Protein AF-A0A162J8Y3-F1 (afdb_monomer_lite)

Radius of gyration: 35.65 Å; chains: 1; bounding box: 101×106×60 Å

pLDDT: mean 80.81, std 12.72, range [36.19, 96.38]

Sequence (449 aa):
MNLLEIQSYTNDFNKLQQDIENLNFEIKELLLQKADKEERNRNQFQKRLLEIKKIEENIKSKMDNKYFKFIKHYDFLDAKEKNITLYNMEINEELGCLTRRVNTEQEISPNEIQFSNDKKTLHYFFKNSDISNAIYYSFYRVAGNGLPIVPKHIYIRYKEHMDNLYEPYFRYYNRNNKKSFVTTVLFEPKKINEVIFEFEHPINTENASCKLLSRSYSDNNKVDILIENPYKIKTFNITKKSSEVIPLIFQYTEDGFTFKDITFSKELEGIIPLEKNRAFTLRILSDNDKLIAKKEKTIEFEEKFSKEIHTGFGIYQLPLGEKISFETIEIIFPTSSVEKIKNDLGENHKIVEKFLNEKEQIYFLLKNFLKTNSENKRNEKLKYVDNINILQSDNDLANFFFDKNTNTLCTSSFFDKYPFFIKYQHQKENEDFSQNYFTNILFEFSLKG

Organism: NCBI:txid143387

Foldseek 3Di:
DDPVVVVVVVVVVVVVVVVVVVVVVVVVVVVVVVVVVVVVVVVVVVVVVVVVVVVVVVVVVVVDDDPFPDKDKDFLLDPPQPQKDWDQWDRDNQQRWIWGNFPDKDKFFFPDWDADPQQQKIKGFGDFFDWFFKKKWWWAAPDDDRDTDDFPWKWFDAQLDIDICPDPQKGWGWDDDVPGTMIMIGHFITRTGMMMGGHPHHIDPVPTDMITMQTFGDPPTKMKGKAFQPVLDFKKKKAAPDPDPFPKWKWKDPPVPDTDTWDADPRRMTMDGDPRSGIMIIMITRPLVVVQPDFPFDKDKDKDKQVVQDDAQQKGADRPPWQWDLVFKKKKFQLVLLVVLLVLQDPNSCLLVVQWDDDPNIIIGDCVLEEEPPDDPCQVVLSVQQRSNCCVVPVNQSHWYAYSNRRMIGGRRVCVVGMIMIMTMITDGDDGDRSRRGMDIGGIMMMTD

Structure (mmCIF, N/CA/C/O backbone):
data_AF-A0A162J8Y3-F1
#
_entry.id   AF-A0A162J8Y3-F1
#
loop_
_atom_site.group_PDB
_atom_site.id
_atom_site.type_symbol
_atom_site.label_atom_id
_atom_site.label_alt_id
_atom_site.label_comp_id
_atom_site.label_asym_id
_atom_site.label_entity_id
_atom_site.label_seq_id
_atom_site.pdbx_PDB_ins_code
_atom_site.Cartn_x
_atom_site.Cartn_y
_atom_site.Cartn_z
_atom_site.occupancy
_atom_site.B_iso_or_equiv
_atom_site.auth_seq_id
_atom_site.auth_comp_id
_atom_site.auth_asym_id
_atom_site.auth_atom_id
_atom_site.pdbx_PDB_model_num
ATOM 1 N N . MET A 1 1 ? 67.318 -57.305 -24.797 1.00 55.28 1 MET A N 1
ATOM 2 C CA . MET A 1 1 ? 66.985 -56.267 -23.801 1.00 55.28 1 MET A CA 1
ATOM 3 C C . MET A 1 1 ? 68.258 -55.973 -23.029 1.00 55.28 1 MET A C 1
ATOM 5 O O . MET A 1 1 ? 68.870 -56.924 -22.550 1.00 55.28 1 MET A O 1
ATOM 9 N N . ASN A 1 2 ? 68.733 -54.727 -23.037 1.00 74.81 2 ASN A N 1
ATOM 10 C CA . ASN A 1 2 ? 70.019 -54.367 -22.433 1.00 74.81 2 ASN A CA 1
ATOM 11 C C . ASN A 1 2 ? 69.866 -54.269 -20.902 1.00 74.81 2 ASN A C 1
ATOM 13 O O . ASN A 1 2 ? 68.831 -53.822 -20.413 1.00 74.81 2 ASN A O 1
ATOM 17 N N . LEU A 1 3 ? 70.878 -54.681 -20.133 1.00 67.69 3 LEU A N 1
ATOM 18 C CA . LEU A 1 3 ? 70.828 -54.725 -18.662 1.00 67.69 3 LEU A CA 1
ATOM 19 C C . LEU A 1 3 ? 70.500 -53.347 -18.048 1.00 67.69 3 LEU A C 1
ATOM 21 O O . LEU A 1 3 ? 69.809 -53.254 -17.037 1.00 67.69 3 LEU A O 1
ATOM 25 N N . LEU A 1 4 ? 70.953 -52.282 -18.717 1.00 73.50 4 LEU A N 1
ATOM 26 C CA . LEU A 1 4 ? 70.702 -50.883 -18.360 1.00 73.50 4 LEU A CA 1
ATOM 27 C C . LEU A 1 4 ? 69.226 -50.475 -18.519 1.00 73.50 4 LEU A C 1
ATOM 29 O O . LEU A 1 4 ? 68.709 -49.725 -17.696 1.00 73.50 4 LEU A O 1
ATOM 33 N N . GLU A 1 5 ? 68.527 -50.994 -19.532 1.00 70.44 5 GLU A N 1
ATOM 34 C CA . GLU A 1 5 ? 67.095 -50.718 -19.740 1.00 70.44 5 GLU A CA 1
ATOM 35 C C . GLU A 1 5 ? 66.254 -51.402 -18.660 1.00 70.44 5 GLU A C 1
ATOM 37 O O . GLU A 1 5 ? 65.339 -50.797 -18.109 1.00 70.44 5 GLU A O 1
ATOM 42 N N . ILE A 1 6 ? 66.608 -52.639 -18.293 1.00 75.94 6 ILE A N 1
ATOM 43 C CA . ILE A 1 6 ? 65.938 -53.381 -17.215 1.00 75.94 6 ILE A CA 1
ATOM 44 C C . ILE A 1 6 ? 66.106 -52.655 -15.872 1.00 75.94 6 ILE A C 1
ATOM 46 O O . ILE A 1 6 ? 65.143 -52.532 -15.116 1.00 75.94 6 ILE A O 1
ATOM 50 N N . GLN A 1 7 ? 67.301 -52.130 -15.581 1.00 78.62 7 GLN A N 1
ATOM 51 C CA . GLN A 1 7 ? 67.548 -51.339 -14.370 1.00 78.62 7 GLN A CA 1
ATOM 52 C C . GLN A 1 7 ? 66.758 -50.025 -14.355 1.00 78.62 7 GLN A C 1
ATOM 54 O O . GLN A 1 7 ? 66.192 -49.679 -13.320 1.00 78.62 7 GLN A O 1
ATOM 59 N N . SER A 1 8 ? 66.664 -49.327 -15.492 1.00 82.19 8 SER A N 1
ATOM 60 C CA . SER A 1 8 ? 65.839 -48.118 -15.614 1.00 82.19 8 SER A CA 1
ATOM 61 C C . SER A 1 8 ? 64.368 -48.418 -15.331 1.00 82.19 8 SER A C 1
ATOM 63 O O . SER A 1 8 ? 63.777 -47.784 -14.463 1.00 82.19 8 SER A O 1
ATOM 65 N N . TYR A 1 9 ? 63.801 -49.442 -15.977 1.00 81.88 9 TYR A N 1
ATOM 66 C CA . TYR A 1 9 ? 62.406 -49.828 -15.755 1.00 81.88 9 TYR A CA 1
ATOM 67 C C . TYR A 1 9 ? 62.139 -50.294 -14.323 1.00 81.88 9 TYR A C 1
ATOM 69 O O . TYR A 1 9 ? 61.073 -50.019 -13.782 1.00 81.88 9 TYR A O 1
ATOM 77 N N . THR A 1 10 ? 63.105 -50.959 -13.687 1.00 80.94 10 THR A N 1
ATOM 78 C CA . THR A 1 10 ? 62.988 -51.377 -12.282 1.00 80.94 10 THR A CA 1
ATOM 79 C C . THR A 1 10 ? 62.970 -50.167 -11.346 1.00 80.94 10 THR A C 1
ATOM 81 O O . THR A 1 10 ? 62.178 -50.126 -10.409 1.00 80.94 10 THR A O 1
ATOM 84 N N . ASN A 1 11 ? 63.796 -49.151 -11.610 1.00 83.06 11 ASN A N 1
ATOM 85 C CA . ASN A 1 11 ? 63.803 -47.915 -10.827 1.00 83.06 11 ASN A CA 1
ATOM 86 C C . ASN A 1 11 ? 62.511 -47.112 -11.011 1.00 83.06 11 ASN A C 1
ATOM 88 O O . ASN A 1 11 ? 61.944 -46.649 -10.022 1.00 83.06 11 ASN A O 1
ATOM 92 N N . ASP A 1 12 ? 62.021 -46.993 -12.246 1.00 87.19 12 ASP A N 1
ATOM 93 C CA . ASP A 1 12 ? 60.752 -46.320 -12.536 1.00 87.19 12 ASP A CA 1
ATOM 94 C C . ASP A 1 12 ? 59.574 -47.054 -11.883 1.00 87.19 12 ASP A C 1
ATOM 96 O O . ASP A 1 12 ? 58.699 -46.421 -11.295 1.00 87.19 12 ASP A O 1
ATOM 100 N N . PHE A 1 13 ? 59.584 -48.390 -11.912 1.00 87.06 13 PHE A N 1
ATOM 101 C CA . PHE A 1 13 ? 58.588 -49.218 -11.236 1.00 87.06 13 PHE A CA 1
ATOM 102 C C . PHE A 1 13 ? 58.616 -49.022 -9.716 1.00 87.06 13 PHE A C 1
ATOM 104 O O . PHE A 1 13 ? 57.572 -48.787 -9.115 1.00 87.06 13 PHE A O 1
ATOM 111 N N . ASN A 1 14 ? 59.798 -49.055 -9.094 1.00 86.56 14 ASN A N 1
ATOM 112 C CA . ASN A 1 14 ? 59.940 -48.845 -7.651 1.00 86.56 14 ASN A CA 1
ATOM 113 C C . ASN A 1 14 ? 59.497 -47.438 -7.234 1.00 86.56 14 ASN A C 1
ATOM 115 O O . ASN A 1 14 ? 58.852 -47.272 -6.201 1.00 86.56 14 ASN A O 1
ATOM 119 N N . LYS A 1 15 ? 59.801 -46.427 -8.054 1.00 90.00 15 LYS A N 1
ATOM 120 C CA . LYS A 1 15 ? 59.356 -45.053 -7.819 1.00 90.00 15 LYS A CA 1
ATOM 121 C C . LYS A 1 15 ? 57.836 -44.934 -7.924 1.00 90.00 15 LYS A C 1
ATOM 123 O O . LYS A 1 15 ? 57.214 -44.385 -7.023 1.00 90.00 15 LYS A O 1
ATOM 128 N N . LEU A 1 16 ? 57.235 -45.517 -8.963 1.00 89.19 16 LEU A N 1
ATOM 129 C CA . LEU A 1 16 ? 55.778 -45.580 -9.111 1.00 89.19 16 LEU A CA 1
ATOM 130 C C . LEU A 1 16 ? 55.117 -46.316 -7.943 1.00 89.19 16 LEU A C 1
ATOM 132 O O . LEU A 1 16 ? 54.077 -45.882 -7.458 1.00 89.19 16 LEU A O 1
ATOM 136 N N . GLN A 1 17 ? 55.719 -47.405 -7.464 1.00 87.25 17 GLN A N 1
ATOM 137 C CA . GLN A 1 17 ? 55.223 -48.132 -6.301 1.00 87.25 17 GLN A CA 1
ATOM 138 C C . GLN A 1 17 ? 55.247 -47.251 -5.044 1.00 87.25 17 GLN A C 1
ATOM 140 O O . GLN A 1 17 ? 54.254 -47.193 -4.321 1.00 87.25 17 GLN A O 1
ATOM 145 N N . GLN A 1 18 ? 56.337 -46.518 -4.818 1.00 89.06 18 GLN A N 1
ATOM 146 C CA . GLN A 1 18 ? 56.459 -45.599 -3.690 1.00 89.06 18 GLN A CA 1
ATOM 147 C C . GLN A 1 18 ? 55.462 -44.430 -3.784 1.00 89.06 18 GLN A C 1
ATOM 149 O O . GLN A 1 18 ? 54.846 -44.060 -2.785 1.00 89.06 18 GLN A O 1
ATOM 154 N N . ASP A 1 19 ? 55.241 -43.888 -4.983 1.00 89.38 19 ASP A N 1
ATOM 155 C CA . ASP A 1 19 ? 54.240 -42.844 -5.225 1.00 89.38 19 ASP A CA 1
ATOM 156 C C . ASP A 1 19 ? 52.814 -43.360 -4.948 1.00 89.38 19 ASP A C 1
ATOM 158 O O . ASP A 1 19 ? 52.014 -42.669 -4.314 1.00 89.38 19 ASP A O 1
ATOM 162 N N . ILE A 1 20 ? 52.502 -44.601 -5.344 1.00 88.25 20 ILE A N 1
ATOM 163 C CA . ILE A 1 20 ? 51.223 -45.263 -5.036 1.00 88.25 20 ILE A CA 1
ATOM 164 C C . ILE A 1 20 ? 51.057 -45.469 -3.524 1.00 88.25 20 ILE A C 1
ATOM 166 O O . ILE A 1 20 ? 49.969 -45.252 -2.987 1.00 88.25 20 ILE A O 1
ATOM 170 N N . GLU A 1 21 ? 52.105 -45.891 -2.817 1.00 89.06 21 GLU A N 1
ATOM 171 C CA . GLU A 1 21 ? 52.074 -46.071 -1.361 1.00 89.06 21 GLU A CA 1
ATOM 172 C C . GLU A 1 21 ? 51.827 -44.741 -0.631 1.00 89.06 21 GLU A C 1
ATOM 174 O O . GLU A 1 21 ? 50.968 -44.682 0.254 1.00 89.06 21 GLU A O 1
ATOM 179 N N . ASN A 1 22 ? 52.490 -43.663 -1.061 1.00 90.75 22 ASN A N 1
ATOM 180 C CA . ASN A 1 22 ? 52.292 -42.316 -0.522 1.00 90.75 22 ASN A CA 1
ATOM 181 C C . ASN A 1 22 ? 50.867 -41.796 -0.774 1.00 90.75 22 ASN A C 1
ATOM 183 O O . ASN A 1 22 ? 50.213 -41.319 0.154 1.00 90.75 22 ASN A O 1
ATOM 187 N N . LEU A 1 23 ? 50.345 -41.951 -1.996 1.00 90.44 23 LEU A N 1
ATOM 188 C CA . LEU A 1 23 ? 48.968 -41.567 -2.329 1.00 90.44 23 LEU A CA 1
ATOM 189 C C . LEU A 1 23 ? 47.942 -42.360 -1.510 1.00 90.44 23 LEU A C 1
ATOM 191 O O . LEU A 1 23 ? 46.957 -41.802 -1.031 1.00 90.44 23 LEU A O 1
ATOM 195 N N . ASN A 1 24 ? 48.171 -43.657 -1.298 1.00 89.50 24 ASN A N 1
ATOM 196 C CA . ASN A 1 24 ? 47.298 -44.477 -0.459 1.00 89.50 24 ASN A CA 1
ATOM 197 C C . ASN A 1 24 ? 47.317 -44.037 1.011 1.00 89.50 24 ASN A C 1
ATOM 199 O O . ASN A 1 24 ? 46.291 -44.136 1.690 1.00 89.50 24 ASN A O 1
ATOM 203 N N . PHE A 1 25 ? 48.461 -43.568 1.514 1.00 89.56 25 PHE A N 1
ATOM 204 C CA . PHE A 1 25 ? 48.556 -42.984 2.849 1.00 89.56 25 PHE A CA 1
ATOM 205 C C . PHE A 1 25 ? 47.750 -41.681 2.941 1.00 89.56 25 PHE A C 1
ATOM 207 O O . PHE A 1 25 ? 46.911 -41.547 3.832 1.00 89.56 25 PHE A O 1
ATOM 214 N N . GLU A 1 26 ? 47.909 -40.778 1.971 1.00 90.44 26 GLU A N 1
ATOM 215 C CA . GLU A 1 26 ? 47.164 -39.514 1.907 1.00 90.44 26 GLU A CA 1
ATOM 216 C C . GLU A 1 26 ? 45.646 -39.744 1.805 1.00 90.44 26 GLU A C 1
ATOM 218 O O . GLU A 1 26 ? 44.862 -39.123 2.524 1.00 90.44 26 GLU A O 1
ATOM 223 N N . ILE A 1 27 ? 45.210 -40.713 0.990 1.00 89.19 27 ILE A N 1
ATOM 224 C CA . ILE A 1 27 ? 43.796 -41.106 0.892 1.00 89.19 27 ILE A CA 1
ATOM 225 C C . ILE A 1 27 ? 43.260 -41.576 2.252 1.00 89.19 27 ILE A C 1
ATOM 227 O O . ILE A 1 27 ? 42.147 -41.205 2.630 1.00 89.19 27 ILE A O 1
ATOM 231 N N . LYS A 1 28 ? 44.027 -42.372 3.009 1.00 88.62 28 LYS A N 1
ATOM 232 C CA . LYS A 1 28 ? 43.613 -42.830 4.347 1.00 88.62 28 LYS A CA 1
ATOM 233 C C . LYS A 1 28 ? 43.470 -41.665 5.326 1.00 88.62 28 LYS A C 1
ATOM 235 O O . LYS A 1 28 ? 42.480 -41.628 6.057 1.00 88.62 28 LYS A O 1
ATOM 240 N N . GLU A 1 29 ? 44.397 -40.708 5.319 1.00 90.50 29 GLU A N 1
ATOM 241 C CA . GLU A 1 29 ? 44.280 -39.503 6.150 1.00 90.50 29 GLU A CA 1
ATOM 242 C C . GLU A 1 29 ? 43.060 -38.657 5.766 1.00 90.50 29 GLU A C 1
ATOM 244 O O . GLU A 1 29 ? 42.305 -38.226 6.639 1.00 90.50 29 GLU A O 1
ATOM 249 N N . LEU A 1 30 ? 42.805 -38.469 4.469 1.00 87.06 30 LEU A N 1
ATOM 250 C CA . LEU A 1 30 ? 41.636 -37.730 3.986 1.00 87.06 30 LEU A CA 1
ATOM 251 C C . LEU A 1 30 ? 40.316 -38.411 4.375 1.00 87.06 30 LEU A C 1
ATOM 253 O O . LEU A 1 30 ? 39.353 -37.726 4.733 1.00 87.06 30 LEU A O 1
ATOM 257 N N . LEU A 1 31 ? 40.260 -39.747 4.350 1.00 87.88 31 LEU A N 1
ATOM 258 C CA . LEU A 1 31 ? 39.093 -40.512 4.800 1.00 87.88 31 LEU A CA 1
ATOM 259 C C . LEU A 1 31 ? 38.851 -40.360 6.308 1.00 87.88 31 LEU A C 1
ATOM 261 O O . LEU A 1 31 ? 37.703 -40.170 6.712 1.00 87.88 31 LEU A O 1
ATOM 265 N N . LEU A 1 32 ? 39.911 -40.372 7.123 1.00 89.25 32 LEU A N 1
ATOM 266 C CA . LEU A 1 32 ? 39.823 -40.103 8.564 1.00 89.25 32 LEU A CA 1
ATOM 267 C C . LEU A 1 32 ? 39.322 -38.678 8.833 1.00 89.25 32 LEU A C 1
ATOM 269 O O . LEU A 1 32 ? 38.344 -38.490 9.552 1.00 89.25 32 LEU A O 1
ATOM 273 N N . GLN A 1 33 ? 39.902 -37.673 8.171 1.00 85.81 33 GLN A N 1
ATOM 274 C CA . GLN A 1 33 ? 39.459 -36.282 8.307 1.00 85.81 33 GLN A CA 1
ATOM 275 C C . GLN A 1 33 ? 38.003 -36.079 7.869 1.00 85.81 33 GLN A C 1
ATOM 277 O O . GLN A 1 33 ? 37.297 -35.235 8.432 1.00 85.81 33 GLN A O 1
ATOM 282 N N . LYS A 1 34 ? 37.546 -36.812 6.845 1.00 87.69 34 LYS A N 1
ATOM 283 C CA . LYS A 1 34 ? 36.147 -36.797 6.407 1.00 87.69 34 LYS A CA 1
ATOM 284 C C . LYS A 1 34 ? 35.234 -37.374 7.488 1.00 87.69 34 LYS A C 1
ATOM 286 O O . LYS A 1 34 ? 34.255 -36.712 7.827 1.00 87.69 34 LYS A O 1
ATOM 291 N N . ALA A 1 35 ? 35.570 -38.535 8.050 1.00 85.94 35 ALA A N 1
ATOM 292 C CA . ALA A 1 35 ? 34.804 -39.153 9.131 1.00 85.94 35 ALA A CA 1
ATOM 293 C C . ALA A 1 35 ? 34.707 -38.224 10.357 1.00 85.94 35 ALA A C 1
ATOM 295 O O . ALA A 1 35 ? 33.607 -37.955 10.839 1.00 85.94 35 ALA A O 1
ATOM 296 N N . ASP A 1 36 ? 35.821 -37.609 10.766 1.00 87.88 36 ASP A N 1
ATOM 297 C CA . ASP A 1 36 ? 35.855 -36.640 11.870 1.00 87.88 36 ASP A CA 1
ATOM 298 C C . ASP A 1 36 ? 35.004 -35.390 11.590 1.00 87.88 36 ASP A C 1
ATOM 300 O O . ASP A 1 36 ? 34.392 -34.805 12.488 1.00 87.88 36 ASP A O 1
ATOM 304 N N . LYS A 1 37 ? 34.978 -34.908 10.340 1.00 86.88 37 LYS A N 1
ATOM 305 C CA . LYS A 1 37 ? 34.116 -33.782 9.935 1.00 86.88 37 LYS A CA 1
ATOM 306 C C . LYS A 1 37 ? 32.641 -34.175 9.965 1.00 86.88 37 LYS A C 1
ATOM 308 O O . LYS A 1 37 ? 31.824 -33.389 10.445 1.00 86.88 37 LYS A O 1
ATOM 313 N N . GLU A 1 38 ? 32.297 -35.364 9.479 1.00 84.62 38 GLU A N 1
ATOM 314 C CA . GLU A 1 38 ? 30.928 -35.884 9.503 1.00 84.62 38 GLU A CA 1
ATOM 315 C C . GLU A 1 38 ? 30.421 -36.056 10.939 1.00 84.62 38 GLU A C 1
ATOM 317 O O . GLU A 1 38 ? 29.318 -35.605 11.255 1.00 84.62 38 GLU A O 1
ATOM 322 N N . GLU A 1 39 ? 31.243 -36.608 11.833 1.00 87.50 39 GLU A N 1
ATOM 323 C CA . GLU A 1 39 ? 30.897 -36.776 13.244 1.00 87.50 39 GLU A CA 1
ATOM 324 C C . GLU A 1 39 ? 30.729 -35.427 13.959 1.00 87.50 39 GLU A C 1
ATOM 326 O O . GLU A 1 39 ? 29.713 -35.197 14.625 1.00 87.50 39 GLU A O 1
ATOM 331 N N . ARG A 1 40 ? 31.658 -34.480 13.759 1.00 84.44 40 ARG A N 1
ATOM 332 C CA . ARG A 1 40 ? 31.532 -33.116 14.304 1.00 84.44 40 ARG A CA 1
ATOM 333 C C . ARG A 1 40 ? 30.255 -32.424 13.835 1.00 84.44 40 ARG A C 1
ATOM 335 O O . ARG A 1 40 ? 29.536 -31.854 14.658 1.00 84.44 40 ARG A O 1
ATOM 342 N N . ASN A 1 41 ? 29.945 -32.504 12.542 1.00 82.38 41 ASN A N 1
ATOM 343 C CA . ASN A 1 41 ? 28.732 -31.912 11.979 1.00 82.38 41 ASN A CA 1
ATOM 344 C C . ASN A 1 41 ? 27.469 -32.575 12.540 1.00 82.38 41 ASN A C 1
ATOM 346 O O . ASN A 1 41 ? 26.515 -31.876 12.885 1.00 82.38 41 ASN A O 1
ATOM 350 N N . ARG A 1 42 ? 27.467 -33.906 12.693 1.00 85.62 42 ARG A N 1
ATOM 351 C CA . ARG A 1 42 ? 26.354 -34.654 13.292 1.00 85.62 42 ARG A CA 1
ATOM 352 C C . ARG A 1 42 ? 26.106 -34.230 14.738 1.00 85.62 42 ARG A C 1
ATOM 354 O O . ARG A 1 42 ? 24.963 -33.948 15.096 1.00 85.62 42 ARG A O 1
ATOM 361 N N . ASN A 1 43 ? 27.162 -34.117 15.542 1.00 87.94 43 ASN A N 1
ATOM 362 C CA . ASN A 1 43 ? 27.074 -33.690 16.939 1.00 87.94 43 ASN A CA 1
ATOM 363 C C . ASN A 1 43 ? 26.588 -32.237 17.057 1.00 87.94 43 ASN A C 1
ATOM 365 O O . ASN A 1 43 ? 25.715 -31.928 17.871 1.00 87.94 43 ASN A O 1
ATOM 369 N N . GLN A 1 44 ? 27.089 -31.338 16.203 1.00 84.75 44 GLN A N 1
ATOM 370 C CA . GLN A 1 44 ? 26.643 -29.945 16.178 1.00 84.75 44 GLN A CA 1
ATOM 371 C C . GLN A 1 44 ? 25.180 -29.816 15.729 1.00 84.75 44 GLN A C 1
ATOM 373 O O . GLN A 1 44 ? 24.430 -29.024 16.304 1.00 84.75 44 GLN A O 1
ATOM 378 N N . PHE A 1 45 ? 24.751 -30.617 14.750 1.00 82.69 45 PHE A N 1
ATOM 379 C CA . PHE A 1 45 ? 23.357 -30.690 14.320 1.00 82.69 45 PHE A CA 1
ATOM 380 C C . PHE A 1 45 ? 22.446 -31.187 15.446 1.00 82.69 45 PHE A C 1
ATOM 382 O O . PHE A 1 45 ? 21.430 -30.555 15.723 1.00 82.69 45 PHE A O 1
ATOM 389 N N . GLN A 1 46 ? 22.823 -32.262 16.145 1.00 87.19 46 GLN A N 1
ATOM 390 C CA . GLN A 1 46 ? 22.057 -32.775 17.286 1.00 87.19 46 GLN A CA 1
ATOM 391 C C . GLN A 1 46 ? 21.936 -31.740 18.409 1.00 87.19 46 GLN A C 1
ATOM 393 O O . GLN A 1 46 ? 20.844 -31.554 18.944 1.00 87.19 46 GLN A O 1
ATOM 398 N N . LYS A 1 47 ? 23.019 -31.017 18.724 1.00 89.00 47 LYS A N 1
ATOM 399 C CA . LYS A 1 47 ? 22.994 -29.935 19.716 1.00 89.00 47 LYS A CA 1
ATOM 400 C C . LYS A 1 47 ? 22.020 -28.822 19.318 1.00 89.00 47 LYS A C 1
ATOM 402 O O . LYS A 1 47 ? 21.175 -28.442 20.124 1.00 89.00 47 LYS A O 1
ATOM 407 N N . ARG A 1 48 ? 22.084 -28.353 18.065 1.00 80.50 48 ARG A N 1
ATOM 408 C CA . ARG A 1 48 ? 21.153 -27.340 17.537 1.00 80.50 48 ARG A CA 1
ATOM 409 C C . ARG A 1 48 ? 19.709 -27.835 17.526 1.00 80.50 48 ARG A C 1
ATOM 411 O O . ARG A 1 48 ? 18.812 -27.085 17.887 1.00 80.50 48 ARG A O 1
ATOM 418 N N . LEU A 1 49 ? 19.473 -29.094 17.160 1.00 86.56 49 LEU A N 1
ATOM 419 C CA . LEU A 1 49 ? 18.140 -29.698 17.189 1.00 86.56 49 LEU A CA 1
ATOM 420 C C . LEU A 1 49 ? 17.574 -29.733 18.615 1.00 86.56 49 LEU A C 1
ATOM 422 O O . LEU A 1 49 ? 16.394 -29.456 18.812 1.00 86.56 49 LEU A O 1
ATOM 426 N N . LEU A 1 50 ? 18.409 -30.046 19.610 1.00 89.25 50 LEU A N 1
ATOM 427 C CA . LEU A 1 50 ? 18.017 -30.040 21.018 1.00 89.25 50 LEU A CA 1
ATOM 428 C C . LEU A 1 50 ? 17.696 -28.620 21.513 1.00 89.25 50 LEU A C 1
ATOM 430 O O . LEU A 1 50 ? 16.710 -28.423 22.218 1.00 89.25 50 LEU A O 1
ATOM 434 N N . GLU A 1 51 ? 18.498 -27.626 21.119 1.00 87.06 51 GLU A N 1
ATOM 435 C CA . GLU A 1 51 ? 18.240 -26.209 21.406 1.00 87.06 51 GLU A CA 1
ATOM 436 C C . GLU A 1 51 ? 16.922 -25.739 20.775 1.00 87.06 51 GLU A C 1
ATOM 438 O O . GLU A 1 51 ? 16.113 -25.117 21.462 1.00 87.06 51 GLU A O 1
ATOM 443 N N . ILE A 1 52 ? 16.661 -26.100 19.514 1.00 78.25 52 ILE A N 1
ATOM 444 C CA . ILE A 1 52 ? 15.395 -25.810 18.826 1.00 78.25 52 ILE A CA 1
ATOM 445 C C . ILE A 1 52 ? 14.222 -26.451 19.569 1.00 78.25 52 ILE A C 1
ATOM 447 O O . ILE A 1 52 ? 13.261 -25.752 19.871 1.00 78.25 52 ILE A O 1
ATOM 451 N N . LYS A 1 53 ? 14.314 -27.737 19.939 1.00 80.31 53 LYS A N 1
ATOM 452 C CA . LYS A 1 53 ? 13.267 -28.418 20.721 1.00 80.31 53 LYS A CA 1
ATOM 453 C C . LYS A 1 53 ? 13.013 -27.732 22.060 1.00 80.31 53 LYS A C 1
ATOM 455 O O . LYS A 1 53 ? 11.864 -27.521 22.425 1.00 80.31 53 LYS A O 1
ATOM 460 N N . LYS A 1 54 ? 14.067 -27.317 22.768 1.00 83.69 54 LYS A N 1
ATOM 461 C CA . LYS A 1 54 ? 13.943 -26.596 24.042 1.00 83.69 54 LYS A CA 1
ATOM 462 C C . LYS A 1 54 ? 13.283 -25.225 23.867 1.00 83.69 54 LYS A C 1
ATOM 464 O O . LYS A 1 54 ? 12.498 -24.809 24.715 1.00 83.69 54 LYS A O 1
ATOM 469 N N . ILE A 1 55 ? 13.596 -24.509 22.785 1.00 74.88 55 ILE A N 1
ATOM 470 C CA . ILE A 1 55 ? 12.937 -23.242 22.438 1.00 74.88 55 ILE A CA 1
ATOM 471 C C . ILE A 1 55 ? 11.468 -23.492 22.089 1.00 74.88 55 ILE A C 1
ATOM 473 O O . ILE A 1 55 ? 10.607 -22.771 22.580 1.00 74.88 55 ILE A O 1
ATOM 477 N N . GLU A 1 56 ? 11.172 -24.528 21.308 1.00 64.06 56 GLU A N 1
ATOM 478 C CA . GLU A 1 56 ? 9.813 -24.926 20.941 1.00 64.06 56 GLU A CA 1
ATOM 479 C C . GLU A 1 56 ? 8.977 -25.293 22.177 1.00 64.06 56 GLU A C 1
ATOM 481 O O . GLU A 1 56 ? 7.863 -24.801 22.328 1.00 64.06 56 GLU A O 1
ATOM 486 N N . GLU A 1 57 ? 9.524 -26.077 23.108 1.00 71.25 57 GLU A N 1
ATOM 487 C CA . GLU A 1 57 ? 8.897 -26.406 24.396 1.00 71.25 57 GLU A CA 1
ATOM 488 C C . GLU A 1 57 ? 8.697 -25.164 25.281 1.00 71.25 57 GLU A C 1
ATOM 490 O O . GLU A 1 57 ? 7.674 -25.030 25.951 1.00 71.25 57 GLU A O 1
ATOM 495 N N . ASN A 1 58 ? 9.637 -24.216 25.272 1.00 68.00 58 ASN A N 1
ATOM 496 C CA . ASN A 1 58 ? 9.510 -22.947 25.994 1.00 68.00 58 ASN A CA 1
ATOM 497 C C . ASN A 1 58 ? 8.421 -22.048 25.380 1.00 68.00 58 ASN A C 1
ATOM 499 O O . ASN A 1 58 ? 7.628 -21.448 26.098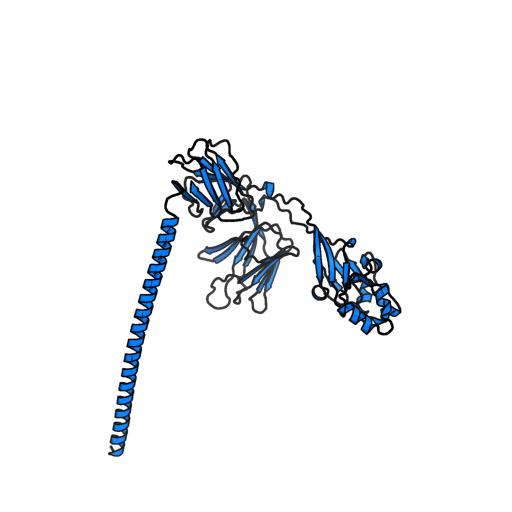 1.00 68.00 58 ASN A O 1
ATOM 503 N N . ILE A 1 59 ? 8.330 -21.986 24.050 1.00 62.06 59 ILE A N 1
ATOM 504 C CA . ILE A 1 59 ? 7.249 -21.280 23.350 1.00 62.06 59 ILE A CA 1
ATOM 505 C C . ILE A 1 59 ? 5.908 -21.955 23.654 1.00 62.06 59 ILE A C 1
ATOM 507 O O . ILE A 1 59 ? 4.980 -21.272 24.076 1.00 62.06 59 ILE A O 1
ATOM 511 N N . LYS A 1 60 ? 5.822 -23.286 23.532 1.00 58.25 60 LYS A N 1
ATOM 512 C CA . LYS A 1 60 ? 4.617 -24.067 23.848 1.00 58.25 60 LYS A CA 1
ATOM 513 C C . LYS A 1 60 ? 4.175 -23.876 25.295 1.00 58.25 60 LYS A C 1
ATOM 515 O O . LYS A 1 60 ? 3.026 -23.541 25.519 1.00 58.25 60 LYS A O 1
ATOM 520 N N . SER A 1 61 ? 5.080 -23.967 26.269 1.00 55.88 61 SER A N 1
ATOM 521 C CA . SER A 1 61 ? 4.754 -23.743 27.690 1.00 55.88 61 SER A CA 1
ATOM 522 C C . SER A 1 61 ? 4.387 -22.294 28.031 1.00 55.88 61 SER A C 1
ATOM 524 O O . SER A 1 61 ? 3.698 -22.061 29.020 1.00 55.88 61 SER A O 1
ATOM 526 N N . LYS A 1 62 ? 4.810 -21.313 27.225 1.00 54.56 62 LYS A N 1
ATOM 527 C CA . LYS A 1 62 ? 4.347 -19.919 27.327 1.00 54.56 62 LYS A CA 1
ATOM 528 C C . LYS A 1 62 ? 3.008 -19.681 26.626 1.00 54.56 62 LYS A C 1
ATOM 530 O O . LYS A 1 62 ? 2.282 -18.775 27.025 1.00 54.56 62 LYS A O 1
ATOM 535 N N . MET A 1 63 ? 2.692 -20.460 25.593 1.00 53.94 63 MET A N 1
ATOM 536 C CA . MET A 1 63 ? 1.396 -20.439 24.909 1.00 53.94 63 MET A CA 1
ATOM 537 C C . MET A 1 63 ? 0.321 -21.201 25.693 1.00 53.94 63 MET A C 1
ATOM 539 O O . MET A 1 63 ? -0.827 -20.764 25.745 1.00 53.94 63 MET A O 1
ATOM 543 N N . ASP A 1 64 ? 0.699 -22.290 26.355 1.00 46.94 64 ASP A N 1
ATOM 544 C CA . ASP A 1 64 ? -0.185 -23.097 27.179 1.00 46.94 64 ASP A CA 1
ATOM 545 C C . ASP A 1 64 ? -0.393 -22.460 28.574 1.00 46.94 64 ASP A C 1
ATOM 547 O O . ASP A 1 64 ? 0.414 -22.573 29.494 1.00 46.94 64 ASP A O 1
ATOM 551 N N . ASN A 1 65 ? -1.605 -21.927 28.767 1.00 52.69 65 ASN A N 1
ATOM 552 C CA . ASN A 1 65 ? -2.517 -22.403 29.824 1.00 52.69 65 ASN A CA 1
ATOM 553 C C . ASN A 1 65 ? -2.644 -21.751 31.219 1.00 52.69 65 ASN A C 1
ATOM 555 O O . ASN A 1 65 ? -3.306 -22.353 32.063 1.00 52.69 65 ASN A O 1
ATOM 559 N N . LYS A 1 66 ? -2.162 -20.537 31.529 1.00 52.59 66 LYS A N 1
ATOM 560 C CA . LYS A 1 66 ? -2.550 -19.906 32.830 1.00 52.59 66 LYS A CA 1
ATOM 561 C C . LYS A 1 66 ? -3.507 -18.721 32.787 1.00 52.59 66 LYS A C 1
ATOM 563 O O . LYS A 1 66 ? -4.172 -18.488 33.793 1.00 52.59 66 LYS A O 1
ATOM 568 N N . TYR A 1 67 ? -3.622 -18.009 31.670 1.00 59.91 67 TYR A N 1
ATOM 569 C CA . TYR A 1 67 ? -4.342 -16.727 31.654 1.00 59.91 67 TYR A CA 1
ATOM 570 C C . TYR A 1 67 ? -5.575 -16.681 30.751 1.00 59.91 67 TYR A C 1
ATOM 572 O O . TYR A 1 67 ? -6.425 -15.826 30.969 1.00 59.91 67 TYR A O 1
ATOM 580 N N . PHE A 1 68 ? -5.716 -17.609 29.801 1.00 64.06 68 PHE A N 1
ATOM 581 C CA . PHE A 1 68 ? -6.843 -17.638 28.868 1.00 64.06 68 PHE A CA 1
ATOM 582 C C . PHE A 1 68 ? -7.513 -19.008 28.893 1.00 64.06 68 PHE A C 1
ATOM 584 O O . PHE A 1 68 ? -6.844 -20.036 28.797 1.00 64.06 68 PHE A O 1
ATOM 591 N N . LYS A 1 69 ? -8.836 -19.010 29.049 1.00 75.94 69 LYS A N 1
ATOM 592 C CA . LYS A 1 69 ? -9.694 -20.200 28.975 1.00 75.94 69 LYS A CA 1
ATOM 593 C C . LYS A 1 69 ? -10.117 -20.504 27.541 1.00 75.94 69 LYS A C 1
ATOM 595 O O . LYS A 1 69 ? -10.539 -21.622 27.260 1.00 75.94 69 LYS A O 1
ATOM 600 N N . PHE A 1 70 ? -10.021 -19.520 26.651 1.00 79.62 70 PHE A N 1
ATOM 601 C CA . PHE A 1 70 ? -10.321 -19.653 25.236 1.00 79.62 70 PHE A CA 1
ATOM 602 C C . PHE A 1 70 ? -9.270 -18.925 24.406 1.00 79.62 70 PHE A C 1
ATOM 604 O O . PHE A 1 70 ? -8.938 -17.773 24.678 1.00 79.62 70 PHE A O 1
ATOM 611 N N . ILE A 1 71 ? -8.778 -19.579 23.357 1.00 80.88 71 ILE A N 1
ATOM 612 C CA . ILE A 1 71 ? -7.953 -18.954 22.324 1.00 80.88 71 ILE A CA 1
ATOM 613 C C . ILE A 1 71 ? -8.431 -19.494 20.980 1.00 80.88 71 ILE A C 1
ATOM 615 O O . ILE A 1 71 ? -8.464 -20.707 20.779 1.00 80.88 71 ILE A O 1
ATOM 619 N N . LYS A 1 72 ? -8.786 -18.598 20.058 1.00 84.12 72 LYS A N 1
ATOM 620 C CA . LYS A 1 72 ? -9.072 -18.943 18.667 1.00 84.12 72 LYS A CA 1
ATOM 621 C C . LYS A 1 72 ? -8.361 -17.977 17.732 1.00 84.12 72 LYS A C 1
ATOM 623 O O . LYS A 1 72 ? -8.450 -16.758 17.877 1.00 84.12 72 LYS A O 1
ATOM 628 N N . HIS A 1 73 ? -7.646 -18.549 16.776 1.00 81.06 73 HIS A N 1
ATOM 629 C CA . HIS A 1 73 ? -7.019 -17.818 15.687 1.00 81.06 73 HIS A CA 1
ATOM 630 C C . HIS A 1 73 ? -7.944 -17.874 14.476 1.00 81.06 73 HIS A C 1
ATOM 632 O O . HIS A 1 73 ? -8.445 -18.948 14.147 1.00 81.06 73 HIS A O 1
ATOM 638 N N . TYR A 1 74 ? -8.186 -16.720 13.864 1.00 78.25 74 TYR A N 1
ATOM 639 C CA . TYR A 1 74 ? -8.949 -16.605 12.632 1.00 78.25 74 TYR A CA 1
ATOM 640 C C . TYR A 1 74 ? -7.974 -16.373 11.484 1.00 78.25 74 TYR A C 1
ATOM 642 O O . TYR A 1 74 ? -7.363 -15.305 11.388 1.00 78.25 74 TYR A O 1
ATOM 650 N N . ASP A 1 75 ? -7.830 -17.414 10.668 1.00 72.12 75 ASP A N 1
ATOM 651 C CA . ASP A 1 75 ? -7.069 -17.440 9.424 1.00 72.12 75 ASP A CA 1
ATOM 652 C C . ASP A 1 75 ? -8.070 -17.646 8.283 1.00 72.12 75 ASP A C 1
ATOM 654 O O . ASP A 1 75 ? -8.770 -18.658 8.224 1.00 72.12 75 ASP A O 1
ATOM 658 N N . PHE A 1 76 ? -8.189 -16.655 7.404 1.00 72.38 76 PHE A N 1
ATOM 659 C CA . PHE A 1 76 ? -9.206 -16.652 6.357 1.00 72.38 76 PHE A CA 1
ATOM 660 C C . PHE A 1 76 ? -8.850 -17.533 5.157 1.00 72.38 76 PHE A C 1
ATOM 662 O O . PHE A 1 76 ? -9.565 -17.499 4.167 1.00 72.38 76 PHE A O 1
ATOM 669 N N . LEU A 1 77 ? -7.796 -18.350 5.223 1.00 64.69 77 LEU A N 1
ATOM 670 C CA . LEU A 1 77 ? -7.519 -19.379 4.216 1.00 64.69 77 LEU A CA 1
ATOM 671 C C . LEU A 1 77 ? -8.573 -20.506 4.176 1.00 64.69 77 LEU A C 1
ATOM 673 O O . LEU A 1 77 ? -8.677 -21.193 3.159 1.00 64.69 77 LEU A O 1
ATOM 677 N N . ASP A 1 78 ? -9.352 -20.724 5.246 1.00 66.81 78 ASP A N 1
ATOM 678 C CA . ASP A 1 78 ? -10.311 -21.837 5.324 1.00 66.81 78 ASP A CA 1
ATOM 679 C C . ASP A 1 78 ? -11.756 -21.423 4.984 1.00 66.81 78 ASP A C 1
ATOM 681 O O . ASP A 1 78 ? -12.568 -21.083 5.849 1.00 66.81 78 ASP A O 1
ATOM 685 N N . ALA A 1 79 ? -12.123 -21.532 3.704 1.00 61.38 79 ALA A N 1
ATOM 686 C CA . ALA A 1 79 ? -13.481 -21.264 3.219 1.00 61.38 79 ALA A CA 1
ATOM 687 C C . ALA A 1 79 ? -14.567 -22.209 3.785 1.00 61.38 79 ALA A C 1
ATOM 689 O O . ALA A 1 79 ? -15.756 -22.009 3.526 1.00 61.38 79 ALA A O 1
ATOM 690 N N . LYS A 1 80 ? -14.201 -23.255 4.545 1.00 66.19 80 LYS A N 1
ATOM 691 C CA . LYS A 1 80 ? -15.156 -24.216 5.129 1.00 66.19 80 LYS A CA 1
ATOM 692 C C . LYS A 1 80 ? -15.646 -23.821 6.519 1.00 66.19 80 LYS A C 1
ATOM 694 O O . LYS A 1 80 ? -16.471 -24.546 7.088 1.00 66.19 80 LYS A O 1
ATOM 699 N N . GLU A 1 81 ? -15.171 -22.710 7.077 1.00 70.31 81 GLU A N 1
ATOM 700 C CA . GLU A 1 81 ? -15.550 -22.280 8.417 1.00 70.31 81 GLU A CA 1
ATOM 701 C C . GLU A 1 81 ? -17.036 -21.847 8.479 1.00 70.31 81 GLU A C 1
ATOM 703 O O . GLU A 1 81 ? -17.424 -20.739 8.113 1.00 70.31 81 GLU A O 1
ATOM 708 N N . LYS A 1 82 ? -17.905 -22.757 8.950 1.00 68.81 82 LYS A N 1
ATOM 709 C CA . LYS A 1 82 ? -19.379 -22.614 8.917 1.00 68.81 82 LYS A CA 1
ATOM 710 C C . LYS A 1 82 ? -19.945 -21.507 9.814 1.00 68.81 82 LYS A C 1
ATOM 712 O O . LYS A 1 82 ? -21.121 -21.177 9.699 1.00 68.81 82 LYS A O 1
ATOM 717 N N . ASN A 1 83 ? -19.147 -20.968 10.729 1.00 84.69 83 ASN A N 1
ATOM 718 C CA . ASN A 1 83 ? -19.528 -19.885 11.639 1.00 84.69 83 ASN A CA 1
ATOM 719 C C . ASN A 1 83 ? -19.269 -18.487 11.054 1.00 84.69 83 ASN A C 1
ATOM 721 O O . ASN A 1 83 ? -19.461 -17.507 11.771 1.00 84.69 83 ASN A O 1
ATOM 725 N N . ILE A 1 84 ? -18.853 -18.383 9.787 1.00 86.88 84 ILE A N 1
ATOM 726 C CA . ILE A 1 84 ? -18.620 -17.115 9.091 1.00 86.88 84 ILE A CA 1
ATOM 727 C C . ILE A 1 84 ? -19.744 -16.865 8.080 1.00 86.88 84 ILE A C 1
ATOM 729 O O . ILE A 1 84 ? -20.063 -17.714 7.253 1.00 86.88 84 ILE A O 1
ATOM 733 N N . THR A 1 85 ? -20.338 -15.674 8.129 1.00 89.50 85 THR A N 1
ATOM 734 C CA . THR A 1 85 ? -21.303 -15.182 7.140 1.00 89.50 85 THR A CA 1
ATOM 735 C C . THR A 1 85 ? -20.735 -13.953 6.440 1.00 89.50 85 THR A C 1
ATOM 737 O O . THR A 1 85 ? -20.403 -12.957 7.086 1.00 89.50 85 THR A O 1
ATOM 740 N N . LEU A 1 86 ? -20.635 -14.021 5.113 1.00 87.94 86 LEU A N 1
ATOM 741 C CA . LEU A 1 86 ? -20.044 -12.982 4.272 1.00 87.94 86 LEU A CA 1
ATOM 742 C C . LEU A 1 86 ? -21.133 -12.157 3.577 1.00 87.94 86 LEU A C 1
ATOM 744 O O . LEU A 1 86 ? -22.040 -12.714 2.963 1.00 87.94 86 LEU A O 1
ATOM 748 N N . TYR A 1 87 ? -21.016 -10.831 3.622 1.00 88.69 87 TYR A N 1
ATOM 749 C CA . TYR A 1 87 ? -21.903 -9.904 2.918 1.00 88.69 87 TYR A CA 1
ATOM 750 C C . TYR A 1 87 ? -21.060 -8.956 2.070 1.00 88.69 87 TYR A C 1
ATOM 752 O O . TYR A 1 87 ? -20.343 -8.117 2.613 1.00 88.69 87 TYR A O 1
ATOM 760 N N . ASN A 1 88 ? -21.120 -9.105 0.744 1.00 86.19 88 ASN A N 1
ATOM 761 C CA . ASN A 1 88 ? -20.306 -8.345 -0.222 1.00 86.19 88 ASN A CA 1
ATOM 762 C C . ASN A 1 88 ? -18.783 -8.400 0.030 1.00 86.19 88 ASN A C 1
ATOM 764 O O . ASN A 1 88 ? -18.018 -7.668 -0.589 1.00 86.19 88 ASN A O 1
ATOM 768 N N . MET A 1 89 ? -18.344 -9.318 0.889 1.00 85.44 89 MET A N 1
ATOM 769 C CA . MET A 1 89 ? -16.959 -9.723 1.087 1.00 85.44 89 MET A CA 1
ATOM 770 C C . MET A 1 89 ? -16.793 -11.146 0.551 1.00 85.44 89 MET A C 1
ATOM 772 O O . MET A 1 89 ? -17.764 -11.902 0.466 1.00 85.44 89 MET A O 1
ATOM 776 N N . GLU A 1 90 ? -15.570 -11.519 0.219 1.00 82.38 90 GLU A N 1
ATOM 777 C CA . GLU A 1 90 ? -15.202 -12.860 -0.212 1.00 82.38 90 GLU A CA 1
ATOM 778 C C . GLU A 1 90 ? -13.909 -13.298 0.472 1.00 82.38 90 GLU A C 1
ATOM 780 O O . GLU A 1 90 ? -13.036 -12.482 0.768 1.00 82.38 90 GLU A O 1
ATOM 785 N N . ILE A 1 91 ? -13.807 -14.597 0.744 1.00 80.62 91 ILE A N 1
ATOM 786 C CA . ILE A 1 91 ? -12.545 -15.218 1.131 1.00 80.62 91 ILE A CA 1
ATOM 787 C C . ILE A 1 91 ? -11.741 -15.418 -0.153 1.00 80.62 91 ILE A C 1
ATOM 789 O O . ILE A 1 91 ? -12.145 -16.172 -1.038 1.00 80.62 91 ILE A O 1
ATOM 793 N N . ASN A 1 92 ? -10.617 -14.723 -0.263 1.00 75.00 92 ASN A N 1
ATOM 794 C CA . ASN A 1 92 ? -9.673 -14.897 -1.348 1.00 75.00 92 ASN A CA 1
ATOM 795 C C . ASN A 1 92 ? -8.641 -15.951 -0.934 1.00 75.00 92 ASN A C 1
ATOM 797 O O . ASN A 1 92 ? -7.654 -15.643 -0.269 1.00 75.00 92 ASN A O 1
ATOM 801 N N . GLU A 1 93 ? -8.884 -17.201 -1.329 1.00 72.00 93 GLU A N 1
ATOM 802 C CA . GLU A 1 93 ? -8.031 -18.350 -0.986 1.00 72.00 93 GLU A CA 1
ATOM 803 C C . GLU A 1 93 ? -6.598 -18.221 -1.528 1.00 72.00 93 GLU A C 1
ATOM 805 O O . GLU A 1 93 ? -5.663 -18.758 -0.941 1.00 72.00 93 GLU A O 1
ATOM 810 N N . GLU A 1 94 ? -6.396 -17.492 -2.630 1.00 65.56 94 GLU A N 1
ATOM 811 C CA . GLU A 1 94 ? -5.059 -17.269 -3.197 1.00 65.56 94 GLU A CA 1
ATOM 812 C C . GLU A 1 94 ? -4.248 -16.260 -2.380 1.00 65.56 94 GLU A C 1
ATOM 814 O O . GLU A 1 94 ? -3.026 -16.373 -2.285 1.00 65.56 94 GLU A O 1
ATOM 819 N N . LEU A 1 95 ? -4.929 -15.264 -1.813 1.00 64.00 95 LEU A N 1
ATOM 820 C CA . LEU A 1 95 ? -4.339 -14.270 -0.928 1.00 64.00 95 LEU A CA 1
ATOM 821 C C . LEU A 1 95 ? -4.291 -14.730 0.528 1.00 64.00 95 LEU A C 1
ATOM 823 O O . LEU A 1 95 ? -3.509 -14.178 1.291 1.00 64.00 95 LEU A O 1
ATOM 827 N N . GLY A 1 96 ? -5.133 -15.682 0.926 1.00 70.19 96 GLY A N 1
ATOM 828 C CA . GLY A 1 96 ? -5.330 -16.038 2.328 1.00 70.19 96 GLY A CA 1
ATOM 829 C C . GLY A 1 96 ? -5.936 -14.923 3.159 1.00 70.19 96 GLY A C 1
ATOM 830 O O . GLY A 1 96 ? -5.528 -14.690 4.291 1.00 70.19 96 GLY A O 1
ATOM 831 N N . CYS A 1 97 ? -6.881 -14.186 2.586 1.00 74.50 97 CYS A N 1
ATOM 832 C CA . CYS A 1 97 ? -7.480 -13.048 3.261 1.00 74.50 97 CYS A CA 1
ATOM 833 C C . CYS A 1 97 ? -8.937 -12.854 2.865 1.00 74.50 97 CYS A C 1
ATOM 835 O O . CYS A 1 97 ? -9.451 -13.453 1.923 1.00 74.50 97 CYS A O 1
ATOM 837 N N . LEU A 1 98 ? -9.598 -11.966 3.588 1.00 79.19 98 LEU A N 1
ATOM 838 C CA . LEU A 1 98 ? -10.927 -11.498 3.273 1.00 79.19 98 LEU A CA 1
ATOM 839 C C . LEU A 1 98 ? -10.836 -10.189 2.473 1.00 79.19 98 LEU A C 1
ATOM 841 O O . LEU A 1 98 ? -10.246 -9.218 2.949 1.00 79.19 98 LEU A O 1
ATOM 845 N N . THR A 1 99 ? -11.449 -10.144 1.291 1.00 79.38 99 THR A N 1
ATOM 846 C CA . THR A 1 99 ? -11.485 -8.966 0.407 1.00 79.38 99 THR A CA 1
ATOM 847 C C . THR A 1 99 ? -12.915 -8.528 0.116 1.00 79.38 99 THR A C 1
ATOM 849 O O . THR A 1 99 ? -13.853 -9.315 0.226 1.00 79.38 99 THR A O 1
ATOM 852 N N . ARG A 1 100 ? -13.116 -7.269 -0.290 1.00 82.31 100 ARG A N 1
ATOM 853 C CA . ARG A 1 100 ? -14.401 -6.841 -0.870 1.00 82.31 100 ARG A CA 1
ATOM 854 C C . ARG A 1 100 ? -14.639 -7.555 -2.197 1.00 82.31 100 ARG A C 1
ATOM 856 O O . ARG A 1 100 ? -13.721 -7.697 -3.003 1.00 82.31 100 ARG A O 1
ATOM 863 N N . ARG A 1 101 ? -15.888 -7.936 -2.449 1.00 83.38 101 ARG A N 1
ATOM 864 C CA . ARG A 1 101 ? -16.304 -8.497 -3.732 1.00 83.38 101 ARG A CA 1
ATOM 865 C C . ARG A 1 101 ? -16.335 -7.391 -4.785 1.00 83.38 101 ARG A C 1
ATOM 867 O O . ARG A 1 101 ? -17.056 -6.398 -4.635 1.00 83.38 101 ARG A O 1
ATOM 874 N N . VAL A 1 102 ? -15.564 -7.575 -5.853 1.00 85.69 102 VAL A N 1
ATOM 875 C CA . VAL A 1 102 ? -15.540 -6.659 -7.002 1.00 85.69 102 VAL A CA 1
ATOM 876 C C . VAL A 1 102 ? -16.919 -6.652 -7.670 1.00 85.69 102 VAL A C 1
ATOM 878 O O . VAL A 1 102 ? -17.467 -7.707 -7.985 1.00 85.69 102 VAL A O 1
ATOM 881 N N . ASN A 1 103 ? -17.489 -5.461 -7.859 1.00 86.19 103 ASN A N 1
ATOM 882 C CA . ASN A 1 103 ? -18.752 -5.251 -8.567 1.00 86.19 103 ASN A CA 1
ATOM 883 C C . ASN A 1 103 ? -18.507 -5.004 -10.059 1.00 86.19 103 ASN A C 1
ATOM 885 O O . ASN A 1 103 ? -19.081 -5.676 -10.911 1.00 86.19 103 ASN A O 1
ATOM 889 N N . THR A 1 104 ? -17.613 -4.064 -10.375 1.00 87.75 104 THR A N 1
ATOM 890 C CA . THR A 1 104 ? -17.176 -3.799 -11.750 1.00 87.75 104 THR A CA 1
ATOM 891 C C . THR A 1 104 ? -15.660 -3.747 -11.812 1.00 87.75 104 THR A C 1
ATOM 893 O O . THR A 1 104 ? -15.011 -3.234 -10.903 1.00 87.75 104 THR A O 1
ATOM 896 N N . GLU A 1 105 ? -15.098 -4.249 -12.904 1.00 89.94 105 GLU A N 1
ATOM 897 C CA . GLU A 1 105 ? -13.670 -4.178 -13.194 1.00 89.94 105 GLU A CA 1
ATOM 898 C C . GLU A 1 105 ? -13.486 -3.625 -14.606 1.00 89.94 105 GLU A C 1
ATOM 900 O O . GLU A 1 105 ? -14.126 -4.091 -15.548 1.00 89.94 105 GLU A O 1
ATOM 905 N N . GLN A 1 106 ? -12.621 -2.624 -14.741 1.00 90.88 106 GLN A N 1
ATOM 906 C CA . GLN A 1 106 ? -12.190 -2.088 -16.026 1.00 90.88 106 GLN A CA 1
ATOM 907 C C . GLN A 1 106 ? -10.677 -2.259 -16.151 1.00 90.88 106 GLN A C 1
ATOM 909 O O . GLN A 1 106 ? -9.921 -1.826 -15.280 1.00 90.88 106 GLN A O 1
ATOM 914 N N . GLU A 1 107 ? -10.238 -2.873 -17.249 1.00 91.81 107 GLU A N 1
ATOM 915 C CA . GLU A 1 107 ? -8.822 -2.954 -17.595 1.00 91.81 107 GLU A CA 1
ATOM 916 C C . GLU A 1 107 ? -8.374 -1.686 -18.325 1.00 91.81 107 GLU A C 1
ATOM 918 O O . GLU A 1 107 ? -9.010 -1.240 -19.282 1.00 91.81 107 GLU A O 1
ATOM 923 N N . ILE A 1 108 ? -7.235 -1.139 -17.914 1.00 91.38 108 ILE A N 1
ATOM 924 C CA . ILE A 1 108 ? -6.608 0.029 -18.525 1.00 91.38 108 ILE A CA 1
ATOM 925 C C . ILE A 1 108 ? -5.270 -0.430 -19.100 1.00 91.38 108 ILE A C 1
ATOM 927 O O . ILE A 1 108 ? -4.360 -0.855 -18.380 1.00 91.38 108 ILE A O 1
ATOM 931 N N . SER A 1 109 ? -5.172 -0.378 -20.426 1.00 90.62 109 SER A N 1
ATOM 932 C CA . SER A 1 109 ? -3.954 -0.749 -21.147 1.00 90.62 109 SER A CA 1
ATOM 933 C C . SER A 1 109 ? -2.985 0.433 -21.230 1.00 90.62 109 SER A C 1
ATOM 935 O O . SER A 1 109 ? -3.434 1.577 -21.320 1.00 90.62 109 SER A O 1
ATOM 937 N N . PRO A 1 110 ? -1.667 0.177 -21.224 1.00 92.06 110 PRO A N 1
ATOM 938 C CA . PRO A 1 110 ? -0.663 1.218 -21.394 1.00 92.06 110 PRO A CA 1
ATOM 939 C C . PRO A 1 110 ? -0.773 1.843 -22.786 1.00 92.06 110 PRO A C 1
ATOM 941 O O . PRO A 1 110 ? -1.006 1.155 -23.781 1.00 92.06 110 PRO A O 1
ATOM 944 N N . ASN A 1 111 ? -0.577 3.155 -22.863 1.00 92.19 111 ASN A N 1
ATOM 945 C CA . ASN A 1 111 ? -0.534 3.895 -24.121 1.00 92.19 111 ASN A CA 1
ATOM 946 C C . ASN A 1 111 ? 0.827 3.776 -24.803 1.00 92.19 111 ASN A C 1
ATOM 948 O O . ASN A 1 111 ? 0.910 3.817 -26.027 1.00 92.19 111 ASN A O 1
ATOM 952 N N . GLU A 1 112 ? 1.886 3.676 -24.007 1.00 92.56 112 GLU A N 1
ATOM 953 C CA . GLU A 1 112 ? 3.258 3.603 -24.482 1.00 92.56 112 GLU A CA 1
ATOM 954 C C . GLU A 1 112 ? 4.069 2.706 -23.549 1.00 92.56 112 GLU A C 1
ATOM 956 O O . GLU A 1 112 ? 3.863 2.702 -22.333 1.00 92.56 112 GLU A O 1
ATOM 961 N N . ILE A 1 113 ? 4.976 1.928 -24.137 1.00 93.31 113 ILE A N 1
ATOM 962 C CA . ILE A 1 113 ? 5.896 1.056 -23.415 1.00 93.31 113 ILE A CA 1
ATOM 963 C C . ILE A 1 113 ? 7.305 1.415 -23.873 1.00 93.31 113 ILE A C 1
ATOM 965 O O . ILE A 1 113 ? 7.602 1.343 -25.065 1.00 93.31 113 ILE A O 1
ATOM 969 N N . GLN A 1 114 ? 8.170 1.777 -22.932 1.00 93.50 114 GLN A N 1
ATOM 970 C CA . GLN A 1 114 ? 9.591 1.998 -23.183 1.00 93.50 114 GLN A CA 1
ATOM 971 C C . GLN A 1 114 ? 10.411 0.993 -22.382 1.00 93.50 114 GLN A C 1
ATOM 973 O O . GLN A 1 114 ? 10.012 0.552 -21.306 1.00 93.50 114 GLN A O 1
ATOM 978 N N . PHE A 1 115 ? 11.572 0.617 -22.901 1.00 91.81 115 PHE A N 1
ATOM 979 C CA . PHE A 1 115 ? 12.498 -0.266 -22.207 1.00 91.81 115 PHE A CA 1
ATOM 980 C C . PHE A 1 115 ? 13.927 0.225 -22.382 1.00 91.81 115 PHE A C 1
ATOM 982 O O . PHE A 1 115 ? 14.286 0.795 -23.413 1.00 91.81 115 PHE A O 1
ATOM 989 N N . SER A 1 116 ? 14.745 -0.002 -21.361 1.00 90.31 116 SER A N 1
ATOM 990 C CA . SER A 1 116 ? 16.168 0.308 -21.396 1.00 90.31 116 SER A CA 1
ATOM 991 C C . SER A 1 116 ? 16.906 -0.561 -22.422 1.00 90.31 116 SER A C 1
ATOM 993 O O . SER A 1 116 ? 16.487 -1.675 -22.748 1.00 90.31 116 SER A O 1
ATOM 995 N N . ASN A 1 117 ? 18.059 -0.084 -22.901 1.00 88.25 117 ASN A N 1
ATOM 996 C CA . ASN A 1 117 ? 18.883 -0.817 -23.872 1.00 88.25 117 ASN A CA 1
ATOM 997 C C . ASN A 1 117 ? 19.325 -2.203 -23.364 1.00 88.25 117 ASN A C 1
ATOM 999 O O . ASN A 1 117 ? 19.483 -3.130 -24.155 1.00 88.25 117 ASN A O 1
ATOM 1003 N N . ASP A 1 118 ? 19.504 -2.361 -22.051 1.00 86.94 118 ASP A N 1
ATOM 1004 C CA . ASP A 1 118 ? 19.856 -3.633 -21.410 1.00 86.94 118 ASP A CA 1
ATOM 1005 C C . ASP A 1 118 ? 18.638 -4.525 -21.089 1.00 86.94 118 ASP A C 1
ATOM 1007 O O . ASP A 1 118 ? 18.805 -5.633 -20.573 1.00 86.94 118 ASP A O 1
ATOM 1011 N N . LYS A 1 119 ? 17.419 -4.062 -21.412 1.00 88.44 119 LYS A N 1
ATOM 1012 C CA . LYS A 1 119 ? 16.125 -4.714 -21.147 1.00 88.44 119 LYS A CA 1
ATOM 1013 C C . LYS A 1 119 ? 15.897 -5.071 -19.676 1.00 88.44 119 LYS A C 1
ATOM 1015 O O . LYS A 1 119 ? 15.171 -6.022 -19.380 1.00 88.44 119 LYS A O 1
ATOM 1020 N N . LYS A 1 120 ? 16.535 -4.353 -18.752 1.00 91.25 120 LYS A N 1
ATOM 1021 C CA . LYS A 1 120 ? 16.354 -4.538 -17.306 1.00 91.25 120 LYS A CA 1
ATOM 1022 C C . LYS A 1 120 ? 15.353 -3.572 -16.690 1.00 91.25 120 LYS A C 1
ATOM 1024 O O . LYS A 1 120 ? 14.921 -3.822 -15.571 1.00 91.25 120 LYS A O 1
ATOM 1029 N N . THR A 1 121 ? 14.954 -2.533 -17.415 1.00 92.69 121 THR A N 1
ATOM 1030 C CA . THR A 1 121 ? 13.967 -1.562 -16.948 1.00 92.69 121 THR A CA 1
ATOM 1031 C C . THR A 1 121 ? 12.876 -1.383 -17.989 1.00 92.69 121 THR A C 1
ATOM 1033 O O . THR A 1 121 ? 13.180 -1.161 -19.163 1.00 92.69 121 THR A O 1
ATOM 1036 N N . LEU A 1 122 ? 11.615 -1.480 -17.566 1.00 93.94 122 LEU A N 1
ATOM 1037 C CA . LEU A 1 122 ? 10.437 -1.231 -18.398 1.00 93.94 122 LEU A CA 1
ATOM 1038 C C . LEU A 1 122 ? 9.587 -0.116 -17.813 1.00 93.94 122 LEU A C 1
ATOM 1040 O O . LEU A 1 122 ? 9.260 -0.145 -16.633 1.00 93.94 122 LEU A O 1
ATOM 1044 N N . HIS A 1 123 ? 9.165 0.799 -18.671 1.00 95.12 123 HIS A N 1
ATOM 1045 C CA . HIS A 1 123 ? 8.280 1.907 -18.359 1.00 95.12 123 HIS A CA 1
ATOM 1046 C C . HIS A 1 123 ? 6.966 1.714 -19.109 1.00 95.12 123 HIS A C 1
ATOM 1048 O O . HIS A 1 123 ? 6.957 1.573 -20.332 1.00 95.12 123 HIS A O 1
ATOM 1054 N N . TYR A 1 124 ? 5.860 1.712 -18.377 1.00 94.56 124 TYR A N 1
ATOM 1055 C CA . TYR A 1 124 ? 4.506 1.645 -18.910 1.00 94.56 124 TYR A CA 1
ATOM 1056 C C . TYR A 1 124 ? 3.806 2.970 -18.638 1.00 94.56 124 TYR A C 1
ATOM 1058 O O . TYR A 1 124 ? 3.564 3.298 -17.479 1.00 94.56 124 TYR A O 1
ATOM 1066 N N . PHE A 1 125 ? 3.473 3.719 -19.687 1.00 93.06 125 PHE A N 1
ATOM 1067 C CA . PHE A 1 125 ? 2.830 5.028 -19.582 1.00 93.06 125 PHE A CA 1
ATOM 1068 C C . PHE A 1 125 ? 1.326 4.932 -19.825 1.00 93.06 125 PHE A C 1
ATOM 1070 O O . PHE A 1 125 ? 0.881 4.289 -20.779 1.00 93.06 125 PHE A O 1
ATOM 1077 N N . PHE A 1 126 ? 0.549 5.642 -19.012 1.00 90.62 126 PHE A N 1
ATOM 1078 C CA . PHE A 1 126 ? -0.910 5.683 -19.067 1.00 90.62 126 PHE A CA 1
ATOM 1079 C C . PHE A 1 126 ? -1.365 7.145 -19.214 1.00 90.62 126 PHE A C 1
ATOM 1081 O O . PHE A 1 126 ? -1.141 7.979 -18.339 1.00 90.62 126 PHE A O 1
ATOM 1088 N N . LYS A 1 127 ? -1.980 7.489 -20.351 1.00 76.69 127 LYS A N 1
ATOM 1089 C CA . LYS A 1 127 ? -2.546 8.820 -20.626 1.00 76.69 127 LYS A CA 1
ATOM 1090 C C . LYS A 1 127 ? -3.991 8.848 -20.136 1.00 76.69 127 LYS A C 1
ATOM 1092 O O . LYS A 1 127 ? -4.779 8.004 -20.546 1.00 76.69 127 LYS A O 1
ATOM 1097 N N . ASN A 1 128 ? -4.337 9.847 -19.318 1.00 63.84 128 ASN A N 1
ATOM 1098 C CA . ASN A 1 128 ? -5.643 9.983 -18.655 1.00 63.84 128 ASN A CA 1
ATOM 1099 C C . ASN A 1 128 ? -5.990 8.770 -17.785 1.00 63.84 128 ASN A C 1
ATOM 1101 O O . ASN A 1 128 ? -6.967 8.075 -18.041 1.00 63.84 128 ASN A O 1
ATOM 1105 N N . SER A 1 129 ? -5.179 8.500 -16.766 1.00 62.78 129 SER A N 1
ATOM 1106 C CA . SER A 1 129 ? -5.424 7.370 -15.880 1.00 62.78 129 SER A CA 1
ATOM 1107 C C . SER A 1 129 ? -6.746 7.534 -15.131 1.00 62.78 129 SER A C 1
ATOM 1109 O O . SER A 1 129 ? -6.868 8.363 -14.219 1.00 62.78 129 SER A O 1
ATOM 1111 N N . ASP A 1 130 ? -7.727 6.721 -15.512 1.00 72.62 130 ASP A N 1
ATOM 1112 C CA . ASP A 1 130 ? -8.850 6.391 -14.649 1.00 72.62 130 ASP A CA 1
ATOM 1113 C C . ASP A 1 130 ? -8.319 5.888 -13.296 1.00 72.62 130 ASP A C 1
ATOM 1115 O O . ASP A 1 130 ? -7.182 5.413 -13.167 1.00 72.62 130 ASP A O 1
ATOM 1119 N N . ILE A 1 131 ? -9.145 6.023 -12.259 1.00 83.44 131 ILE A N 1
ATOM 1120 C CA . ILE A 1 131 ? -8.795 5.601 -10.902 1.00 83.44 131 ILE A CA 1
ATOM 1121 C C . ILE A 1 131 ? -8.411 4.124 -10.939 1.00 83.44 131 ILE A C 1
ATOM 1123 O O . ILE A 1 131 ? -9.230 3.285 -11.298 1.00 83.44 131 ILE A O 1
ATOM 1127 N N . SER A 1 132 ? -7.185 3.803 -10.553 1.00 88.12 132 SER A N 1
ATOM 1128 C CA . SER A 1 132 ? -6.664 2.441 -10.522 1.00 88.12 132 SER A CA 1
ATOM 1129 C C . SER A 1 132 ? -6.385 2.041 -9.084 1.00 88.12 132 SER A C 1
ATOM 1131 O O . SER A 1 132 ? -5.875 2.838 -8.308 1.00 88.12 132 SER A O 1
ATOM 1133 N N . ASN A 1 133 ? -6.723 0.816 -8.718 1.00 84.50 133 ASN A N 1
ATOM 1134 C CA . ASN A 1 133 ? -6.508 0.270 -7.372 1.00 84.50 133 ASN A CA 1
ATOM 1135 C C . ASN A 1 133 ? -5.933 -1.152 -7.411 1.00 84.50 133 ASN A C 1
ATOM 1137 O O . ASN A 1 133 ? -5.801 -1.819 -6.381 1.00 84.50 133 ASN A O 1
ATOM 1141 N N . ALA A 1 134 ? -5.603 -1.630 -8.609 1.00 87.25 134 ALA A N 1
ATOM 1142 C CA . ALA A 1 134 ? -4.827 -2.833 -8.798 1.00 87.25 134 ALA A CA 1
ATOM 1143 C C . ALA A 1 134 ? -3.959 -2.746 -10.062 1.00 87.25 134 ALA A C 1
ATOM 1145 O O . ALA A 1 134 ? -4.282 -2.049 -11.022 1.00 87.25 134 ALA A O 1
ATOM 1146 N N . ILE A 1 135 ? -2.824 -3.443 -10.041 1.00 89.00 135 ILE A N 1
ATOM 1147 C CA . ILE A 1 135 ? -1.907 -3.604 -11.170 1.00 89.00 135 ILE A CA 1
ATOM 1148 C C . ILE A 1 135 ? -1.820 -5.092 -11.447 1.00 89.00 135 ILE A C 1
ATOM 1150 O O . ILE A 1 135 ? -1.593 -5.893 -10.543 1.00 89.00 135 ILE A O 1
ATOM 1154 N N . TYR A 1 136 ? -1.946 -5.442 -12.713 1.00 89.06 136 TYR A N 1
ATOM 1155 C CA . TYR A 1 136 ? -1.673 -6.761 -13.243 1.00 89.06 136 TYR A CA 1
ATOM 1156 C C . TYR A 1 136 ? -0.367 -6.699 -14.029 1.00 89.06 136 TYR A C 1
ATOM 1158 O O . TYR A 1 136 ? -0.219 -5.837 -14.896 1.00 89.06 136 TYR A O 1
ATOM 1166 N N . TYR A 1 137 ? 0.562 -7.625 -13.791 1.00 90.06 137 TYR A N 1
ATOM 1167 C CA . TYR A 1 137 ? 1.743 -7.753 -14.639 1.00 90.06 137 TYR A CA 1
ATOM 1168 C C . TYR A 1 137 ? 2.229 -9.193 -14.814 1.00 90.06 137 TYR A C 1
ATOM 1170 O O . TYR A 1 137 ? 1.934 -10.083 -14.019 1.00 90.06 137 TYR A O 1
ATOM 1178 N N . SER A 1 138 ? 2.978 -9.427 -15.890 1.00 89.12 138 SER A N 1
ATOM 1179 C CA . SER A 1 138 ? 3.535 -10.728 -16.257 1.00 89.12 138 SER A CA 1
ATOM 1180 C C . SER A 1 138 ? 4.825 -10.536 -17.053 1.00 89.12 138 SER A C 1
ATOM 1182 O O . SER A 1 138 ? 4.824 -9.836 -18.068 1.00 89.12 138 SER A O 1
ATOM 1184 N N . PHE A 1 139 ? 5.918 -11.150 -16.589 1.00 87.56 139 PHE A N 1
ATOM 1185 C CA . PHE A 1 139 ? 7.248 -11.010 -17.185 1.00 87.56 139 PHE A CA 1
ATOM 1186 C C . PHE A 1 139 ? 8.003 -12.338 -17.221 1.00 87.56 139 PHE A C 1
ATOM 1188 O O . PHE A 1 139 ? 7.865 -13.186 -16.336 1.00 87.56 139 PHE A O 1
ATOM 1195 N N . TYR A 1 140 ? 8.865 -12.480 -18.229 1.00 86.19 140 TYR A N 1
ATOM 1196 C CA . TYR A 1 140 ? 9.661 -13.679 -18.484 1.00 86.19 140 TYR A CA 1
ATOM 1197 C C . TYR A 1 140 ? 11.102 -13.312 -18.849 1.00 86.19 140 TYR A C 1
ATOM 1199 O O . TYR A 1 140 ? 11.353 -12.251 -19.420 1.00 86.19 140 TYR A O 1
ATOM 1207 N N . ARG A 1 141 ? 12.069 -14.181 -18.537 1.00 82.50 141 ARG A N 1
ATOM 1208 C CA . ARG A 1 141 ? 13.487 -13.955 -18.893 1.00 82.50 141 ARG A CA 1
ATOM 1209 C C . ARG A 1 141 ? 13.742 -14.099 -20.399 1.00 82.50 141 ARG A C 1
ATOM 1211 O O . ARG A 1 141 ? 13.140 -14.957 -21.040 1.00 82.50 141 ARG A O 1
ATOM 1218 N N . VAL A 1 142 ? 14.705 -13.331 -20.934 1.00 75.31 142 VAL A N 1
ATOM 1219 C CA . VAL A 1 142 ? 15.214 -13.500 -22.319 1.00 75.31 142 VAL A CA 1
ATOM 1220 C C . VAL A 1 142 ? 15.988 -14.812 -22.476 1.00 75.31 142 VAL A C 1
ATOM 1222 O O . VAL A 1 142 ? 15.771 -15.556 -23.428 1.00 75.31 142 VAL A O 1
ATOM 1225 N N . ALA A 1 143 ? 16.910 -15.094 -21.550 1.00 62.22 143 ALA A N 1
ATOM 1226 C CA . ALA A 1 143 ? 17.792 -16.256 -21.610 1.00 62.22 143 ALA A CA 1
ATOM 1227 C C . ALA A 1 143 ? 17.288 -17.383 -20.690 1.00 62.22 143 ALA A C 1
ATOM 1229 O O . ALA A 1 143 ? 17.172 -17.188 -19.480 1.00 62.22 143 ALA A O 1
ATOM 1230 N N . GLY A 1 144 ? 17.038 -18.566 -21.267 1.00 52.78 144 GLY A N 1
ATOM 1231 C CA . GLY A 1 144 ? 16.861 -19.825 -20.533 1.00 52.78 144 GLY A CA 1
ATOM 1232 C C . GLY A 1 144 ? 15.424 -20.179 -20.129 1.00 52.78 144 GLY A C 1
ATOM 1233 O O . GLY A 1 144 ? 15.093 -20.162 -18.948 1.00 52.78 144 GLY A O 1
ATOM 1234 N N . ASN A 1 145 ? 14.624 -20.638 -21.102 1.00 60.25 145 ASN A N 1
ATOM 1235 C CA . ASN A 1 145 ? 13.445 -21.513 -20.918 1.00 60.25 145 ASN A CA 1
ATOM 1236 C C . ASN A 1 145 ? 12.070 -20.839 -20.734 1.00 60.25 145 ASN A C 1
ATOM 1238 O O . ASN A 1 145 ? 11.106 -21.541 -20.439 1.00 60.25 145 ASN A O 1
ATOM 1242 N N . GLY A 1 146 ? 11.940 -19.516 -20.903 1.00 64.75 146 GLY A N 1
ATOM 1243 C CA . GLY A 1 146 ? 10.645 -18.838 -20.717 1.00 64.75 146 GLY A CA 1
ATOM 1244 C C . GLY A 1 146 ? 10.146 -18.908 -19.270 1.00 64.75 146 GLY A C 1
ATOM 1245 O O . GLY A 1 146 ? 8.945 -18.983 -19.024 1.00 64.75 146 GLY A O 1
ATOM 1246 N N . LEU A 1 147 ? 11.076 -18.928 -18.308 1.00 76.38 147 LEU A N 1
ATOM 1247 C CA . LEU A 1 147 ? 10.741 -18.934 -16.889 1.00 76.38 147 LEU A CA 1
ATOM 1248 C C . LEU A 1 147 ? 10.228 -17.556 -16.449 1.00 76.38 147 LEU A C 1
ATOM 1250 O O . LEU A 1 147 ? 10.773 -16.534 -16.891 1.00 76.38 147 LEU A O 1
ATOM 1254 N N . PRO A 1 148 ? 9.219 -17.518 -15.564 1.00 78.75 148 PRO A N 1
ATOM 1255 C CA . PRO A 1 148 ? 8.741 -16.272 -14.993 1.00 78.75 148 PRO A CA 1
ATOM 1256 C C . PRO A 1 148 ? 9.821 -15.517 -14.220 1.00 78.75 148 PRO A C 1
ATOM 1258 O O . PRO A 1 148 ? 10.690 -16.125 -13.590 1.00 78.75 148 PRO A O 1
ATOM 1261 N N . ILE A 1 149 ? 9.747 -14.188 -14.239 1.00 79.88 149 ILE A N 1
ATOM 1262 C CA . ILE A 1 149 ? 10.618 -13.315 -13.449 1.00 79.88 149 ILE A CA 1
ATOM 1263 C C . ILE A 1 149 ? 9.797 -12.258 -12.720 1.00 79.88 149 ILE A C 1
ATOM 1265 O O . ILE A 1 149 ? 8.815 -11.736 -13.243 1.00 79.88 149 ILE A O 1
ATOM 1269 N N . VAL A 1 150 ? 10.223 -11.949 -11.499 1.00 82.19 150 VAL A N 1
ATOM 1270 C CA . VAL A 1 150 ? 9.645 -10.893 -10.672 1.00 82.19 150 VAL A CA 1
ATOM 1271 C C . VAL A 1 150 ? 10.557 -9.666 -10.684 1.00 82.19 150 VAL A C 1
ATOM 1273 O O . VAL A 1 150 ? 11.783 -9.822 -10.717 1.00 82.19 150 VAL A O 1
ATOM 1276 N N . PRO A 1 151 ? 9.988 -8.455 -10.694 1.00 84.56 151 PRO A N 1
ATOM 1277 C CA . PRO A 1 151 ? 10.760 -7.224 -10.609 1.00 84.56 151 PRO A CA 1
ATOM 1278 C C . PRO A 1 151 ? 11.452 -7.109 -9.247 1.00 84.56 151 PRO A C 1
ATOM 1280 O O . PRO A 1 151 ? 10.898 -7.491 -8.218 1.00 84.56 151 PRO A O 1
ATOM 1283 N N . LYS A 1 152 ? 12.664 -6.554 -9.253 1.00 83.44 152 LYS A N 1
ATOM 1284 C CA . LYS A 1 152 ? 13.406 -6.140 -8.060 1.00 83.44 152 LYS A CA 1
ATOM 1285 C C . LYS A 1 152 ? 12.784 -4.898 -7.428 1.00 83.44 152 LYS A C 1
ATOM 1287 O O . LYS A 1 152 ? 12.728 -4.805 -6.209 1.00 83.44 152 LYS A O 1
ATOM 1292 N N . HIS A 1 153 ? 12.328 -3.957 -8.251 1.00 82.81 153 HIS A N 1
ATOM 1293 C CA . HIS A 1 153 ? 11.615 -2.763 -7.811 1.00 82.81 153 HIS A CA 1
ATOM 1294 C C . HIS A 1 153 ? 10.468 -2.465 -8.766 1.00 82.81 153 HIS A C 1
ATOM 1296 O O . HIS A 1 153 ? 10.556 -2.737 -9.966 1.00 82.81 153 HIS A O 1
ATOM 1302 N N . ILE A 1 154 ? 9.393 -1.906 -8.218 1.00 87.88 154 ILE A N 1
ATOM 1303 C CA . ILE A 1 154 ? 8.290 -1.389 -9.016 1.00 87.88 154 ILE A CA 1
ATOM 1304 C C . ILE A 1 154 ? 7.991 0.007 -8.502 1.00 87.88 154 ILE A C 1
ATOM 1306 O O . ILE A 1 154 ? 7.637 0.170 -7.335 1.00 87.88 154 ILE A O 1
ATOM 1310 N N . TYR A 1 155 ? 8.133 0.996 -9.370 1.00 87.06 155 TYR A N 1
ATOM 1311 C CA . TYR A 1 155 ? 7.817 2.377 -9.057 1.00 87.06 155 TYR A CA 1
ATOM 1312 C C . TYR A 1 155 ? 6.497 2.758 -9.707 1.00 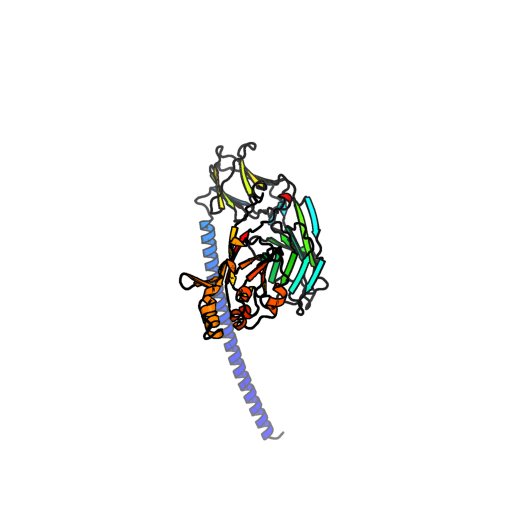87.06 155 TYR A C 1
ATOM 1314 O O . TYR A 1 155 ? 6.277 2.474 -10.884 1.00 87.06 155 TYR A O 1
ATOM 1322 N N . ILE A 1 156 ? 5.624 3.411 -8.949 1.00 86.69 156 ILE A N 1
ATOM 1323 C CA . ILE A 1 156 ? 4.385 3.983 -9.471 1.00 86.69 156 ILE A CA 1
ATOM 1324 C C . ILE A 1 156 ? 4.516 5.488 -9.411 1.00 86.69 156 ILE A C 1
ATOM 1326 O O . ILE A 1 156 ? 4.609 6.056 -8.325 1.00 86.69 156 ILE A O 1
ATOM 1330 N N . ARG A 1 157 ? 4.464 6.131 -10.574 1.00 85.56 157 ARG A N 1
ATOM 1331 C CA . ARG A 1 157 ? 4.387 7.581 -10.673 1.00 85.56 157 ARG A CA 1
ATOM 1332 C C . ARG A 1 157 ? 2.941 8.016 -10.876 1.00 85.56 157 ARG A C 1
ATOM 1334 O O . ARG A 1 157 ? 2.266 7.578 -11.809 1.00 85.56 157 ARG A O 1
ATOM 1341 N N . TYR A 1 158 ? 2.487 8.917 -10.021 1.00 81.19 158 TYR A N 1
ATOM 1342 C CA . TYR A 1 158 ? 1.173 9.549 -10.079 1.00 81.19 158 TYR A CA 1
ATOM 1343 C C . TYR A 1 158 ? 1.339 11.017 -9.684 1.00 81.19 158 TYR A C 1
ATOM 1345 O O . TYR A 1 158 ? 1.971 11.317 -8.673 1.00 81.19 158 TYR A O 1
ATOM 1353 N N . LYS A 1 159 ? 0.812 11.949 -10.489 1.00 71.62 159 LYS A N 1
ATOM 1354 C CA . LYS A 1 159 ? 1.122 13.392 -10.347 1.00 71.62 159 LYS A CA 1
ATOM 1355 C C . LYS A 1 159 ? 2.653 13.628 -10.265 1.00 71.62 159 LYS A C 1
ATOM 1357 O O . LYS A 1 159 ? 3.361 13.101 -11.124 1.00 71.62 159 LYS A O 1
ATOM 1362 N N . GLU A 1 160 ? 3.165 14.365 -9.266 1.00 58.50 160 GLU A N 1
ATOM 1363 C CA . GLU A 1 160 ? 4.610 14.479 -8.957 1.00 58.50 160 GLU A CA 1
ATOM 1364 C C . GLU A 1 160 ? 5.146 13.419 -7.989 1.00 58.50 160 GLU A C 1
ATOM 1366 O O . GLU A 1 160 ? 6.337 13.411 -7.678 1.00 58.50 160 GLU A O 1
ATOM 1371 N N . HIS A 1 161 ? 4.303 12.529 -7.475 1.00 68.38 161 HIS A N 1
ATOM 1372 C CA . HIS A 1 161 ? 4.740 11.528 -6.514 1.00 68.38 161 HIS A CA 1
ATOM 1373 C C . HIS A 1 161 ? 5.211 10.259 -7.211 1.00 68.38 161 HIS A C 1
ATOM 1375 O O . HIS A 1 161 ? 4.724 9.874 -8.278 1.00 68.38 161 HIS A O 1
ATOM 1381 N N . MET A 1 162 ? 6.178 9.603 -6.579 1.00 77.00 162 MET A N 1
ATOM 1382 C CA . MET A 1 162 ? 6.669 8.302 -6.989 1.00 77.00 162 MET A CA 1
ATOM 1383 C C . MET A 1 162 ? 6.776 7.416 -5.756 1.00 77.00 162 MET A C 1
ATOM 1385 O O . MET A 1 162 ? 7.596 7.677 -4.879 1.00 77.00 162 MET A O 1
ATOM 1389 N N . ASP A 1 163 ? 5.971 6.362 -5.728 1.00 72.56 163 ASP A N 1
ATOM 1390 C CA . ASP A 1 163 ? 6.028 5.347 -4.680 1.00 72.56 163 ASP A CA 1
ATOM 1391 C C . ASP A 1 163 ? 6.822 4.140 -5.153 1.00 72.56 163 ASP A C 1
ATOM 1393 O O . ASP A 1 163 ? 6.839 3.820 -6.343 1.00 72.56 163 ASP A O 1
ATOM 1397 N N . ASN A 1 164 ? 7.416 3.420 -4.206 1.00 77.06 164 ASN A N 1
ATOM 1398 C CA . ASN A 1 164 ? 7.959 2.090 -4.442 1.00 77.06 164 ASN A CA 1
ATOM 1399 C C . ASN A 1 164 ? 6.983 1.044 -3.884 1.00 77.06 164 ASN A C 1
ATOM 1401 O O . ASN A 1 164 ? 6.683 1.041 -2.693 1.00 77.06 164 ASN A O 1
ATOM 1405 N N . LEU A 1 165 ? 6.520 0.114 -4.720 1.00 69.00 165 LEU A N 1
ATOM 1406 C CA . LEU A 1 165 ? 5.557 -0.936 -4.348 1.00 69.00 165 LEU A CA 1
ATOM 1407 C C . LEU A 1 165 ? 6.092 -1.988 -3.360 1.00 69.00 165 LEU A C 1
ATOM 1409 O O . LEU A 1 165 ? 5.404 -2.968 -3.083 1.00 69.00 165 LEU A O 1
ATOM 1413 N N . TYR A 1 166 ? 7.298 -1.810 -2.819 1.00 56.34 166 TYR A N 1
ATOM 1414 C CA . TYR A 1 166 ? 7.836 -2.630 -1.729 1.00 56.34 166 TYR A CA 1
ATOM 1415 C C . TYR A 1 166 ? 7.343 -2.222 -0.329 1.00 56.34 166 TYR A C 1
ATOM 1417 O O . TYR A 1 166 ? 7.783 -2.804 0.665 1.00 56.34 166 TYR A O 1
ATOM 1425 N N . GLU A 1 167 ? 6.445 -1.240 -0.218 1.00 36.19 167 GLU A N 1
ATOM 1426 C CA . GLU A 1 167 ? 5.899 -0.829 1.076 1.00 36.19 167 GLU A CA 1
ATOM 1427 C C . GLU A 1 167 ? 4.964 -1.874 1.718 1.00 36.19 167 GLU A C 1
ATOM 1429 O O . GLU A 1 167 ? 4.254 -2.605 1.022 1.00 36.19 167 GLU A O 1
ATOM 1434 N N . PRO A 1 168 ? 4.864 -1.896 3.064 1.00 40.66 168 PRO A N 1
ATOM 1435 C CA . PRO A 1 168 ? 3.946 -2.761 3.810 1.00 40.66 168 PRO A CA 1
ATOM 1436 C C . PRO A 1 168 ? 2.453 -2.504 3.540 1.00 40.66 168 PRO A C 1
ATOM 1438 O O . PRO A 1 168 ? 1.624 -3.210 4.116 1.00 40.66 168 PRO A O 1
ATOM 1441 N N . TYR A 1 169 ? 2.091 -1.546 2.683 1.00 42.56 169 TYR A N 1
ATOM 1442 C CA . TYR A 1 169 ? 0.714 -1.251 2.261 1.00 42.56 169 TYR A CA 1
ATOM 1443 C C . TYR A 1 169 ? 0.309 -1.956 0.960 1.00 42.56 169 TYR A C 1
ATOM 1445 O O . TYR A 1 169 ? -0.878 -2.073 0.668 1.00 42.56 169 TYR A O 1
ATOM 1453 N N . PHE A 1 170 ? 1.274 -2.480 0.201 1.00 50.25 170 PHE A N 1
ATOM 1454 C CA . PHE A 1 170 ? 1.009 -3.202 -1.038 1.00 50.25 170 PHE A CA 1
ATOM 1455 C C . PHE A 1 170 ? 0.887 -4.700 -0.768 1.00 50.25 170 PHE A C 1
ATOM 1457 O O . PHE A 1 170 ? 1.604 -5.282 0.054 1.00 50.25 170 PHE A O 1
ATOM 1464 N N . ARG A 1 171 ? -0.082 -5.343 -1.423 1.00 57.88 171 ARG A N 1
ATOM 1465 C CA . ARG A 1 171 ? -0.349 -6.779 -1.258 1.00 57.88 171 ARG A CA 1
ATOM 1466 C C . ARG A 1 171 ? -0.118 -7.480 -2.586 1.00 57.88 171 ARG A C 1
ATOM 1468 O O . ARG A 1 171 ? -0.714 -7.114 -3.596 1.00 57.88 171 ARG A O 1
ATOM 1475 N N . TYR A 1 172 ? 0.772 -8.465 -2.560 1.00 59.25 172 TYR A N 1
ATOM 1476 C CA . TYR A 1 172 ? 1.298 -9.164 -3.726 1.00 59.25 172 TYR A CA 1
ATOM 1477 C C . TYR A 1 172 ? 0.821 -10.610 -3.742 1.00 59.25 172 TYR A C 1
ATOM 1479 O O . TYR A 1 172 ? 0.914 -11.297 -2.726 1.00 59.25 172 TYR A O 1
ATOM 1487 N N . TYR A 1 173 ? 0.397 -11.101 -4.904 1.00 61.66 173 TYR A N 1
ATOM 1488 C CA . TYR A 1 173 ? 0.221 -12.533 -5.110 1.00 61.66 173 TYR A CA 1
ATOM 1489 C C . TYR A 1 173 ? 0.449 -12.939 -6.556 1.00 61.66 173 TYR A C 1
ATOM 1491 O O . TYR A 1 173 ? 0.172 -12.199 -7.504 1.00 61.66 173 TYR A O 1
ATOM 1499 N N . ASN A 1 174 ? 0.956 -14.160 -6.692 1.00 53.97 174 ASN A N 1
ATOM 1500 C CA . ASN A 1 174 ? 1.242 -14.791 -7.965 1.00 53.97 174 ASN A CA 1
ATOM 1501 C C . ASN A 1 174 ? 0.182 -15.830 -8.275 1.00 53.97 174 ASN A C 1
ATOM 1503 O O . ASN A 1 174 ? 0.107 -16.871 -7.623 1.00 53.97 174 ASN A O 1
ATOM 1507 N N . ARG A 1 175 ? -0.575 -15.591 -9.339 1.00 53.97 175 ARG A N 1
ATOM 1508 C CA . ARG A 1 175 ? -1.358 -16.629 -9.994 1.00 53.97 175 ARG A CA 1
ATOM 1509 C C . ARG A 1 175 ? -0.442 -17.373 -10.947 1.00 53.97 175 ARG A C 1
ATOM 1511 O O . ARG A 1 175 ? -0.110 -16.887 -12.029 1.00 53.97 175 ARG A O 1
ATOM 1518 N N . ASN A 1 176 ? -0.042 -18.573 -10.543 1.00 50.34 176 ASN A N 1
ATOM 1519 C CA . ASN A 1 176 ? 0.549 -19.532 -11.460 1.00 50.34 176 ASN A CA 1
ATOM 1520 C C . ASN A 1 176 ? -0.560 -20.462 -11.949 1.00 50.34 176 ASN A C 1
ATOM 1522 O O . ASN A 1 176 ? -0.912 -21.435 -11.283 1.00 50.34 176 ASN A O 1
ATOM 1526 N N . ASN A 1 177 ? -1.145 -20.145 -13.101 1.00 51.97 177 ASN A N 1
ATOM 1527 C CA . ASN A 1 177 ? -1.967 -21.129 -13.792 1.00 51.97 177 ASN A CA 1
ATOM 1528 C C . ASN A 1 177 ? -1.056 -21.946 -14.726 1.00 51.97 177 ASN A C 1
ATOM 1530 O O . ASN A 1 177 ? 0.055 -21.536 -15.050 1.00 51.97 177 ASN A O 1
ATOM 1534 N N . LYS A 1 178 ? -1.519 -23.106 -15.204 1.00 51.78 178 LYS A N 1
ATOM 1535 C CA . LYS A 1 178 ? -0.713 -23.987 -16.077 1.00 51.78 178 LYS A CA 1
ATOM 1536 C C . LYS A 1 178 ? -0.195 -23.319 -17.373 1.00 51.78 178 LYS A C 1
ATOM 1538 O O . LYS A 1 178 ? 0.567 -23.959 -18.089 1.00 51.78 178 LYS A O 1
ATOM 1543 N N . LYS A 1 179 ? -0.641 -22.103 -17.720 1.00 56.22 179 LYS A N 1
ATOM 1544 C CA . LYS A 1 179 ? -0.396 -21.429 -19.006 1.00 56.22 179 LYS A CA 1
ATOM 1545 C C . LYS A 1 179 ? 0.284 -20.055 -18.895 1.00 56.22 179 LYS A C 1
ATOM 1547 O O . LYS A 1 179 ? 0.810 -19.588 -19.897 1.00 56.22 179 LYS A O 1
ATOM 1552 N N . SER A 1 180 ? 0.280 -19.404 -17.733 1.00 64.75 180 SER A N 1
ATOM 1553 C CA . SER A 1 180 ? 0.806 -18.048 -17.552 1.00 64.75 180 SER A CA 1
ATOM 1554 C C . SER A 1 180 ? 1.161 -17.770 -16.093 1.00 64.75 180 SER A C 1
ATOM 1556 O O . SER A 1 180 ? 0.424 -18.163 -15.186 1.00 64.75 180 SER A O 1
ATOM 1558 N N . PHE A 1 181 ? 2.238 -17.015 -15.887 1.00 73.38 181 PHE A N 1
ATOM 1559 C CA . PHE A 1 181 ? 2.593 -16.445 -14.595 1.00 73.38 181 PHE A CA 1
ATOM 1560 C C . PHE A 1 181 ? 2.113 -15.009 -14.543 1.00 73.38 181 PHE A C 1
ATOM 1562 O O . PHE A 1 181 ? 2.542 -14.178 -15.339 1.00 73.38 181 PHE A O 1
ATOM 1569 N N . VAL A 1 182 ? 1.218 -14.731 -13.613 1.00 80.00 182 VAL A N 1
ATOM 1570 C CA . VAL A 1 182 ? 0.604 -13.424 -13.455 1.00 80.00 182 VAL A CA 1
ATOM 1571 C C . VAL A 1 182 ? 0.794 -12.979 -12.025 1.00 80.00 182 VAL A C 1
ATOM 1573 O O . VAL A 1 182 ? 0.426 -13.700 -11.100 1.00 80.00 182 VAL A O 1
ATOM 1576 N N . THR A 1 183 ? 1.276 -11.762 -11.849 1.00 80.38 183 THR A N 1
ATOM 1577 C CA . THR A 1 183 ? 1.222 -11.077 -10.569 1.00 80.38 183 THR A CA 1
ATOM 1578 C C . THR A 1 183 ? 0.090 -10.064 -10.582 1.00 80.38 183 THR A C 1
ATOM 1580 O O . THR A 1 183 ? -0.078 -9.312 -11.541 1.00 80.38 183 THR A O 1
ATOM 1583 N N . THR A 1 184 ? -0.676 -10.016 -9.495 1.00 79.88 184 THR A N 1
ATOM 1584 C CA . THR A 1 184 ? -1.581 -8.900 -9.214 1.00 79.88 184 THR A CA 1
ATOM 1585 C C . THR A 1 184 ? -1.161 -8.212 -7.920 1.00 79.88 184 THR A C 1
ATOM 1587 O O . THR A 1 184 ? -0.854 -8.870 -6.926 1.00 79.88 184 THR A O 1
ATOM 1590 N N . VAL A 1 185 ? -1.142 -6.883 -7.946 1.00 79.81 185 VAL A N 1
ATOM 1591 C CA . VAL A 1 185 ? -0.871 -6.028 -6.789 1.00 79.81 185 VAL A CA 1
ATOM 1592 C C . VAL A 1 185 ? -2.110 -5.196 -6.509 1.00 79.81 185 VAL A C 1
ATOM 1594 O O . VAL A 1 185 ? -2.614 -4.546 -7.420 1.00 79.81 185 VAL A O 1
ATOM 1597 N N . LEU A 1 186 ? -2.595 -5.218 -5.268 1.00 78.56 186 LEU A N 1
ATOM 1598 C CA . LEU A 1 186 ? -3.699 -4.370 -4.803 1.00 78.56 186 LEU A CA 1
ATOM 1599 C C . LEU A 1 186 ? -3.141 -3.170 -4.040 1.00 78.56 186 LEU A C 1
ATOM 1601 O O . LEU A 1 186 ? -2.169 -3.319 -3.292 1.00 78.56 186 LEU A O 1
ATOM 1605 N N . PHE A 1 187 ? -3.757 -2.004 -4.223 1.00 76.06 187 PHE A N 1
ATOM 1606 C CA . PHE A 1 187 ? -3.361 -0.764 -3.560 1.00 76.06 187 PHE A CA 1
ATOM 1607 C C . PHE A 1 187 ? -4.532 0.194 -3.355 1.00 76.06 187 PHE A C 1
ATOM 1609 O O . PHE A 1 187 ? -5.641 -0.027 -3.849 1.00 76.06 187 PHE A O 1
ATOM 1616 N N . GLU A 1 188 ? -4.279 1.258 -2.594 1.00 75.00 188 GLU A N 1
ATOM 1617 C CA . GLU A 1 188 ? -5.209 2.378 -2.469 1.00 75.00 188 GLU A CA 1
ATOM 1618 C C . GLU A 1 188 ? -5.499 3.001 -3.842 1.00 75.00 188 GLU A C 1
ATOM 1620 O O . GLU A 1 188 ? -4.617 3.020 -4.690 1.00 75.00 188 GLU A O 1
ATOM 1625 N N . PRO A 1 189 ? -6.704 3.522 -4.103 1.00 80.44 189 PRO A N 1
ATOM 1626 C CA . PRO A 1 189 ? -7.019 4.155 -5.383 1.00 80.44 189 PRO A CA 1
ATOM 1627 C C . PRO A 1 189 ? -6.029 5.272 -5.746 1.00 80.44 189 PRO A C 1
ATOM 1629 O O . PRO A 1 189 ? -5.750 6.130 -4.915 1.00 80.44 189 PRO A O 1
ATOM 1632 N N . LYS A 1 190 ? -5.498 5.267 -6.976 1.00 84.25 190 LYS A N 1
ATOM 1633 C CA . LYS A 1 190 ? -4.560 6.275 -7.509 1.00 84.25 190 LYS A CA 1
ATOM 1634 C C . LYS A 1 190 ? -4.788 6.535 -8.997 1.00 84.25 190 LYS A C 1
ATOM 1636 O O . LYS A 1 190 ? -5.177 5.630 -9.738 1.00 84.25 190 LYS A O 1
ATOM 1641 N N . LYS A 1 191 ? -4.494 7.752 -9.464 1.00 86.44 191 LYS A N 1
ATOM 1642 C CA . LYS A 1 191 ? -4.406 8.075 -10.902 1.00 86.44 191 LYS A CA 1
ATOM 1643 C C . LYS A 1 191 ? -2.960 7.943 -11.383 1.00 86.44 191 LYS A C 1
ATOM 1645 O O . LYS A 1 191 ? -2.151 8.853 -11.228 1.00 86.44 191 LYS A O 1
ATOM 1650 N N . ILE A 1 192 ? -2.619 6.770 -11.908 1.00 87.62 192 ILE A N 1
ATOM 1651 C CA . ILE A 1 192 ? -1.240 6.395 -12.244 1.00 87.62 192 ILE A CA 1
ATOM 1652 C C . ILE A 1 192 ? -0.864 6.854 -13.650 1.00 87.62 192 ILE A C 1
ATOM 1654 O O . ILE A 1 192 ? -1.420 6.365 -14.624 1.00 87.62 192 ILE A O 1
ATOM 1658 N N . ASN A 1 193 ? 0.163 7.693 -13.761 1.00 89.44 193 ASN A N 1
ATOM 1659 C CA . ASN A 1 193 ? 0.684 8.152 -15.050 1.00 89.44 193 ASN A CA 1
ATOM 1660 C C . ASN A 1 193 ? 1.719 7.182 -15.635 1.00 89.44 193 ASN A C 1
ATOM 1662 O O . ASN A 1 193 ? 1.842 7.061 -16.854 1.00 89.44 193 ASN A O 1
ATOM 1666 N N . GLU A 1 194 ? 2.486 6.504 -14.779 1.00 92.00 194 GLU A N 1
ATOM 1667 C CA . GLU A 1 194 ? 3.559 5.607 -15.208 1.00 92.00 194 GLU A CA 1
ATOM 1668 C C . GLU A 1 194 ? 3.824 4.510 -14.170 1.00 92.00 194 GLU A C 1
ATOM 1670 O O . GLU A 1 194 ? 3.809 4.760 -12.963 1.00 92.00 194 GLU A O 1
ATOM 1675 N N . VAL A 1 195 ? 4.104 3.296 -14.647 1.00 92.88 195 VAL A N 1
ATOM 1676 C CA . VAL A 1 195 ? 4.625 2.192 -13.832 1.00 92.88 195 VAL A CA 1
ATOM 1677 C C . VAL A 1 195 ? 5.981 1.768 -14.380 1.00 92.88 195 VAL A C 1
ATOM 1679 O O . VAL A 1 195 ? 6.099 1.436 -15.560 1.00 92.88 195 VAL A O 1
ATOM 1682 N N . ILE A 1 196 ? 6.994 1.756 -13.519 1.00 92.81 196 ILE A N 1
ATOM 1683 C CA . ILE A 1 196 ? 8.374 1.413 -13.861 1.00 92.81 196 ILE A CA 1
ATOM 1684 C C . ILE A 1 196 ? 8.734 0.106 -13.166 1.00 92.81 196 ILE A C 1
ATOM 1686 O O . ILE A 1 196 ? 8.624 0.006 -11.948 1.00 92.81 196 ILE A O 1
ATOM 1690 N N . PHE A 1 197 ? 9.188 -0.884 -13.922 1.00 92.88 197 PHE A N 1
ATOM 1691 C CA . PHE A 1 197 ? 9.668 -2.161 -13.402 1.00 92.88 197 PHE A CA 1
ATOM 1692 C C . PHE A 1 197 ? 11.171 -2.274 -13.606 1.00 92.88 197 PHE A C 1
ATOM 1694 O O . PHE A 1 197 ? 11.643 -2.133 -14.732 1.00 92.88 197 PHE A O 1
ATOM 1701 N N . GLU A 1 198 ? 11.906 -2.600 -12.547 1.00 90.12 198 GLU A N 1
ATOM 1702 C CA . GLU A 1 198 ? 13.340 -2.887 -12.605 1.00 90.12 198 GLU A CA 1
ATOM 1703 C C . GLU A 1 198 ? 13.611 -4.357 -12.299 1.00 90.12 198 GLU A C 1
ATOM 1705 O O . GLU A 1 198 ? 13.044 -4.916 -11.362 1.00 90.12 198 GLU A O 1
ATOM 1710 N N . PHE A 1 199 ? 14.517 -4.983 -13.045 1.00 88.44 199 PHE A N 1
ATOM 1711 C CA . PHE A 1 199 ? 14.855 -6.400 -12.926 1.00 88.44 199 PHE A CA 1
ATOM 1712 C C . PHE A 1 199 ? 16.361 -6.610 -12.769 1.00 88.44 199 PHE A C 1
ATOM 1714 O O . PHE A 1 199 ? 17.185 -5.881 -13.313 1.00 88.44 199 PHE A O 1
ATOM 1721 N N . GLU A 1 200 ? 16.747 -7.687 -12.083 1.00 84.69 200 GLU A N 1
ATOM 1722 C CA . GLU A 1 200 ? 18.160 -8.089 -12.004 1.00 84.69 200 GLU A CA 1
ATOM 1723 C C . GLU A 1 200 ? 18.692 -8.625 -13.344 1.00 84.69 200 GLU A C 1
ATOM 1725 O O . GLU A 1 200 ? 19.876 -8.469 -13.677 1.00 84.69 200 GLU A O 1
ATOM 1730 N N . HIS A 1 201 ? 17.806 -9.228 -14.142 1.00 86.75 201 HIS A N 1
ATOM 1731 C CA . HIS A 1 201 ? 18.122 -9.871 -15.413 1.00 86.75 201 HIS A CA 1
ATOM 1732 C C . HIS A 1 201 ? 17.304 -9.280 -16.568 1.00 86.75 201 HIS A C 1
ATOM 1734 O O . HIS A 1 201 ? 16.177 -8.847 -16.337 1.00 86.75 201 HIS A O 1
ATOM 1740 N N . PRO A 1 202 ? 17.828 -9.318 -17.810 1.00 88.38 202 PRO A N 1
ATOM 1741 C CA . PRO A 1 202 ? 17.091 -8.869 -18.987 1.00 88.38 202 PRO A CA 1
ATOM 1742 C C . PRO A 1 202 ? 15.772 -9.626 -19.164 1.00 88.38 202 PRO A C 1
ATOM 1744 O O . PRO A 1 202 ? 15.740 -10.864 -19.075 1.00 88.38 202 PRO A O 1
ATOM 1747 N N . ILE A 1 203 ? 14.705 -8.895 -19.476 1.00 88.81 203 ILE A N 1
ATOM 1748 C CA . ILE A 1 203 ? 13.377 -9.466 -19.689 1.00 88.81 203 ILE A CA 1
ATOM 1749 C C . ILE A 1 203 ? 12.996 -9.554 -21.167 1.00 88.81 203 ILE A C 1
ATOM 1751 O O . ILE A 1 203 ? 13.464 -8.781 -22.009 1.00 88.81 203 ILE A O 1
ATOM 1755 N N . ASN A 1 204 ? 12.142 -10.520 -21.491 1.00 87.56 204 ASN A N 1
ATOM 1756 C CA . ASN A 1 204 ? 11.554 -10.628 -22.812 1.00 87.56 204 ASN A CA 1
ATOM 1757 C C . ASN A 1 204 ? 10.471 -9.553 -22.975 1.00 87.56 204 ASN A C 1
ATOM 1759 O O . ASN A 1 204 ? 9.398 -9.631 -22.387 1.00 87.56 204 ASN A O 1
ATOM 1763 N N . THR A 1 205 ? 10.768 -8.542 -23.785 1.00 84.00 205 THR A N 1
ATOM 1764 C CA . THR A 1 205 ? 9.870 -7.416 -24.055 1.00 84.00 205 THR A CA 1
ATOM 1765 C C . THR A 1 205 ? 8.691 -7.789 -24.957 1.00 84.00 205 THR A C 1
ATOM 1767 O O . THR A 1 205 ? 7.708 -7.061 -24.974 1.00 84.00 205 THR A O 1
ATOM 1770 N N . GLU A 1 206 ? 8.753 -8.906 -25.693 1.00 83.75 206 GLU A N 1
ATOM 1771 C CA . GLU A 1 206 ? 7.686 -9.324 -26.621 1.00 83.75 206 GLU A CA 1
ATOM 1772 C C . GLU A 1 206 ? 6.448 -9.870 -25.901 1.00 83.75 206 GLU A C 1
ATOM 1774 O O . GLU A 1 206 ? 5.336 -9.768 -26.411 1.00 83.75 206 GLU A O 1
ATOM 1779 N N . ASN A 1 207 ? 6.632 -10.448 -24.711 1.00 79.94 207 ASN A N 1
ATOM 1780 C CA . ASN A 1 207 ? 5.554 -11.003 -23.892 1.00 79.94 207 ASN A CA 1
ATOM 1781 C C . ASN A 1 207 ? 5.408 -10.297 -22.534 1.00 79.94 207 ASN A C 1
ATOM 1783 O O . ASN A 1 207 ? 4.695 -10.789 -21.658 1.00 79.94 207 ASN A O 1
ATOM 1787 N N . ALA A 1 208 ? 6.072 -9.152 -22.363 1.00 86.62 208 ALA A N 1
ATOM 1788 C CA . ALA A 1 208 ? 5.966 -8.324 -21.175 1.00 86.62 208 ALA A CA 1
ATOM 1789 C C . ALA A 1 208 ? 4.602 -7.625 -21.137 1.00 86.62 208 ALA A C 1
ATOM 1791 O O . ALA A 1 208 ? 4.267 -6.830 -22.016 1.00 86.62 208 ALA A O 1
ATOM 1792 N N . SER A 1 209 ? 3.820 -7.888 -20.093 1.00 89.94 209 SER A N 1
ATOM 1793 C CA . SER A 1 209 ? 2.486 -7.315 -19.931 1.00 89.94 209 SER A CA 1
ATOM 1794 C C . SER A 1 209 ? 2.390 -6.558 -18.618 1.00 89.94 209 SER A C 1
ATOM 1796 O O . SER A 1 209 ? 2.714 -7.099 -17.566 1.00 89.94 209 SER A O 1
ATOM 1798 N N . CYS A 1 210 ? 1.834 -5.353 -18.675 1.00 92.00 210 CYS A N 1
ATOM 1799 C CA . CYS A 1 210 ? 1.347 -4.607 -17.523 1.00 92.00 210 CYS A CA 1
ATOM 1800 C C . CYS A 1 210 ? -0.004 -3.988 -17.890 1.00 92.00 210 CYS A C 1
ATOM 1802 O O . CYS A 1 210 ? -0.163 -3.469 -18.995 1.00 92.00 210 CYS A O 1
ATOM 1804 N N . LYS A 1 211 ? -0.971 -4.065 -16.980 1.00 92.38 211 LYS A N 1
ATOM 1805 C CA . LYS A 1 211 ? -2.279 -3.413 -17.076 1.00 92.38 211 LYS A CA 1
ATOM 1806 C C . LYS A 1 211 ? -2.635 -2.835 -15.715 1.00 92.38 211 LYS A C 1
ATOM 1808 O O . LYS A 1 211 ? -2.340 -3.453 -14.690 1.00 92.38 211 LYS A O 1
ATOM 1813 N N . LEU A 1 212 ? -3.309 -1.692 -15.701 1.00 92.62 212 LEU A N 1
ATOM 1814 C CA . LEU A 1 212 ? -3.976 -1.217 -14.492 1.00 92.62 212 LEU A CA 1
ATOM 1815 C C . LEU A 1 212 ? -5.407 -1.743 -14.473 1.00 92.62 212 LEU A C 1
ATOM 1817 O O . LEU A 1 212 ? -6.010 -1.972 -15.521 1.00 92.62 212 LEU A O 1
ATOM 1821 N N . LEU A 1 213 ? -5.945 -1.937 -13.277 1.00 90.50 213 LEU A N 1
ATOM 1822 C CA . LEU A 1 213 ? -7.330 -2.317 -13.057 1.00 90.50 213 LEU A CA 1
ATOM 1823 C C . LEU A 1 213 ? -8.007 -1.239 -12.213 1.00 90.50 213 LEU A C 1
ATOM 1825 O O . LEU A 1 213 ? -7.509 -0.849 -11.152 1.00 90.50 213 LEU A O 1
ATOM 1829 N N . SER A 1 214 ? -9.168 -0.800 -12.687 1.00 90.50 214 SER A N 1
ATOM 1830 C CA . SER A 1 214 ? -10.111 0.007 -11.924 1.00 90.50 214 SER A CA 1
ATOM 1831 C C . SER A 1 214 ? -11.212 -0.902 -11.394 1.00 90.50 214 SER A C 1
ATOM 1833 O O . SER A 1 214 ? -12.101 -1.320 -12.142 1.00 90.50 214 SER A O 1
ATOM 1835 N N . ARG A 1 215 ? -11.130 -1.269 -10.113 1.00 87.56 215 ARG A N 1
ATOM 1836 C CA . ARG A 1 215 ? -12.130 -2.113 -9.448 1.00 87.56 215 ARG A CA 1
ATOM 1837 C C . ARG A 1 215 ? -13.060 -1.257 -8.615 1.00 87.56 215 ARG A C 1
ATOM 1839 O O . ARG A 1 215 ? -12.610 -0.601 -7.680 1.00 87.56 215 ARG A O 1
ATOM 1846 N N . SER A 1 216 ? -14.349 -1.301 -8.916 1.00 87.81 216 SER A N 1
ATOM 1847 C CA . SER A 1 216 ? -15.368 -0.789 -8.007 1.00 87.81 216 SER A CA 1
ATOM 1848 C C . SER A 1 216 ? -15.938 -1.930 -7.169 1.00 87.81 216 SER A C 1
ATOM 1850 O O . SER A 1 216 ? -16.063 -3.069 -7.627 1.00 87.81 216 SER A O 1
ATOM 1852 N N . TYR A 1 217 ? -16.299 -1.627 -5.933 1.00 83.56 217 TYR A N 1
ATOM 1853 C CA . TYR A 1 217 ? -16.793 -2.577 -4.952 1.00 83.56 217 TYR A CA 1
ATOM 1854 C C . TYR A 1 217 ? -18.214 -2.222 -4.528 1.00 83.56 217 TYR A C 1
ATOM 1856 O O . TYR A 1 217 ? -18.593 -1.052 -4.480 1.00 83.56 217 TYR A O 1
ATOM 1864 N N . SER A 1 218 ? -18.986 -3.248 -4.179 1.00 78.19 218 SER A N 1
ATOM 1865 C CA . SER A 1 218 ? -20.363 -3.089 -3.695 1.00 78.19 218 SER A CA 1
ATOM 1866 C C . SER A 1 218 ? -20.402 -2.391 -2.332 1.00 78.19 218 SER A C 1
ATOM 1868 O O . SER A 1 218 ? -19.431 -2.465 -1.584 1.00 78.19 218 SER A O 1
ATOM 1870 N N . ASP A 1 219 ? -21.508 -1.745 -1.971 1.00 77.31 219 ASP A N 1
ATOM 1871 C CA . ASP A 1 219 ? -21.702 -1.154 -0.636 1.00 77.31 219 ASP A CA 1
ATOM 1872 C C . ASP A 1 219 ? -22.040 -2.212 0.434 1.00 77.31 219 ASP A C 1
ATOM 1874 O O . ASP A 1 219 ? -22.226 -3.389 0.128 1.00 77.31 219 ASP A O 1
ATOM 1878 N N . ASN A 1 220 ? -22.140 -1.805 1.706 1.00 79.94 220 ASN A N 1
ATOM 1879 C CA . ASN A 1 220 ? -22.566 -2.660 2.831 1.00 79.94 220 ASN A CA 1
ATOM 1880 C C . ASN A 1 220 ? -21.701 -3.915 3.065 1.00 79.94 220 ASN A C 1
ATOM 1882 O O . ASN A 1 220 ? -22.207 -4.982 3.418 1.00 79.94 220 ASN A O 1
ATOM 1886 N N . ASN A 1 221 ? -20.390 -3.786 2.873 1.00 83.00 221 ASN A N 1
ATOM 1887 C CA . ASN A 1 221 ? -19.438 -4.880 3.047 1.00 83.00 221 ASN A CA 1
ATOM 1888 C C . ASN A 1 221 ? -19.244 -5.196 4.525 1.00 83.00 221 ASN A C 1
ATOM 1890 O O . ASN A 1 221 ? -18.783 -4.343 5.294 1.00 83.00 221 ASN A O 1
ATOM 1894 N N . LYS A 1 222 ? -19.574 -6.428 4.907 1.00 88.19 222 LYS A N 1
ATOM 1895 C CA . LYS A 1 222 ? -19.387 -6.897 6.274 1.00 88.19 222 LYS A CA 1
ATOM 1896 C C . LYS A 1 222 ? -19.164 -8.393 6.359 1.00 88.19 222 LYS A C 1
ATOM 1898 O O . LYS A 1 222 ? -19.574 -9.158 5.485 1.00 88.19 222 LYS A O 1
ATOM 1903 N N . VAL A 1 223 ? -18.576 -8.797 7.473 1.00 89.62 223 VAL A N 1
ATOM 1904 C CA . VAL A 1 223 ? -18.468 -10.196 7.875 1.00 89.62 223 VAL A CA 1
ATOM 1905 C C . VAL A 1 223 ? -18.969 -10.356 9.290 1.00 89.62 223 VAL A C 1
ATOM 1907 O O . VAL A 1 223 ? -18.564 -9.606 10.172 1.00 89.62 223 VAL A O 1
ATOM 1910 N N . ASP A 1 224 ? -19.834 -11.347 9.480 1.00 92.38 224 ASP A N 1
ATOM 1911 C CA . ASP A 1 224 ? -20.349 -11.753 10.780 1.00 92.38 224 ASP A CA 1
ATOM 1912 C C . ASP A 1 224 ? -19.765 -13.125 11.135 1.00 92.38 224 ASP A C 1
ATOM 1914 O O . ASP A 1 224 ? -19.849 -14.068 10.350 1.00 92.38 224 ASP A O 1
ATOM 1918 N N . ILE A 1 225 ? -19.167 -13.236 12.317 1.00 91.88 225 ILE A N 1
ATOM 1919 C CA . ILE A 1 225 ? -18.504 -14.439 12.819 1.00 91.88 225 ILE A CA 1
ATOM 1920 C C . ILE A 1 225 ? -19.162 -14.823 14.139 1.00 91.88 225 ILE A C 1
ATOM 1922 O O . ILE A 1 225 ? -19.080 -14.085 15.122 1.00 91.88 225 ILE A O 1
ATOM 1926 N N . LEU A 1 226 ? -19.804 -15.988 14.177 1.00 93.06 226 LEU A N 1
ATOM 1927 C CA . LEU A 1 226 ? -20.358 -16.535 15.408 1.00 93.06 226 LEU A CA 1
ATOM 1928 C C . LEU A 1 226 ? -19.229 -17.119 16.267 1.00 93.06 226 LEU A C 1
ATOM 1930 O O . LEU A 1 226 ? -18.495 -18.012 15.835 1.00 93.06 226 LEU A O 1
ATOM 1934 N N . ILE A 1 227 ? -19.105 -16.614 17.492 1.00 92.25 227 ILE A N 1
ATOM 1935 C CA . ILE A 1 227 ? -18.154 -17.077 18.499 1.00 92.25 227 ILE A CA 1
ATOM 1936 C C . ILE A 1 227 ? -18.921 -17.863 19.558 1.00 92.25 227 ILE A C 1
ATOM 1938 O O . ILE A 1 227 ? -19.721 -17.308 20.317 1.00 92.25 227 ILE A O 1
ATOM 1942 N N . GLU A 1 228 ? -18.666 -19.165 19.632 1.00 90.31 228 GLU A N 1
ATOM 1943 C CA . GLU A 1 228 ? -19.175 -19.981 20.728 1.00 90.31 228 GLU A CA 1
ATOM 1944 C C . GLU A 1 228 ? -18.432 -19.646 22.028 1.00 90.31 228 GLU A C 1
ATOM 1946 O O . GLU A 1 228 ? -17.209 -19.527 22.052 1.00 90.31 228 GLU A O 1
ATOM 1951 N N . ASN A 1 229 ? -19.171 -19.524 23.132 1.00 90.69 229 ASN A N 1
ATOM 1952 C CA . ASN A 1 229 ? -18.612 -19.255 24.459 1.00 90.69 229 ASN A CA 1
ATOM 1953 C C . ASN A 1 229 ? -19.095 -20.307 25.475 1.00 90.69 229 ASN A C 1
ATOM 1955 O O . ASN A 1 229 ? -19.855 -19.988 26.396 1.00 90.69 229 ASN A O 1
ATOM 1959 N N . PRO A 1 230 ? -18.693 -21.583 25.319 1.00 87.69 230 PRO A N 1
ATOM 1960 C CA . PRO A 1 230 ? -19.129 -22.652 26.218 1.00 87.69 230 PRO A CA 1
ATOM 1961 C C . PRO A 1 230 ? -18.619 -22.453 27.656 1.00 87.69 230 PRO A C 1
ATOM 1963 O O . PRO A 1 230 ? -19.241 -22.920 28.608 1.00 87.69 230 PRO A O 1
ATOM 1966 N N . TYR A 1 231 ? -17.519 -21.714 27.830 1.00 88.12 231 TYR A N 1
ATOM 1967 C CA . TYR A 1 231 ? -16.880 -21.460 29.124 1.00 88.12 231 TYR A CA 1
ATOM 1968 C C . TYR A 1 231 ? -17.486 -20.291 29.914 1.00 88.12 231 TYR A C 1
AT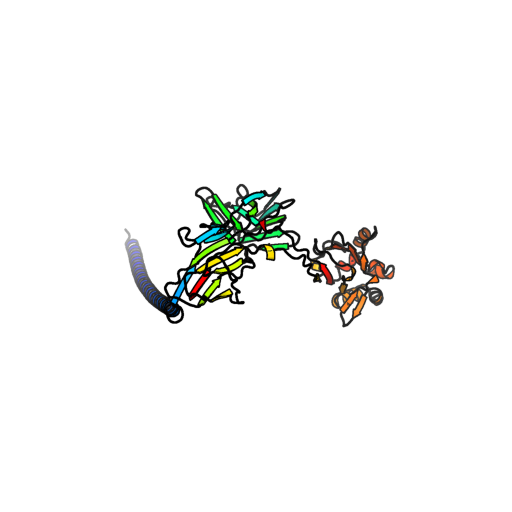OM 1970 O O . TYR A 1 231 ? -17.017 -20.010 31.019 1.00 88.12 231 TYR A O 1
ATOM 1978 N N . LYS A 1 232 ? -18.515 -19.615 29.378 1.00 89.88 232 LYS A N 1
ATOM 1979 C CA . LYS A 1 232 ? -19.142 -18.426 29.985 1.00 89.88 232 LYS A CA 1
ATOM 1980 C C . LYS A 1 232 ? -18.121 -17.346 30.364 1.00 89.88 232 LYS A C 1
ATOM 1982 O O . LYS A 1 232 ? -18.195 -16.744 31.438 1.00 89.88 232 LYS A O 1
ATOM 1987 N N . ILE A 1 233 ? -17.137 -17.138 29.494 1.00 91.12 233 ILE A N 1
ATOM 1988 C CA . ILE A 1 233 ? -16.118 -16.099 29.640 1.00 91.12 233 ILE A CA 1
ATOM 1989 C C . ILE A 1 233 ? -16.796 -14.729 29.580 1.00 91.12 233 ILE A C 1
ATOM 1991 O O . ILE A 1 233 ? -17.703 -14.526 28.772 1.00 91.12 233 ILE A O 1
ATOM 1995 N N . LYS A 1 234 ? -16.358 -13.811 30.449 1.00 91.75 234 LYS A N 1
ATOM 1996 C CA . LYS A 1 234 ? -16.915 -12.453 30.558 1.00 91.75 234 LYS A CA 1
ATOM 1997 C C . LYS A 1 234 ? -16.195 -11.429 29.692 1.00 91.75 234 LYS A C 1
ATOM 1999 O O . LYS A 1 234 ? -16.780 -10.412 29.349 1.00 91.75 234 LYS A O 1
ATOM 2004 N N . THR A 1 235 ? -14.931 -11.672 29.371 1.00 91.81 235 THR A N 1
ATOM 2005 C CA . THR A 1 235 ? -14.095 -10.708 28.662 1.00 91.81 235 THR A CA 1
ATOM 2006 C C . THR A 1 235 ? -13.266 -11.442 27.634 1.00 91.81 235 THR A C 1
ATOM 2008 O O . THR A 1 235 ? -12.563 -12.382 27.986 1.00 91.81 235 THR A O 1
ATOM 2011 N N . PHE A 1 236 ? -13.339 -10.997 26.387 1.00 93.25 236 PHE A N 1
ATOM 2012 C CA . PHE A 1 236 ? -12.439 -11.436 25.333 1.00 93.25 236 PHE A CA 1
ATOM 2013 C C . PHE A 1 236 ? -11.563 -10.272 24.885 1.00 93.25 236 PHE A C 1
ATOM 2015 O O . PHE A 1 236 ? -12.019 -9.135 24.823 1.00 93.25 236 PHE A O 1
ATOM 2022 N N . ASN A 1 237 ? -10.329 -10.564 24.515 1.00 90.19 237 ASN A N 1
ATOM 2023 C CA . ASN A 1 237 ? -9.439 -9.662 23.816 1.00 90.19 237 ASN A CA 1
ATOM 2024 C C . ASN A 1 237 ? -9.409 -10.062 22.343 1.00 90.19 237 ASN A C 1
ATOM 2026 O O . ASN A 1 237 ? -9.336 -11.248 22.008 1.00 90.19 237 ASN A O 1
ATOM 2030 N N . ILE A 1 238 ? -9.444 -9.068 21.466 1.00 90.44 238 ILE A N 1
ATOM 2031 C CA . ILE A 1 238 ? -9.239 -9.226 20.033 1.00 90.44 238 ILE A CA 1
ATOM 2032 C C . ILE A 1 238 ? -7.974 -8.477 19.635 1.00 90.44 238 ILE A C 1
ATOM 2034 O O . ILE A 1 238 ? -7.821 -7.298 19.937 1.00 90.44 238 ILE A O 1
ATOM 2038 N N . THR A 1 239 ? -7.060 -9.151 18.947 1.00 87.75 239 THR A N 1
ATOM 2039 C CA . THR A 1 239 ? -5.830 -8.534 18.437 1.00 87.75 239 THR A CA 1
ATOM 2040 C C . THR A 1 239 ? -5.795 -8.678 16.928 1.00 87.75 239 THR A C 1
ATOM 2042 O O . THR A 1 239 ? -5.908 -9.800 16.425 1.00 87.75 239 THR A O 1
ATOM 2045 N N . LYS A 1 240 ? -5.614 -7.567 16.208 1.00 79.00 240 LYS A N 1
ATOM 2046 C CA . LYS A 1 240 ? -5.387 -7.587 14.756 1.00 79.00 240 LYS A CA 1
ATOM 2047 C C . LYS A 1 240 ? -3.888 -7.537 14.459 1.00 79.00 240 LYS A C 1
ATOM 2049 O O . LYS A 1 240 ? -3.145 -6.819 15.119 1.00 79.00 240 LYS A O 1
ATOM 2054 N N . LYS A 1 241 ? -3.439 -8.311 13.469 1.00 69.94 241 LYS A N 1
ATOM 2055 C CA . LYS A 1 241 ? -2.009 -8.418 13.120 1.00 69.94 241 LYS A CA 1
ATOM 2056 C C . LYS A 1 241 ? -1.490 -7.215 12.321 1.00 69.94 241 LYS A C 1
ATOM 2058 O O . LYS A 1 241 ? -0.288 -6.978 12.294 1.00 69.94 241 LYS A O 1
ATOM 2063 N N . SER A 1 242 ? -2.387 -6.469 11.676 1.00 60.94 242 SER A N 1
ATOM 2064 C CA . SER A 1 242 ? -2.039 -5.371 10.774 1.00 60.94 242 SER A CA 1
ATOM 2065 C C . SER A 1 242 ? -2.383 -4.001 11.363 1.00 60.94 242 SER A C 1
ATOM 2067 O O . SER A 1 242 ? -3.495 -3.778 11.853 1.00 60.94 242 SER A O 1
ATOM 2069 N N . SER A 1 243 ? -1.431 -3.069 11.269 1.00 50.97 243 SER A N 1
ATOM 2070 C CA . SER A 1 243 ? -1.602 -1.637 11.547 1.00 50.97 243 SER A CA 1
ATOM 2071 C C . SER A 1 243 ? -2.240 -0.876 10.378 1.00 50.97 243 SER A C 1
ATOM 2073 O O . SER A 1 243 ? -2.179 0.350 10.355 1.00 50.97 243 SER A O 1
ATOM 2075 N N . GLU A 1 244 ? -2.789 -1.589 9.391 1.00 52.78 244 GLU A N 1
ATOM 2076 C CA . GLU A 1 244 ? -3.396 -1.026 8.184 1.00 52.78 244 GLU A CA 1
ATOM 2077 C C . GLU A 1 244 ? -4.306 0.174 8.487 1.00 52.78 244 GLU A C 1
ATOM 2079 O O . GLU A 1 244 ? -5.193 0.104 9.343 1.00 52.78 244 GLU A O 1
ATOM 2084 N N . VAL A 1 245 ? -4.104 1.252 7.717 1.00 53.06 245 VAL A N 1
ATOM 2085 C CA . VAL A 1 245 ? -4.903 2.498 7.677 1.00 53.06 245 VAL A CA 1
ATOM 2086 C C . VAL A 1 245 ? -6.255 2.254 6.988 1.00 53.06 245 VAL A C 1
ATOM 2088 O O . VAL A 1 245 ? -6.890 3.146 6.447 1.00 53.06 245 VAL A O 1
ATOM 2091 N N . ILE A 1 246 ? -6.719 1.009 6.994 1.00 57.31 246 ILE A N 1
ATOM 2092 C CA . ILE A 1 246 ? -8.020 0.638 6.477 1.00 57.31 246 ILE A CA 1
ATOM 2093 C C . ILE A 1 246 ? -8.997 0.790 7.646 1.00 57.31 246 ILE A C 1
ATOM 2095 O O . ILE A 1 246 ? -8.862 0.063 8.638 1.00 57.31 246 ILE A O 1
ATOM 2099 N N . PRO A 1 247 ? -9.963 1.724 7.590 1.00 66.62 247 PRO A N 1
ATOM 2100 C CA . PRO A 1 247 ? -10.932 1.908 8.658 1.00 66.62 247 PRO A CA 1
ATOM 2101 C C . PRO A 1 247 ? -11.918 0.743 8.627 1.00 66.62 247 PRO A C 1
ATOM 2103 O O . PRO A 1 247 ? -12.992 0.791 8.039 1.00 66.62 247 PRO A O 1
ATOM 2106 N N . LEU A 1 248 ? -11.515 -0.361 9.244 1.00 78.38 248 LEU A N 1
ATOM 2107 C CA . LEU A 1 248 ? -12.410 -1.442 9.605 1.00 78.38 248 LEU A CA 1
ATOM 2108 C C . LEU A 1 248 ? -13.010 -1.118 10.972 1.00 78.38 248 LEU A C 1
ATOM 2110 O O . LEU A 1 248 ? -12.271 -0.898 11.935 1.00 78.38 248 LEU A O 1
ATOM 2114 N N . ILE A 1 249 ? -14.338 -1.121 11.074 1.00 85.56 249 ILE A N 1
ATOM 2115 C CA . ILE A 1 249 ? -15.019 -1.110 12.370 1.00 85.56 249 ILE A CA 1
ATOM 2116 C C . ILE A 1 249 ? -15.237 -2.558 12.790 1.00 85.56 249 ILE A C 1
ATOM 2118 O O . ILE A 1 249 ? -15.841 -3.347 12.064 1.00 85.56 249 ILE A O 1
ATOM 2122 N N . PHE A 1 250 ? -14.786 -2.888 13.995 1.00 89.81 250 PHE A N 1
ATOM 2123 C CA . PHE A 1 250 ? -15.125 -4.142 14.649 1.00 89.81 250 PHE A CA 1
ATOM 2124 C C . PHE A 1 250 ? -16.234 -3.869 15.654 1.00 89.81 250 PHE A C 1
ATOM 2126 O O . PHE A 1 250 ? -16.153 -2.920 16.431 1.00 89.81 250 PHE A O 1
ATOM 2133 N N . GLN A 1 251 ? -17.263 -4.702 15.648 1.00 94.38 251 GLN A N 1
ATOM 2134 C CA . GLN A 1 251 ? -18.383 -4.629 16.572 1.00 94.38 251 GLN A CA 1
ATOM 2135 C C . GLN A 1 251 ? -18.697 -6.016 17.117 1.00 94.38 251 GLN A C 1
ATOM 2137 O O . GLN A 1 251 ? -18.356 -7.022 16.502 1.00 94.38 251 GLN A O 1
ATOM 2142 N N . TYR A 1 252 ? -19.413 -6.096 18.230 1.00 96.38 252 TYR A N 1
ATOM 2143 C CA . TYR A 1 252 ? -19.943 -7.364 18.722 1.00 96.38 252 TYR A CA 1
ATOM 2144 C C . TYR A 1 252 ? -21.372 -7.229 19.237 1.00 96.38 252 TYR A C 1
ATOM 2146 O O . TYR A 1 252 ? -21.816 -6.146 19.617 1.00 96.38 252 TYR A O 1
ATOM 2154 N N . THR A 1 253 ? -22.095 -8.345 19.270 1.00 95.75 253 THR A N 1
ATOM 2155 C CA . THR A 1 253 ? -23.420 -8.435 19.890 1.00 95.75 253 THR A CA 1
ATOM 2156 C C . THR A 1 253 ? -23.626 -9.782 20.569 1.00 95.75 253 THR A C 1
ATOM 2158 O O . THR A 1 253 ? -23.245 -10.823 20.036 1.00 95.75 253 THR A O 1
ATOM 2161 N N . GLU A 1 254 ? -24.280 -9.775 21.730 1.00 93.62 254 GLU A N 1
ATOM 2162 C CA . GLU A 1 254 ? -24.763 -10.997 22.378 1.00 93.62 254 GLU A CA 1
ATOM 2163 C C . GLU A 1 254 ? -26.218 -11.316 22.024 1.00 93.62 254 GLU A C 1
ATOM 2165 O O . GLU A 1 254 ? -26.680 -12.407 22.342 1.00 93.62 254 GLU A O 1
ATOM 2170 N N . ASP A 1 255 ? -26.991 -10.388 21.455 1.00 90.12 255 ASP A N 1
ATOM 2171 C CA . ASP A 1 255 ? -28.422 -10.570 21.162 1.00 90.12 255 ASP A CA 1
ATOM 2172 C C . ASP A 1 255 ? -28.771 -10.636 19.677 1.00 90.12 255 ASP A C 1
ATOM 2174 O O . ASP A 1 255 ? -29.887 -11.033 19.356 1.00 90.12 255 ASP A O 1
ATOM 2178 N N . GLY A 1 256 ? -27.817 -10.330 18.797 1.00 85.25 256 GLY A N 1
ATOM 2179 C CA . GLY A 1 256 ? -28.008 -10.362 17.349 1.00 85.25 256 GLY A CA 1
ATOM 2180 C C . GLY A 1 256 ? -28.624 -9.084 16.779 1.00 85.25 256 GLY A C 1
ATOM 2181 O O . GLY A 1 256 ? -28.697 -8.954 15.559 1.00 85.25 256 GLY A O 1
ATOM 2182 N N . PHE A 1 257 ? -29.029 -8.132 17.625 1.00 86.50 257 PHE A N 1
ATOM 2183 C CA . PHE A 1 257 ? -29.729 -6.914 17.214 1.00 86.50 257 PHE A CA 1
ATOM 2184 C C . PHE A 1 257 ? -28.889 -5.665 17.465 1.00 86.50 257 PHE A C 1
ATOM 2186 O O . PHE A 1 257 ? -28.693 -4.863 16.553 1.00 86.50 257 PHE A O 1
ATOM 2193 N N . THR A 1 258 ? -28.362 -5.511 18.681 1.00 91.56 258 THR A N 1
ATOM 2194 C CA . THR A 1 258 ? -27.619 -4.310 19.078 1.00 91.56 258 THR A CA 1
ATOM 2195 C C . THR A 1 258 ? -26.127 -4.599 19.047 1.00 91.56 258 THR A C 1
ATOM 2197 O O . THR A 1 258 ? -25.630 -5.401 19.840 1.00 91.56 258 THR A O 1
ATOM 2200 N N . PHE A 1 259 ? -25.417 -3.957 18.121 1.00 94.06 259 PHE A N 1
ATOM 2201 C CA . PHE A 1 259 ? -23.968 -4.077 17.978 1.00 94.06 259 PHE A CA 1
ATOM 2202 C C . PHE A 1 259 ? -23.257 -2.953 18.735 1.00 94.06 259 PHE A C 1
ATOM 2204 O O . PHE A 1 259 ? -23.655 -1.793 18.651 1.00 94.06 259 PHE A O 1
ATOM 2211 N N . LYS A 1 260 ? -22.212 -3.314 19.480 1.00 94.62 260 LYS A N 1
ATOM 2212 C CA . LYS A 1 260 ? -21.333 -2.392 20.209 1.00 94.62 260 LYS A CA 1
ATOM 2213 C C . LYS A 1 260 ? -19.975 -2.333 19.520 1.00 94.62 260 LYS A C 1
ATOM 2215 O O . LYS A 1 260 ? -19.402 -3.387 19.246 1.00 94.62 260 LYS A O 1
ATOM 2220 N N . ASP A 1 261 ? -19.464 -1.130 19.282 1.00 93.00 261 ASP A N 1
ATOM 2221 C CA . ASP A 1 261 ? -18.135 -0.921 18.699 1.00 93.00 261 ASP A CA 1
ATOM 2222 C C . ASP A 1 261 ? -17.021 -1.415 19.631 1.00 93.00 261 ASP A C 1
ATOM 2224 O O . ASP A 1 261 ? -17.105 -1.306 20.857 1.00 93.00 261 ASP A O 1
ATOM 2228 N N . ILE A 1 262 ? -15.957 -1.942 19.030 1.00 91.81 262 ILE A N 1
ATOM 2229 C CA . ILE A 1 262 ? -14.732 -2.363 19.703 1.00 91.81 262 ILE A CA 1
ATOM 2230 C C . ILE A 1 262 ? -13.657 -1.321 19.410 1.00 91.81 262 ILE A C 1
ATOM 2232 O O . ILE A 1 262 ? -13.190 -1.179 18.278 1.00 91.81 262 ILE A O 1
ATOM 2236 N N . THR A 1 263 ? -13.237 -0.607 20.448 1.00 89.06 263 THR A N 1
ATOM 2237 C CA . THR A 1 263 ? -12.129 0.347 20.364 1.00 89.06 263 THR A CA 1
ATOM 2238 C C . THR A 1 263 ? -10.802 -0.387 20.543 1.00 89.06 263 THR A C 1
ATOM 2240 O O . THR A 1 263 ? -10.638 -1.134 21.508 1.00 89.06 263 THR A O 1
ATOM 2243 N N . PHE A 1 264 ? -9.850 -0.154 19.637 1.00 85.62 264 PHE A N 1
ATOM 2244 C CA . PHE A 1 264 ? -8.502 -0.720 19.716 1.00 85.62 264 PHE A CA 1
ATOM 2245 C C . PHE A 1 264 ? -7.511 0.259 20.352 1.00 85.62 264 PHE A C 1
ATOM 2247 O O . PHE A 1 264 ? -7.566 1.465 20.099 1.00 85.62 264 PHE A O 1
ATOM 2254 N N . SER A 1 265 ? -6.584 -0.270 21.149 1.00 84.19 265 SER A N 1
ATOM 2255 C CA . SER A 1 265 ? -5.428 0.459 21.669 1.00 84.19 265 SER A CA 1
ATOM 2256 C C . SER A 1 265 ? -4.360 0.683 20.587 1.00 84.19 265 SER A C 1
ATOM 2258 O O . SER A 1 265 ? -4.471 0.199 19.456 1.00 84.19 265 SER A O 1
ATOM 2260 N N . LYS A 1 266 ? -3.282 1.402 20.937 1.00 78.50 266 LYS A N 1
ATOM 2261 C CA . LYS A 1 266 ? -2.122 1.600 20.047 1.00 78.50 266 LYS A CA 1
ATOM 2262 C C . LYS A 1 266 ? -1.430 0.280 19.693 1.00 78.50 266 LYS A C 1
ATOM 2264 O O . LYS A 1 266 ? -0.871 0.156 18.611 1.00 78.50 266 LYS A O 1
ATOM 2269 N N . GLU A 1 267 ? -1.508 -0.703 20.583 1.00 77.38 267 GLU A N 1
ATOM 2270 C CA . GLU A 1 267 ? -0.984 -2.061 20.423 1.00 77.38 267 GLU A CA 1
ATOM 2271 C C . GLU A 1 267 ? -1.905 -2.967 19.583 1.00 77.38 267 GLU A C 1
ATOM 2273 O O . GLU A 1 267 ? -1.660 -4.166 19.483 1.00 77.38 267 GLU A O 1
ATOM 2278 N N . LEU A 1 268 ? -2.949 -2.405 18.955 1.00 81.69 268 LEU A N 1
ATOM 2279 C CA . LEU A 1 268 ? -3.910 -3.118 18.106 1.00 81.69 268 LEU A CA 1
ATOM 2280 C C . LEU A 1 268 ? -4.717 -4.190 18.856 1.00 81.69 268 LEU A C 1
ATOM 2282 O O . LEU A 1 268 ? -5.165 -5.176 18.260 1.00 81.69 268 LEU A O 1
ATOM 2286 N N . GLU A 1 269 ? -4.949 -3.967 20.150 1.00 85.81 269 GLU A N 1
ATOM 2287 C CA . GLU A 1 269 ? -5.764 -4.815 21.017 1.00 85.81 269 GLU A CA 1
ATOM 2288 C C . GLU A 1 269 ? -7.084 -4.123 21.382 1.00 85.81 269 GLU A C 1
ATOM 2290 O O . GLU A 1 269 ? -7.105 -2.962 21.783 1.00 85.81 269 GLU A O 1
ATOM 2295 N N . GLY A 1 270 ? -8.196 -4.836 21.225 1.00 89.62 270 GLY A N 1
ATOM 2296 C CA . GLY A 1 270 ? -9.532 -4.411 21.628 1.00 89.62 270 GLY A CA 1
ATOM 2297 C C . GLY A 1 270 ? -10.105 -5.344 22.689 1.00 89.62 270 GLY A C 1
ATOM 2298 O O . GLY A 1 270 ? -9.810 -6.539 22.696 1.00 89.62 270 GLY A O 1
ATOM 2299 N N . ILE A 1 271 ? -10.939 -4.807 23.579 1.00 92.38 271 ILE A N 1
ATOM 2300 C CA . ILE A 1 271 ? -11.576 -5.569 24.662 1.00 92.38 271 ILE A CA 1
ATOM 2301 C C . ILE A 1 271 ? -13.075 -5.700 24.381 1.00 92.38 271 ILE A C 1
ATOM 2303 O O . ILE A 1 271 ? -13.755 -4.723 24.074 1.00 92.38 271 ILE A O 1
ATOM 2307 N N . ILE A 1 272 ? -13.590 -6.917 24.529 1.00 95.00 272 ILE A N 1
ATOM 2308 C CA . ILE A 1 272 ? -14.984 -7.306 24.333 1.00 95.00 272 ILE A CA 1
ATOM 2309 C C . ILE A 1 272 ? -15.555 -7.765 25.684 1.00 95.00 272 ILE A C 1
ATOM 2311 O O . ILE A 1 272 ? -15.342 -8.914 26.083 1.00 95.00 272 ILE A O 1
ATOM 2315 N N . PRO A 1 273 ? -16.272 -6.894 26.411 1.00 94.19 273 PRO A N 1
ATOM 2316 C CA . PRO A 1 273 ? -16.995 -7.286 27.614 1.00 94.19 273 PRO A CA 1
ATOM 2317 C C . PRO A 1 273 ? -18.354 -7.906 27.256 1.00 94.19 273 PRO A C 1
ATOM 2319 O O . PRO A 1 273 ? -19.221 -7.256 26.675 1.00 94.19 273 PRO A O 1
ATOM 2322 N N . LEU A 1 274 ? -18.563 -9.162 27.635 1.00 93.94 274 LEU A N 1
ATOM 2323 C CA . LEU A 1 274 ? -19.841 -9.858 27.513 1.00 93.94 274 LEU A CA 1
ATOM 2324 C C . LEU A 1 274 ? -20.652 -9.678 28.802 1.00 93.94 274 LEU A C 1
ATOM 2326 O O . LEU A 1 274 ? -20.190 -9.994 29.895 1.00 93.94 274 LEU A O 1
ATOM 2330 N N . GLU A 1 275 ? -21.880 -9.181 28.685 1.00 91.62 275 GLU A N 1
ATOM 2331 C CA . GLU A 1 275 ? -22.791 -8.970 29.817 1.00 91.62 275 GLU A CA 1
ATOM 2332 C C . GLU A 1 275 ? -23.544 -10.258 30.171 1.00 91.62 275 GLU A C 1
ATOM 2334 O O . GLU A 1 275 ? -23.758 -10.570 31.345 1.00 91.62 275 GLU A O 1
ATOM 2339 N N . LYS A 1 276 ? -23.944 -11.024 29.150 1.00 89.81 276 LYS A N 1
ATOM 2340 C CA . LYS A 1 276 ? -24.733 -12.259 29.283 1.00 89.81 276 LYS A CA 1
ATOM 2341 C C . LYS A 1 276 ? -23.854 -13.513 29.318 1.00 89.81 276 LYS A C 1
ATOM 2343 O O . LYS A 1 276 ? -24.364 -14.589 29.631 1.00 89.81 276 LYS A O 1
ATOM 2348 N N . ASN A 1 277 ? -22.550 -13.379 29.059 1.00 90.50 277 ASN A N 1
ATOM 2349 C CA . ASN A 1 277 ? -21.546 -14.451 29.065 1.00 90.50 277 ASN A CA 1
ATOM 2350 C C . ASN A 1 277 ? -21.938 -15.629 28.161 1.00 90.50 277 ASN A C 1
ATOM 2352 O O . ASN A 1 277 ? -21.735 -16.792 28.517 1.00 90.50 277 ASN A O 1
ATOM 2356 N N . ARG A 1 278 ? -22.576 -15.334 27.025 1.00 91.06 278 ARG A N 1
ATOM 2357 C CA . ARG A 1 278 ? -23.054 -16.340 26.066 1.00 91.06 278 ARG A CA 1
ATOM 2358 C C . ARG A 1 278 ? -22.297 -16.238 24.747 1.00 91.06 278 ARG A C 1
ATOM 2360 O O . ARG A 1 278 ? -21.375 -15.436 24.617 1.00 91.06 278 ARG A O 1
ATOM 2367 N N . ALA A 1 279 ? -22.650 -17.097 23.791 1.00 93.12 279 ALA A N 1
ATOM 2368 C CA . ALA A 1 279 ? -22.159 -16.965 22.425 1.00 93.12 279 ALA A CA 1
ATOM 2369 C C . ALA A 1 279 ? -22.500 -15.570 21.879 1.00 93.12 279 ALA A C 1
ATOM 2371 O O . ALA A 1 279 ? -23.560 -15.017 22.183 1.00 93.12 279 ALA A O 1
ATOM 2372 N N . PHE A 1 280 ? -21.602 -15.010 21.082 1.00 95.38 280 PHE A N 1
ATOM 2373 C CA . PHE A 1 280 ? -21.738 -13.661 20.550 1.00 95.38 280 PHE A CA 1
ATOM 2374 C C . PHE A 1 280 ? -21.336 -13.637 19.080 1.00 95.38 280 PHE A C 1
ATOM 2376 O O . PHE A 1 280 ? -20.629 -14.519 18.601 1.00 95.38 280 PHE A O 1
ATOM 2383 N N . THR A 1 281 ? -21.814 -12.639 18.348 1.00 95.81 281 THR A N 1
ATOM 2384 C CA . THR A 1 281 ? -21.408 -12.413 16.958 1.00 95.81 281 THR A CA 1
ATOM 2385 C C . THR A 1 281 ? -20.411 -11.272 16.922 1.00 95.81 281 THR A C 1
ATOM 2387 O O . THR A 1 281 ? -20.725 -10.180 17.393 1.00 95.81 281 THR A O 1
ATOM 2390 N N . LEU A 1 282 ? -19.230 -11.525 16.367 1.00 94.44 282 LEU A N 1
ATOM 2391 C CA . LEU A 1 282 ? -18.265 -10.502 15.985 1.00 94.44 282 LEU A CA 1
ATOM 2392 C C . LEU A 1 282 ? -18.601 -10.038 14.565 1.00 94.44 282 LEU A C 1
ATOM 2394 O O . LEU A 1 282 ? -18.716 -10.860 13.663 1.00 94.44 282 LEU A O 1
ATOM 2398 N N . ARG A 1 283 ? -18.751 -8.734 14.363 1.00 93.12 283 ARG A N 1
ATOM 2399 C CA . ARG A 1 283 ? -18.992 -8.111 13.063 1.00 93.12 283 ARG A CA 1
ATOM 2400 C C . ARG A 1 283 ? -17.808 -7.245 12.676 1.00 93.12 283 ARG A C 1
ATOM 2402 O O . ARG A 1 283 ? -17.330 -6.460 13.487 1.00 93.12 283 ARG A O 1
ATOM 2409 N N . ILE A 1 284 ? -17.377 -7.351 11.429 1.00 89.56 284 ILE A N 1
ATOM 2410 C CA . ILE A 1 284 ? -16.323 -6.522 10.847 1.00 89.56 284 ILE A CA 1
ATOM 2411 C C . ILE A 1 284 ? -16.921 -5.788 9.652 1.00 89.56 284 ILE A C 1
ATOM 2413 O O . ILE A 1 284 ? -17.479 -6.422 8.758 1.00 89.56 284 ILE A O 1
ATOM 2417 N N . LEU A 1 285 ? -16.839 -4.462 9.662 1.00 85.50 285 LEU A N 1
ATOM 2418 C CA . LEU A 1 285 ? -17.426 -3.559 8.675 1.00 85.50 285 LEU A CA 1
ATOM 2419 C C . LEU A 1 285 ? -16.340 -2.731 8.002 1.00 85.50 285 LEU A C 1
ATOM 2421 O O . LEU A 1 285 ? -15.383 -2.307 8.643 1.00 85.50 285 LEU A O 1
ATOM 2425 N N . SER A 1 286 ? -16.545 -2.446 6.724 1.00 77.31 286 SER A N 1
ATOM 2426 C CA . SER A 1 286 ? -15.786 -1.447 5.973 1.00 77.31 286 SER A CA 1
ATOM 2427 C C . SER A 1 286 ? -16.342 -0.050 6.283 1.00 77.31 286 SER A C 1
ATOM 2429 O O . SER A 1 286 ? -17.420 0.283 5.795 1.00 77.31 286 SER A O 1
ATOM 2431 N N . ASP A 1 287 ? -15.654 0.757 7.096 1.00 69.38 287 ASP A N 1
ATOM 2432 C CA . ASP A 1 287 ? -16.062 2.134 7.431 1.00 69.38 287 ASP A CA 1
ATOM 2433 C C . ASP A 1 287 ? -15.561 3.122 6.388 1.00 69.38 287 ASP A C 1
ATOM 2435 O O . ASP A 1 287 ? -14.576 3.843 6.540 1.00 69.38 287 ASP A O 1
ATOM 2439 N N . ASN A 1 288 ? -16.274 3.096 5.278 1.00 62.38 288 ASN A N 1
ATOM 2440 C CA . ASN A 1 288 ? -15.970 3.882 4.105 1.00 62.38 288 ASN A CA 1
ATOM 2441 C C . ASN A 1 288 ? -16.262 5.384 4.294 1.00 62.38 288 ASN A C 1
ATOM 2443 O O . ASN A 1 288 ? -15.622 6.211 3.647 1.00 62.38 288 ASN A O 1
ATOM 2447 N N . ASP A 1 289 ? -17.148 5.746 5.227 1.00 55.72 289 ASP A N 1
ATOM 2448 C CA . ASP A 1 289 ? -17.535 7.139 5.483 1.00 55.72 289 ASP A CA 1
ATOM 2449 C C . ASP A 1 289 ? -16.393 7.946 6.130 1.00 55.72 289 ASP A C 1
ATOM 2451 O O . ASP A 1 289 ? -16.294 9.160 5.938 1.00 55.72 289 ASP A O 1
ATOM 2455 N N . LYS A 1 290 ? -15.474 7.286 6.854 1.00 52.16 290 LYS A N 1
ATOM 2456 C CA . LYS A 1 290 ? -14.242 7.918 7.366 1.00 52.16 290 LYS A CA 1
ATOM 2457 C C . LYS A 1 290 ? -13.137 8.081 6.316 1.00 52.16 290 LYS A C 1
ATOM 2459 O O . LYS A 1 290 ? -12.222 8.865 6.554 1.00 52.16 290 LYS A O 1
ATOM 2464 N N . LEU A 1 291 ? -13.217 7.376 5.180 1.00 52.31 291 LEU A N 1
ATOM 2465 C CA . LEU A 1 291 ? -12.294 7.517 4.040 1.00 52.31 291 LEU A CA 1
ATOM 2466 C C . LEU A 1 291 ? -12.661 8.675 3.115 1.00 52.31 291 LEU A C 1
ATOM 2468 O O . LEU A 1 291 ? -11.919 8.929 2.168 1.00 52.31 291 LEU A O 1
ATOM 2472 N N . ILE A 1 292 ? -13.770 9.381 3.375 1.00 48.38 292 ILE A N 1
ATOM 2473 C CA . ILE A 1 292 ? -14.030 10.679 2.756 1.00 48.38 292 ILE A CA 1
ATOM 2474 C C . ILE A 1 292 ? -12.862 11.568 3.167 1.00 48.38 292 ILE A C 1
ATOM 2476 O O . ILE A 1 292 ? -12.845 12.123 4.269 1.00 48.38 292 ILE A O 1
ATOM 2480 N N . ALA A 1 293 ? -11.860 11.645 2.293 1.00 47.66 293 ALA A N 1
ATOM 2481 C CA . ALA A 1 293 ? -10.737 12.540 2.405 1.00 47.66 293 ALA A CA 1
ATOM 2482 C C . ALA A 1 293 ? -11.340 13.930 2.557 1.00 47.66 293 ALA A C 1
ATOM 2484 O O . ALA A 1 293 ? -11.782 14.564 1.595 1.00 47.66 293 ALA A O 1
ATOM 2485 N N . LYS A 1 294 ? -11.425 14.410 3.802 1.00 43.25 294 LYS A N 1
ATOM 2486 C CA . LYS A 1 294 ? -11.650 15.826 4.037 1.00 43.25 294 LYS A CA 1
ATOM 2487 C C . LYS A 1 294 ? -10.616 16.521 3.167 1.00 43.25 294 LYS A C 1
ATOM 2489 O O . LYS A 1 294 ? -9.460 16.102 3.145 1.00 43.25 294 LYS A O 1
ATOM 2494 N N . LYS A 1 295 ? -11.049 17.535 2.416 1.00 46.81 295 LYS A N 1
ATOM 2495 C CA . LYS A 1 295 ? -10.185 18.451 1.664 1.00 46.81 295 LYS A CA 1
ATOM 2496 C C . LYS A 1 295 ? -9.246 19.165 2.638 1.00 46.81 295 LYS A C 1
ATOM 2498 O O . LYS A 1 295 ? -9.394 20.356 2.898 1.00 46.81 295 LYS A O 1
ATOM 2503 N N . GLU A 1 296 ? -8.318 18.439 3.229 1.00 48.69 296 GLU A N 1
ATOM 2504 C CA . GLU A 1 296 ? -7.279 18.985 4.062 1.00 48.69 296 GLU A CA 1
ATOM 250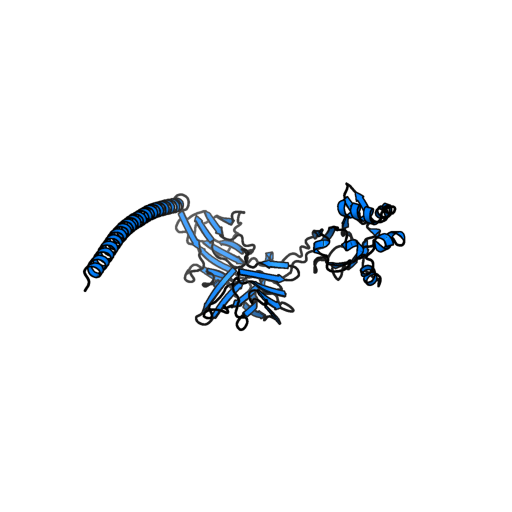5 C C . GLU A 1 296 ? -6.218 19.443 3.087 1.00 48.69 296 GLU A C 1
ATOM 2507 O O . GLU A 1 296 ? -5.428 18.683 2.534 1.00 48.69 296 GLU A O 1
ATOM 2512 N N . LYS A 1 297 ? -6.317 20.731 2.775 1.00 55.75 297 LYS A N 1
ATOM 2513 C CA . LYS A 1 297 ? -5.234 21.462 2.153 1.00 55.75 297 LYS A CA 1
ATOM 2514 C C . LYS A 1 297 ? -4.115 21.517 3.182 1.00 55.75 297 LYS A C 1
ATOM 2516 O O . LYS A 1 297 ? -4.148 22.369 4.068 1.00 55.75 297 LYS A O 1
ATOM 2521 N N . THR A 1 298 ? -3.161 20.604 3.088 1.00 59.06 298 THR A N 1
ATOM 2522 C CA . THR A 1 298 ? -1.964 20.685 3.918 1.00 59.06 298 THR A CA 1
ATOM 2523 C C . THR A 1 298 ? -1.068 21.771 3.340 1.00 59.06 298 THR A C 1
ATOM 2525 O O . THR A 1 298 ? -0.792 21.802 2.137 1.00 59.06 298 THR A O 1
ATOM 2528 N N . ILE A 1 299 ? -0.701 22.716 4.198 1.00 71.38 299 ILE A N 1
ATOM 2529 C CA . ILE A 1 299 ? 0.259 23.768 3.898 1.00 71.38 299 ILE A CA 1
ATOM 2530 C C . ILE A 1 299 ? 1.612 23.281 4.404 1.00 71.38 299 ILE A C 1
ATOM 2532 O O . ILE A 1 299 ? 1.757 23.041 5.603 1.00 71.38 299 ILE A O 1
ATOM 2536 N N . GLU A 1 300 ? 2.588 23.166 3.511 1.00 76.75 300 GLU A N 1
ATOM 2537 C CA . GLU A 1 300 ? 3.950 22.750 3.845 1.00 76.75 300 GLU A CA 1
ATOM 2538 C C . GLU A 1 300 ? 4.958 23.816 3.397 1.00 76.75 300 GLU A C 1
ATOM 2540 O O . GLU A 1 300 ? 4.702 24.602 2.479 1.00 76.75 300 GLU A O 1
ATOM 2545 N N . PHE A 1 301 ? 6.095 23.871 4.094 1.00 82.56 301 PHE A N 1
ATOM 2546 C CA . PHE A 1 301 ? 7.235 24.711 3.735 1.00 82.56 301 PHE A CA 1
ATOM 2547 C C . PHE A 1 301 ? 8.345 23.821 3.201 1.00 82.56 301 PHE A C 1
ATOM 2549 O O . PHE A 1 301 ? 8.718 22.845 3.849 1.00 82.56 301 PHE A O 1
ATOM 2556 N N . GLU A 1 302 ? 8.903 24.197 2.060 1.00 85.50 302 GLU A N 1
ATOM 2557 C CA . GLU A 1 302 ? 9.997 23.470 1.433 1.00 85.50 302 GLU A CA 1
ATOM 2558 C C . GLU A 1 302 ? 11.156 24.417 1.116 1.00 85.50 302 GLU A C 1
ATOM 2560 O O . GLU A 1 302 ? 10.959 25.611 0.877 1.00 85.50 302 GLU A O 1
ATOM 2565 N N . GLU A 1 303 ? 12.372 23.878 1.141 1.00 90.31 303 GLU A N 1
ATOM 2566 C CA . GLU A 1 303 ? 13.596 24.560 0.736 1.00 90.31 303 GLU A CA 1
ATOM 2567 C C . GLU A 1 303 ? 14.298 23.722 -0.335 1.00 90.31 303 GLU A C 1
ATOM 2569 O O . GLU A 1 303 ? 14.499 22.518 -0.164 1.00 90.31 303 GLU A O 1
ATOM 2574 N N . LYS A 1 304 ? 14.663 24.354 -1.452 1.00 89.94 304 LYS A N 1
ATOM 2575 C CA . LYS A 1 304 ? 15.363 23.717 -2.570 1.00 89.94 304 LYS A CA 1
ATOM 2576 C C . LYS A 1 304 ? 16.696 24.387 -2.829 1.00 89.94 304 LYS A C 1
ATOM 2578 O O . LYS A 1 304 ? 16.776 25.612 -2.924 1.00 89.94 304 LYS A O 1
ATOM 2583 N N . PHE A 1 305 ? 17.732 23.577 -3.010 1.00 91.50 305 PHE A N 1
ATOM 2584 C CA . PHE A 1 305 ? 19.045 24.063 -3.401 1.00 91.50 305 PHE A CA 1
ATOM 2585 C C . PHE A 1 305 ? 19.104 24.288 -4.914 1.00 91.50 305 PHE A C 1
ATOM 2587 O O . PHE A 1 305 ? 18.748 23.409 -5.695 1.00 91.50 305 PHE A O 1
ATOM 2594 N N . SER A 1 306 ? 19.587 25.452 -5.352 1.00 91.25 306 SER A N 1
ATOM 2595 C CA . SER A 1 306 ? 19.474 25.897 -6.746 1.00 91.25 306 SER A CA 1
ATOM 2596 C C . SER A 1 306 ? 20.106 24.939 -7.755 1.00 91.25 306 SER A C 1
ATOM 2598 O O . SER A 1 306 ? 19.585 24.791 -8.856 1.00 91.25 306 SER A O 1
ATOM 2600 N N . LYS A 1 307 ? 21.177 24.227 -7.381 1.00 88.12 307 LYS A N 1
ATOM 2601 C CA . LYS A 1 307 ? 21.816 23.227 -8.253 1.00 88.12 307 LYS A CA 1
ATOM 2602 C C . LYS A 1 307 ? 20.946 22.001 -8.534 1.00 88.12 307 LYS A C 1
ATOM 2604 O O . LYS A 1 307 ? 21.138 21.368 -9.562 1.00 88.12 307 LYS A O 1
ATOM 2609 N N . GLU A 1 308 ? 20.035 21.649 -7.632 1.00 85.81 308 GLU A N 1
ATOM 2610 C CA . GLU A 1 308 ? 19.186 20.453 -7.756 1.00 85.81 308 GLU A CA 1
ATOM 2611 C C . GLU A 1 308 ? 18.012 20.675 -8.710 1.00 85.81 308 GLU A C 1
ATOM 2613 O O . GLU A 1 308 ? 17.484 19.734 -9.292 1.00 85.81 308 GLU A O 1
ATOM 2618 N N . ILE A 1 309 ? 17.621 21.935 -8.874 1.00 87.81 309 ILE A N 1
ATOM 2619 C CA . ILE A 1 309 ? 16.455 22.369 -9.647 1.00 87.81 309 ILE A CA 1
ATOM 2620 C C . ILE A 1 309 ? 16.851 23.171 -10.894 1.00 87.81 309 ILE A C 1
ATOM 2622 O O . ILE A 1 309 ? 15.990 23.718 -11.579 1.00 87.81 309 ILE A O 1
ATOM 2626 N N . HIS A 1 310 ? 18.148 23.282 -11.192 1.00 89.56 310 HIS A N 1
ATOM 2627 C CA . HIS A 1 310 ? 18.666 23.996 -12.359 1.00 89.56 310 HIS A CA 1
ATOM 2628 C C . HIS A 1 310 ? 18.390 23.196 -13.634 1.00 89.56 310 HIS A C 1
ATOM 2630 O O . HIS A 1 310 ? 18.879 22.082 -13.804 1.00 89.56 310 HIS A O 1
ATOM 2636 N N . THR A 1 311 ? 17.603 23.770 -14.541 1.00 83.38 311 THR A N 1
ATOM 2637 C CA . THR A 1 311 ? 17.182 23.098 -15.787 1.00 83.38 311 THR A CA 1
ATOM 2638 C C . THR A 1 311 ? 17.747 23.746 -17.050 1.00 83.38 311 THR A C 1
ATOM 2640 O O . THR A 1 311 ? 17.627 23.196 -18.142 1.00 83.38 311 THR A O 1
ATOM 2643 N N . GLY A 1 312 ? 18.354 24.925 -16.933 1.00 84.19 312 GLY A N 1
ATOM 2644 C CA . GLY A 1 312 ? 18.937 25.658 -18.053 1.00 84.19 312 GLY A CA 1
ATOM 2645 C C . GLY A 1 312 ? 19.451 27.028 -17.625 1.00 84.19 312 GLY A C 1
ATOM 2646 O O . GLY A 1 312 ? 19.295 27.408 -16.472 1.00 84.19 312 GLY A O 1
ATOM 2647 N N . PHE A 1 313 ? 20.040 27.786 -18.552 1.00 88.00 313 PHE A N 1
ATOM 2648 C CA . PHE A 1 313 ? 20.671 29.082 -18.266 1.00 88.00 313 PHE A CA 1
ATOM 2649 C C . PHE A 1 313 ? 19.740 30.064 -17.543 1.00 88.00 313 PHE A C 1
ATOM 2651 O O . PHE A 1 313 ? 18.827 30.609 -18.165 1.00 88.00 313 PHE A O 1
ATOM 2658 N N . GLY A 1 314 ? 19.976 30.294 -16.249 1.00 85.31 314 GLY A N 1
ATOM 2659 C CA . GLY A 1 314 ? 19.129 31.139 -15.409 1.00 85.31 314 GLY A CA 1
ATOM 2660 C C . GLY A 1 314 ? 17.715 30.595 -15.164 1.00 85.31 314 GLY A C 1
ATOM 2661 O O . GLY A 1 314 ? 16.830 31.381 -14.837 1.00 85.31 314 GLY A O 1
ATOM 2662 N N . ILE A 1 315 ? 17.467 29.292 -15.355 1.00 88.75 315 ILE A N 1
ATOM 2663 C CA . ILE A 1 315 ? 16.144 28.657 -15.222 1.00 88.75 315 ILE A CA 1
ATOM 2664 C C . ILE A 1 315 ? 16.179 27.588 -14.133 1.00 88.75 315 ILE A C 1
ATOM 2666 O O . ILE A 1 315 ? 16.927 26.611 -14.230 1.00 88.75 315 ILE A O 1
ATOM 2670 N N . TYR A 1 316 ? 15.296 27.745 -13.151 1.00 90.25 316 TYR A N 1
ATOM 2671 C CA . TYR A 1 316 ? 15.155 26.857 -12.007 1.00 90.25 316 TYR A CA 1
ATOM 2672 C C . TYR A 1 316 ? 13.713 26.355 -11.926 1.00 90.25 316 TYR A C 1
ATOM 2674 O O . TYR A 1 316 ? 12.776 27.153 -11.850 1.00 90.25 316 TYR A O 1
ATOM 2682 N N . GLN A 1 317 ? 13.526 25.041 -11.976 1.00 87.62 317 GLN A N 1
ATOM 2683 C CA . GLN A 1 317 ? 12.216 24.402 -12.023 1.00 87.62 317 GLN A CA 1
ATOM 2684 C C . GLN A 1 317 ? 11.836 23.871 -10.641 1.00 87.62 317 GLN A C 1
ATOM 2686 O O . GLN A 1 317 ? 12.454 22.936 -10.137 1.00 87.62 317 GLN A O 1
ATOM 2691 N N . LEU A 1 318 ? 10.805 24.456 -10.033 1.00 84.75 318 LEU A N 1
ATOM 2692 C CA . LEU A 1 318 ? 10.223 23.942 -8.793 1.00 84.75 318 LEU A CA 1
ATOM 2693 C C . LEU A 1 318 ? 9.282 22.759 -9.102 1.00 84.75 318 LEU A C 1
ATOM 2695 O O . LEU A 1 318 ? 8.883 22.600 -10.267 1.00 84.75 318 LEU A O 1
ATOM 2699 N N . PRO A 1 319 ? 8.944 21.913 -8.104 1.00 75.00 319 PRO A N 1
ATOM 2700 C CA . PRO A 1 319 ? 8.022 20.795 -8.286 1.00 75.00 319 PRO A CA 1
ATOM 2701 C C . PRO A 1 319 ? 6.749 21.239 -9.016 1.00 75.00 319 PRO A C 1
ATOM 2703 O O . PRO A 1 319 ? 6.184 22.302 -8.736 1.00 75.00 319 PRO A O 1
ATOM 2706 N N . LEU A 1 320 ? 6.329 20.456 -10.012 1.00 61.72 320 LEU A N 1
ATOM 2707 C CA . LEU A 1 320 ? 5.073 20.698 -10.727 1.00 61.72 320 LEU A CA 1
ATOM 2708 C C . LEU A 1 320 ? 3.888 20.471 -9.765 1.00 61.72 320 LEU A C 1
ATOM 2710 O O . LEU A 1 320 ? 4.107 20.058 -8.633 1.00 61.72 320 LEU A O 1
ATOM 2714 N N . GLY A 1 321 ? 2.654 20.802 -10.166 1.00 59.31 321 GLY A N 1
ATOM 2715 C CA . GLY A 1 321 ? 1.403 20.374 -9.494 1.00 59.31 321 GLY A CA 1
ATOM 2716 C C . GLY A 1 321 ? 1.108 20.932 -8.097 1.00 59.31 321 GLY A C 1
ATOM 2717 O O . GLY A 1 321 ? -0.040 20.895 -7.645 1.00 59.31 321 GLY A O 1
ATOM 2718 N N . GLU A 1 322 ? 2.090 21.544 -7.450 1.00 68.19 322 GLU A N 1
ATOM 2719 C CA . GLU A 1 322 ? 1.943 22.266 -6.199 1.00 68.19 322 GLU A CA 1
ATOM 2720 C C . GLU A 1 322 ? 1.530 23.722 -6.440 1.00 68.19 322 GLU A C 1
ATOM 2722 O O . GLU A 1 322 ? 2.082 24.426 -7.292 1.00 68.19 322 GLU A O 1
ATOM 2727 N N . LYS A 1 323 ? 0.566 24.217 -5.654 1.00 74.00 323 LYS A N 1
ATOM 2728 C CA . LYS A 1 323 ? 0.227 25.648 -5.651 1.00 74.00 323 LYS A CA 1
ATOM 2729 C C . LYS A 1 323 ? 1.192 26.389 -4.733 1.00 74.00 323 LYS A C 1
ATOM 2731 O O . LYS A 1 323 ? 0.983 26.422 -3.520 1.00 74.00 323 LYS A O 1
ATOM 2736 N N . ILE A 1 324 ? 2.228 26.982 -5.321 1.00 81.19 324 ILE A N 1
ATOM 2737 C CA . ILE A 1 324 ? 3.225 27.793 -4.613 1.00 81.19 324 ILE A CA 1
ATOM 2738 C C . ILE A 1 324 ? 2.678 29.208 -4.389 1.00 81.19 324 ILE A C 1
ATOM 2740 O O . ILE A 1 324 ? 2.219 29.869 -5.324 1.00 81.19 324 ILE A O 1
ATOM 2744 N N . SER A 1 325 ? 2.741 29.690 -3.147 1.00 82.00 325 SER A N 1
ATOM 2745 C CA . SER A 1 325 ? 2.354 31.068 -2.813 1.00 82.00 325 SER A CA 1
ATOM 2746 C C . SER A 1 325 ? 3.524 32.017 -3.083 1.00 82.00 325 SER A C 1
ATOM 2748 O O . SER A 1 325 ? 4.524 31.977 -2.366 1.00 82.00 325 SER A O 1
ATOM 2750 N N . PHE A 1 326 ? 3.410 32.886 -4.090 1.00 84.19 326 PHE A N 1
ATOM 2751 C CA . PHE A 1 326 ? 4.477 33.814 -4.502 1.00 84.19 326 PHE A CA 1
ATOM 2752 C C . PHE A 1 326 ? 5.029 34.653 -3.337 1.00 84.19 326 PHE A C 1
ATOM 2754 O O . PHE A 1 326 ? 6.230 34.855 -3.197 1.00 84.19 326 PHE A O 1
ATOM 2761 N N . GLU A 1 327 ? 4.144 35.083 -2.449 1.00 84.06 327 GLU A N 1
ATOM 2762 C CA . GLU A 1 327 ? 4.394 35.966 -1.314 1.00 84.06 327 GLU A CA 1
ATOM 2763 C C . GLU A 1 327 ? 5.306 35.325 -0.260 1.00 84.06 327 GLU A C 1
ATOM 2765 O O . GLU A 1 327 ? 5.913 36.034 0.551 1.00 84.06 327 GLU A O 1
ATOM 2770 N N . THR A 1 328 ? 5.406 33.995 -0.290 1.00 86.75 328 THR A N 1
ATOM 2771 C CA . THR A 1 328 ? 6.195 33.168 0.629 1.00 86.75 328 THR A CA 1
ATOM 2772 C C . THR A 1 328 ? 7.543 32.746 0.054 1.00 86.75 328 THR A C 1
ATOM 2774 O O . THR A 1 328 ? 8.331 32.148 0.778 1.00 86.75 328 THR A O 1
ATOM 2777 N N . ILE A 1 329 ? 7.809 33.047 -1.223 1.00 91.00 329 ILE A N 1
ATOM 2778 C CA . ILE A 1 329 ? 9.086 32.722 -1.853 1.00 91.00 329 ILE A CA 1
ATOM 2779 C C . ILE A 1 329 ? 10.177 33.619 -1.258 1.00 91.00 329 ILE A C 1
ATOM 2781 O O . ILE A 1 329 ? 10.090 34.849 -1.292 1.00 91.00 329 ILE A O 1
ATOM 2785 N N . GLU A 1 330 ? 11.229 32.990 -0.749 1.00 93.81 330 GLU A N 1
ATOM 2786 C CA . GLU A 1 330 ? 12.445 33.631 -0.261 1.00 93.81 330 GLU A CA 1
ATOM 2787 C C . GLU A 1 330 ? 13.652 33.023 -0.976 1.00 93.81 330 GLU A C 1
ATOM 2789 O O . GLU A 1 330 ? 13.785 31.803 -1.064 1.00 93.81 330 GLU A O 1
ATOM 2794 N N . ILE A 1 331 ? 14.541 33.876 -1.492 1.00 94.69 331 ILE A N 1
ATOM 2795 C CA . ILE A 1 331 ? 15.792 33.446 -2.124 1.00 94.69 331 ILE A CA 1
ATOM 2796 C C . ILE A 1 331 ? 16.938 33.776 -1.183 1.00 94.69 331 ILE A C 1
ATOM 2798 O O . ILE A 1 331 ? 17.112 34.932 -0.788 1.00 94.69 331 ILE A O 1
ATOM 2802 N N . ILE A 1 332 ? 17.709 32.754 -0.834 1.00 94.88 332 ILE A N 1
ATOM 2803 C CA . ILE A 1 332 ? 18.722 32.810 0.211 1.00 94.88 332 ILE A CA 1
ATOM 2804 C C . ILE A 1 332 ? 20.079 32.489 -0.404 1.00 94.88 332 ILE A C 1
ATOM 2806 O O . ILE A 1 332 ? 20.298 31.405 -0.939 1.00 94.88 332 ILE A O 1
ATOM 2810 N N . PHE A 1 333 ? 21.014 33.424 -0.309 1.00 92.81 333 PHE A N 1
ATOM 2811 C CA . PHE A 1 333 ? 22.386 33.232 -0.747 1.00 92.81 333 PHE A CA 1
ATOM 2812 C C . PHE A 1 333 ? 23.262 32.880 0.462 1.00 92.81 333 PHE A C 1
ATOM 2814 O O . PHE A 1 333 ? 23.320 33.652 1.424 1.00 92.81 333 PHE A O 1
ATOM 2821 N N . PRO A 1 334 ? 23.974 31.739 0.441 1.00 89.56 334 PRO A N 1
ATOM 2822 C CA . PRO A 1 334 ? 24.953 31.442 1.473 1.00 89.56 334 PRO A CA 1
ATOM 2823 C C . PRO A 1 334 ? 26.128 32.422 1.380 1.00 89.56 334 PRO A C 1
ATOM 2825 O O . PRO A 1 334 ? 26.466 32.907 0.295 1.00 89.56 334 PRO A O 1
ATOM 2828 N N . THR A 1 335 ? 26.794 32.669 2.508 1.00 88.94 335 THR A N 1
ATOM 2829 C CA . THR A 1 335 ? 27.927 33.606 2.613 1.00 88.94 335 THR A CA 1
ATOM 2830 C C . THR A 1 335 ? 29.000 33.340 1.561 1.00 88.94 335 THR A C 1
ATOM 2832 O O . THR A 1 335 ? 29.466 34.273 0.917 1.00 88.94 335 THR A O 1
ATOM 2835 N N . SER A 1 336 ? 29.309 32.070 1.287 1.00 89.38 336 SER A N 1
ATOM 2836 C CA . SER A 1 336 ? 30.284 31.675 0.264 1.00 89.38 336 SER A CA 1
ATOM 2837 C C . SER A 1 336 ? 29.908 32.111 -1.158 1.00 89.38 336 SER A C 1
ATOM 2839 O O . SER A 1 336 ? 30.775 32.526 -1.928 1.00 89.38 336 SER A O 1
ATOM 2841 N N . SER A 1 337 ? 28.624 32.069 -1.522 1.00 91.44 337 SER A N 1
ATOM 2842 C CA . SER A 1 337 ? 28.146 32.591 -2.806 1.00 91.44 337 SER A CA 1
ATOM 2843 C C . SER A 1 337 ? 28.257 34.107 -2.866 1.00 91.44 337 SER A C 1
ATOM 2845 O O . SER A 1 337 ? 28.669 34.646 -3.889 1.00 91.44 337 SER A O 1
ATOM 2847 N N . VAL A 1 338 ? 27.931 34.796 -1.772 1.00 92.25 338 VAL A N 1
ATOM 2848 C CA . VAL A 1 338 ? 27.994 36.259 -1.712 1.00 92.25 338 VAL A CA 1
ATOM 2849 C C . VAL A 1 338 ? 29.431 36.765 -1.750 1.00 92.25 338 VAL A C 1
ATOM 2851 O O . VAL A 1 338 ? 29.718 37.710 -2.477 1.00 92.25 338 VAL A O 1
ATOM 2854 N N . GLU A 1 339 ? 30.353 36.126 -1.034 1.00 91.81 339 GLU A N 1
ATOM 2855 C CA . GLU A 1 339 ? 31.784 36.434 -1.111 1.00 91.81 339 GLU A CA 1
ATOM 2856 C C . GLU A 1 339 ? 32.314 36.252 -2.531 1.00 91.81 339 GLU A C 1
ATOM 2858 O O . GLU A 1 339 ? 33.027 37.114 -3.043 1.00 91.81 339 GLU A O 1
ATOM 2863 N N . LYS A 1 340 ? 31.900 35.179 -3.212 1.00 93.50 340 LYS A N 1
ATOM 2864 C CA . LYS A 1 340 ? 32.259 34.953 -4.612 1.00 93.50 340 LYS A CA 1
ATOM 2865 C C . LYS A 1 340 ? 31.699 36.043 -5.532 1.00 93.50 340 LYS A C 1
ATOM 2867 O O . LYS A 1 340 ? 32.439 36.562 -6.359 1.00 93.50 340 LYS A O 1
ATOM 2872 N N . ILE A 1 341 ? 30.435 36.437 -5.357 1.00 92.56 341 ILE A N 1
ATOM 2873 C CA . ILE A 1 341 ? 29.825 37.561 -6.087 1.00 92.56 341 ILE A CA 1
ATOM 2874 C C . ILE A 1 341 ? 30.626 38.852 -5.858 1.00 92.56 341 ILE A C 1
ATOM 2876 O O . ILE A 1 341 ? 30.956 39.551 -6.814 1.00 92.56 341 ILE A O 1
ATOM 2880 N N . LYS A 1 342 ? 30.958 39.168 -4.598 1.00 92.50 342 LYS A N 1
ATOM 2881 C CA . LYS A 1 342 ? 31.736 40.362 -4.231 1.00 92.50 342 LYS A CA 1
ATOM 2882 C C . LYS A 1 342 ? 33.125 40.343 -4.880 1.00 92.50 342 LYS A C 1
ATOM 2884 O O . LYS A 1 342 ? 33.541 41.362 -5.421 1.00 92.50 342 LYS A O 1
ATOM 2889 N N . ASN A 1 343 ? 33.799 39.193 -4.884 1.00 92.69 343 ASN A N 1
ATOM 2890 C CA . ASN A 1 343 ? 35.103 39.022 -5.526 1.00 92.69 343 ASN A CA 1
ATOM 2891 C C . ASN A 1 343 ? 35.027 39.213 -7.047 1.00 92.69 343 ASN A C 1
ATOM 2893 O O . ASN A 1 343 ? 35.845 39.941 -7.606 1.00 92.69 343 ASN A O 1
ATOM 2897 N N . ASP A 1 344 ? 34.022 38.626 -7.703 1.00 92.44 344 ASP A N 1
ATOM 2898 C CA . ASP A 1 344 ? 33.838 38.734 -9.156 1.00 92.44 344 ASP A CA 1
ATOM 2899 C C . ASP A 1 344 ? 33.475 40.167 -9.603 1.00 92.44 344 ASP A C 1
ATOM 2901 O O . ASP A 1 344 ? 33.741 40.547 -10.743 1.00 92.44 344 ASP A O 1
ATOM 2905 N N . LEU A 1 345 ? 32.898 40.975 -8.704 1.00 89.31 345 LEU A N 1
ATOM 2906 C CA . LEU A 1 345 ? 32.577 42.394 -8.916 1.00 89.31 345 LEU A CA 1
ATOM 2907 C C . LEU A 1 345 ? 33.714 43.361 -8.532 1.00 89.31 345 LEU A C 1
ATOM 2909 O O . LEU A 1 345 ? 33.635 44.552 -8.852 1.00 89.31 345 LEU A O 1
ATOM 2913 N N . GLY A 1 346 ? 34.750 42.883 -7.836 1.00 88.88 346 GLY A N 1
ATOM 2914 C CA . GLY A 1 346 ? 35.915 43.669 -7.425 1.00 88.88 346 GLY A CA 1
ATOM 2915 C C . GLY A 1 346 ? 35.561 44.941 -6.640 1.00 88.88 346 GLY A C 1
ATOM 2916 O O . GLY A 1 346 ? 34.847 44.916 -5.636 1.00 88.88 346 GLY A O 1
ATOM 2917 N N . GLU A 1 347 ? 36.053 46.092 -7.101 1.00 84.12 347 GLU A N 1
ATOM 2918 C CA . GLU A 1 347 ? 35.817 47.400 -6.462 1.00 84.12 347 GLU A CA 1
ATOM 2919 C C . GLU A 1 347 ? 34.325 47.780 -6.387 1.00 84.12 347 GLU A C 1
ATOM 2921 O O . GLU A 1 347 ? 33.921 48.545 -5.511 1.00 84.12 347 GLU A O 1
ATOM 2926 N N . ASN A 1 348 ? 33.482 47.177 -7.232 1.00 83.44 348 ASN A N 1
ATOM 2927 C CA . ASN A 1 348 ? 32.044 47.439 -7.300 1.00 83.44 348 ASN A CA 1
ATOM 2928 C C . ASN A 1 348 ? 31.195 46.513 -6.413 1.00 83.44 348 ASN A C 1
ATOM 2930 O O . ASN A 1 348 ? 29.967 46.523 -6.510 1.00 83.44 348 ASN A O 1
ATOM 2934 N N . HIS A 1 349 ? 31.810 45.742 -5.511 1.00 84.56 349 HIS A N 1
ATOM 2935 C CA . HIS A 1 349 ? 31.130 44.799 -4.612 1.00 84.56 349 HIS A CA 1
ATOM 2936 C C . HIS A 1 349 ? 29.974 45.403 -3.793 1.00 84.56 349 HIS A C 1
ATOM 2938 O O . HIS A 1 349 ? 29.042 44.683 -3.442 1.00 84.56 349 HIS A O 1
ATOM 2944 N N . LYS A 1 350 ? 29.977 46.717 -3.519 1.00 85.88 350 LYS A N 1
ATOM 2945 C CA . LYS A 1 350 ? 28.886 47.408 -2.798 1.00 85.88 350 LYS A CA 1
ATOM 2946 C C . LYS A 1 350 ? 27.533 47.318 -3.502 1.00 85.88 350 LYS A C 1
ATOM 2948 O O . LYS A 1 350 ? 26.496 47.490 -2.874 1.00 85.88 350 LYS A O 1
ATOM 2953 N N . ILE A 1 351 ? 27.516 47.025 -4.802 1.00 87.88 351 ILE A N 1
ATOM 2954 C CA . ILE A 1 351 ? 26.274 46.842 -5.557 1.00 87.88 351 ILE A CA 1
ATOM 2955 C C . ILE A 1 351 ? 25.434 45.668 -5.043 1.00 87.88 351 ILE A C 1
ATOM 2957 O O . ILE A 1 351 ? 24.217 45.675 -5.201 1.00 87.88 351 ILE A O 1
ATOM 2961 N N . VAL A 1 352 ? 26.073 44.702 -4.376 1.00 89.00 352 VAL A N 1
ATOM 2962 C CA . VAL A 1 352 ? 25.422 43.565 -3.720 1.00 89.00 352 VAL A CA 1
ATOM 2963 C C . VAL A 1 352 ? 24.388 44.022 -2.695 1.00 89.00 352 VAL A C 1
ATOM 2965 O O . VAL A 1 352 ? 23.293 43.471 -2.643 1.00 89.00 352 VAL A O 1
ATOM 2968 N N . GLU A 1 353 ? 24.686 45.084 -1.947 1.00 89.81 353 GLU A N 1
ATOM 2969 C CA . GLU A 1 353 ? 23.801 45.642 -0.915 1.00 89.81 353 GLU A CA 1
ATOM 2970 C C . GLU A 1 353 ? 22.518 46.252 -1.504 1.00 89.81 353 GLU A C 1
ATOM 2972 O O . GLU A 1 353 ? 21.556 46.504 -0.782 1.00 89.81 353 GLU A O 1
ATOM 2977 N N . LYS A 1 354 ? 22.469 46.483 -2.826 1.00 90.06 354 LYS A N 1
ATOM 2978 C CA . LYS A 1 354 ? 21.261 46.986 -3.492 1.00 90.06 354 LYS A CA 1
ATOM 2979 C C . LYS A 1 354 ? 20.190 45.921 -3.671 1.00 90.06 354 LYS A C 1
ATOM 2981 O O . LYS A 1 354 ? 19.029 46.296 -3.786 1.00 90.06 354 LYS A O 1
ATOM 2986 N N . PHE A 1 355 ? 20.563 44.642 -3.745 1.00 91.75 355 PHE A N 1
ATOM 2987 C CA . PHE A 1 355 ? 19.632 43.542 -4.023 1.00 91.75 355 PHE A CA 1
ATOM 2988 C C . PHE A 1 355 ? 19.668 42.421 -2.977 1.00 91.75 355 PHE A C 1
ATOM 2990 O O . PHE A 1 355 ? 18.695 41.676 -2.872 1.00 91.75 355 PHE A O 1
ATOM 2997 N N . LEU A 1 356 ? 20.724 42.328 -2.163 1.00 93.38 356 LEU A N 1
ATOM 2998 C CA . LEU A 1 356 ? 20.812 41.422 -1.019 1.00 93.38 356 LEU A CA 1
ATOM 2999 C C . LEU A 1 356 ? 20.782 42.191 0.300 1.00 93.38 356 LEU A C 1
ATOM 3001 O O . LEU A 1 356 ? 21.439 43.217 0.457 1.00 93.38 356 LEU A O 1
ATOM 3005 N N . ASN A 1 357 ? 20.056 41.639 1.266 1.00 92.94 357 ASN A N 1
ATOM 3006 C CA . ASN A 1 357 ? 20.037 42.097 2.645 1.00 92.94 357 ASN A CA 1
ATOM 3007 C C . ASN A 1 357 ? 20.632 41.029 3.558 1.00 92.94 357 ASN A C 1
ATOM 3009 O O . ASN A 1 357 ? 20.228 39.868 3.498 1.00 92.94 357 ASN A O 1
ATOM 3013 N N . GLU A 1 358 ? 21.560 41.427 4.419 1.00 89.94 358 GLU A N 1
ATOM 3014 C CA . GLU A 1 358 ? 22.162 40.542 5.408 1.00 89.94 358 GLU A CA 1
ATOM 3015 C C . GLU A 1 358 ? 21.333 40.543 6.698 1.00 89.94 358 GLU A C 1
ATOM 3017 O O . GLU A 1 358 ? 21.041 41.592 7.275 1.00 89.94 358 GLU A O 1
ATOM 3022 N N . LYS A 1 359 ? 20.967 39.352 7.172 1.00 81.19 359 LYS A N 1
ATOM 3023 C CA . LYS A 1 359 ? 20.375 39.135 8.494 1.00 81.19 359 LYS A CA 1
ATOM 3024 C C . LYS A 1 359 ? 21.034 37.923 9.126 1.00 81.19 359 LYS A C 1
ATOM 3026 O O . LYS A 1 359 ? 21.005 36.849 8.541 1.00 81.19 359 LYS A O 1
ATOM 3031 N N . GLU A 1 360 ? 21.617 38.097 10.310 1.00 77.88 360 GLU A N 1
ATOM 3032 C CA . GLU A 1 360 ? 22.213 36.992 11.079 1.00 77.88 360 GLU A CA 1
ATOM 3033 C C . GLU A 1 360 ? 23.227 36.162 10.262 1.00 77.88 360 GLU A C 1
ATOM 3035 O O . GLU A 1 360 ? 23.259 34.941 10.353 1.00 77.88 360 GLU A O 1
ATOM 3040 N N . GLN A 1 361 ? 24.061 36.832 9.452 1.00 74.31 361 GLN A N 1
ATOM 3041 C CA . GLN A 1 361 ? 25.057 36.212 8.557 1.00 74.31 361 GLN A CA 1
ATOM 3042 C C . GLN A 1 361 ? 24.465 35.364 7.415 1.00 74.31 361 GLN A C 1
ATOM 3044 O O . GLN A 1 361 ? 25.185 34.610 6.761 1.00 74.31 361 GLN A O 1
ATOM 3049 N N . ILE A 1 362 ? 23.168 35.510 7.138 1.00 81.38 362 ILE A N 1
ATOM 3050 C CA . ILE A 1 362 ? 22.469 34.913 5.999 1.00 81.38 362 ILE A CA 1
ATOM 3051 C C . ILE A 1 362 ? 22.012 36.043 5.070 1.00 81.38 362 ILE A C 1
ATOM 3053 O O . ILE A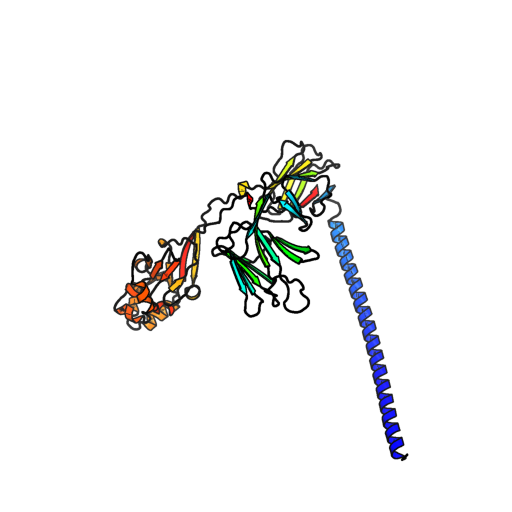 1 362 ? 21.471 37.056 5.520 1.00 81.38 362 ILE A O 1
ATOM 3057 N N . TYR A 1 363 ? 22.227 35.885 3.764 1.00 93.19 363 TYR A N 1
ATOM 3058 C CA . TYR A 1 363 ? 21.890 36.910 2.780 1.00 93.19 363 TYR A CA 1
ATOM 3059 C C . TYR A 1 363 ? 20.590 36.561 2.062 1.00 93.19 363 TYR A C 1
ATOM 3061 O O . TYR A 1 363 ? 20.470 35.504 1.450 1.00 93.19 363 TYR A O 1
ATOM 3069 N N . PHE A 1 364 ? 19.627 37.473 2.097 1.00 94.06 364 PHE A N 1
ATOM 3070 C CA . PHE A 1 364 ? 18.316 37.308 1.479 1.00 94.06 364 PHE A CA 1
ATOM 3071 C C . PHE A 1 364 ? 18.171 38.250 0.292 1.00 94.06 364 PHE A C 1
ATOM 3073 O O . PHE A 1 364 ? 18.518 39.428 0.395 1.00 94.06 364 PHE A O 1
ATOM 3080 N N . LEU A 1 365 ? 17.595 37.768 -0.809 1.00 95.25 365 LEU A N 1
ATOM 3081 C CA . LEU A 1 365 ? 17.142 38.652 -1.877 1.00 95.25 365 LEU A CA 1
ATOM 3082 C C . LEU A 1 365 ? 16.054 39.587 -1.345 1.00 95.25 365 LEU A C 1
ATOM 3084 O O . LEU A 1 365 ? 15.073 39.156 -0.736 1.00 95.25 365 LEU A O 1
ATOM 3088 N N . LEU A 1 366 ? 16.219 40.884 -1.588 1.00 93.69 366 LEU A N 1
ATOM 3089 C CA . LEU A 1 366 ? 15.201 41.872 -1.266 1.00 93.69 366 LEU A CA 1
ATOM 3090 C C . LEU A 1 366 ? 13.933 41.611 -2.095 1.00 93.69 366 LEU A C 1
ATOM 3092 O O . LEU A 1 366 ? 13.998 41.411 -3.307 1.00 93.69 366 LEU A O 1
ATOM 3096 N N . LYS A 1 367 ? 12.754 41.650 -1.455 1.00 88.19 367 LYS A N 1
ATOM 3097 C CA . LYS A 1 367 ? 11.477 41.277 -2.100 1.00 88.19 367 LYS A CA 1
ATOM 3098 C C . LYS A 1 367 ? 11.137 42.089 -3.355 1.00 88.19 367 LYS A C 1
ATOM 3100 O O . LYS A 1 367 ? 10.456 41.571 -4.225 1.00 88.19 367 LYS A O 1
ATOM 3105 N N . ASN A 1 368 ? 11.609 43.328 -3.484 1.00 89.38 368 ASN A N 1
ATOM 3106 C CA . ASN A 1 368 ? 11.416 44.142 -4.694 1.00 89.38 368 ASN A CA 1
ATOM 3107 C C . ASN A 1 368 ? 12.171 43.606 -5.929 1.00 89.38 368 ASN A C 1
ATOM 3109 O O . ASN A 1 368 ? 11.812 43.969 -7.050 1.00 89.38 368 ASN A O 1
ATOM 3113 N N . PHE A 1 369 ? 13.173 42.740 -5.734 1.00 91.25 369 PHE A N 1
ATOM 3114 C CA . PHE A 1 369 ? 13.859 42.015 -6.806 1.00 91.25 369 PHE A CA 1
ATOM 3115 C C . PHE A 1 369 ? 13.202 40.674 -7.142 1.00 91.25 369 PHE A C 1
ATOM 3117 O O . PHE A 1 369 ? 13.586 40.043 -8.120 1.00 91.25 369 PHE A O 1
ATOM 3124 N N . LEU A 1 370 ? 12.191 40.241 -6.386 1.00 90.75 370 LEU A N 1
ATOM 3125 C CA . LEU A 1 370 ? 11.362 39.091 -6.728 1.00 90.75 370 LEU A CA 1
ATOM 3126 C C . LEU A 1 370 ? 10.070 39.582 -7.397 1.00 90.75 370 LEU A C 1
ATOM 3128 O O . LEU A 1 370 ? 9.309 40.355 -6.819 1.00 90.75 370 LEU A O 1
ATOM 3132 N N . LYS A 1 371 ? 9.813 39.143 -8.629 1.00 89.06 371 LYS A N 1
ATOM 3133 C CA . LYS A 1 371 ? 8.703 39.621 -9.465 1.00 89.06 371 LYS A CA 1
ATOM 3134 C C . LYS A 1 371 ? 7.860 38.453 -9.969 1.00 89.06 371 LYS A C 1
ATOM 3136 O O . LYS A 1 371 ? 8.381 37.375 -10.249 1.00 89.06 371 LYS A O 1
ATOM 3141 N N . THR A 1 372 ? 6.554 38.658 -10.121 1.00 83.06 372 THR A N 1
ATOM 3142 C CA . THR A 1 372 ? 5.699 37.706 -10.839 1.00 83.06 372 THR A CA 1
ATOM 3143 C C . THR A 1 372 ? 5.919 37.848 -12.337 1.00 83.06 372 THR A C 1
ATOM 3145 O O . THR A 1 372 ? 6.045 38.958 -12.853 1.00 83.06 372 THR A O 1
ATOM 3148 N N . ASN A 1 373 ? 5.905 36.731 -13.061 1.00 70.31 373 ASN A N 1
ATOM 3149 C CA . ASN A 1 373 ? 6.078 36.702 -14.513 1.00 70.31 373 ASN A CA 1
ATOM 3150 C C . ASN A 1 373 ? 4.843 37.196 -15.303 1.00 70.31 373 ASN A C 1
ATOM 3152 O O . ASN A 1 373 ? 4.619 36.811 -16.451 1.00 70.31 373 ASN A O 1
ATOM 3156 N N . SER A 1 374 ? 3.998 38.029 -14.690 1.00 53.19 374 SER A N 1
ATOM 3157 C CA . SER A 1 374 ? 2.848 38.632 -15.355 1.00 53.19 374 SER A CA 1
ATOM 3158 C C . SER A 1 374 ? 3.355 39.671 -16.354 1.00 53.19 374 SER A C 1
ATOM 3160 O O . SER A 1 374 ? 3.564 40.823 -15.994 1.00 53.19 374 SER A O 1
ATOM 3162 N N . GLU A 1 375 ? 3.569 39.212 -17.589 1.00 48.56 375 GLU A N 1
ATOM 3163 C CA . GLU A 1 375 ? 3.887 39.994 -18.788 1.00 48.56 375 GLU A CA 1
ATOM 3164 C C . GLU A 1 375 ? 5.320 40.553 -18.851 1.00 48.56 375 GLU A C 1
ATOM 3166 O O . GLU A 1 375 ? 5.556 41.691 -18.464 1.00 48.56 375 GLU A O 1
ATOM 3171 N N . ASN A 1 376 ? 6.293 39.818 -19.424 1.00 47.97 376 ASN A N 1
ATOM 3172 C CA . ASN A 1 376 ? 7.418 40.469 -20.119 1.00 47.97 376 ASN A CA 1
ATOM 3173 C C . ASN A 1 376 ? 8.263 39.549 -21.025 1.00 47.97 376 ASN A C 1
ATOM 3175 O O . ASN A 1 376 ? 8.830 38.550 -20.594 1.00 47.97 376 ASN A O 1
ATOM 3179 N N . LYS A 1 377 ? 8.509 40.002 -22.265 1.00 50.75 377 LYS A N 1
ATOM 3180 C CA . LYS A 1 377 ? 9.506 39.464 -23.223 1.00 50.75 377 LYS A CA 1
ATOM 3181 C C . LYS A 1 377 ? 10.976 39.593 -22.747 1.00 50.75 377 LYS A C 1
ATOM 3183 O O . LYS A 1 377 ? 11.898 39.353 -23.524 1.00 50.75 377 LYS A O 1
ATOM 3188 N N . ARG A 1 378 ? 11.232 40.018 -21.498 1.00 54.12 378 ARG A N 1
ATOM 3189 C CA . ARG A 1 378 ? 12.588 40.172 -20.926 1.00 54.12 378 ARG A CA 1
ATOM 3190 C C . ARG A 1 378 ? 13.230 38.827 -20.554 1.00 54.12 378 ARG A C 1
ATOM 3192 O O . ARG A 1 378 ? 14.450 38.732 -20.638 1.00 54.12 378 ARG A O 1
ATOM 3199 N N . ASN A 1 379 ? 12.453 37.786 -20.245 1.00 58.19 379 ASN A N 1
ATOM 3200 C CA . ASN A 1 379 ? 12.988 36.505 -19.750 1.00 58.19 379 ASN A CA 1
ATOM 3201 C C . ASN A 1 379 ? 13.865 35.756 -20.759 1.00 58.19 379 ASN A C 1
ATOM 3203 O O . ASN A 1 379 ? 14.844 35.127 -20.370 1.00 58.19 379 ASN A O 1
ATOM 3207 N N . GLU A 1 380 ? 13.566 35.844 -22.059 1.00 59.31 380 GLU A N 1
ATOM 3208 C CA . GLU A 1 380 ? 14.424 35.235 -23.087 1.00 59.31 380 GLU A CA 1
ATOM 3209 C C . GLU A 1 380 ? 15.797 35.906 -23.155 1.00 59.31 380 GLU A C 1
ATOM 3211 O O . GLU A 1 380 ? 16.792 35.240 -23.427 1.00 59.31 380 GLU A O 1
ATOM 3216 N N . LYS A 1 381 ? 15.872 37.210 -22.856 1.00 66.31 381 LYS A N 1
ATOM 3217 C CA . LYS A 1 381 ? 17.127 37.966 -22.907 1.00 66.31 381 LYS A CA 1
ATOM 3218 C C . LYS A 1 381 ? 18.050 37.660 -21.728 1.00 66.31 381 LYS A C 1
ATOM 3220 O O . LYS A 1 381 ? 19.259 37.675 -21.917 1.00 66.31 381 LYS A O 1
ATOM 3225 N N . LEU A 1 382 ? 17.499 37.337 -20.554 1.00 71.38 382 LEU A N 1
ATOM 3226 C CA . LEU A 1 382 ? 18.268 37.039 -19.333 1.00 71.38 382 LEU A CA 1
ATOM 3227 C C . LEU A 1 382 ? 19.178 35.810 -19.478 1.00 71.38 382 LEU A C 1
ATOM 3229 O O . LEU A 1 382 ? 20.252 35.765 -18.879 1.00 71.38 382 LEU A O 1
ATOM 3233 N N . LYS A 1 383 ? 18.801 34.852 -20.335 1.00 69.56 383 LYS A N 1
ATOM 3234 C CA . LYS A 1 383 ? 19.612 33.658 -20.632 1.00 69.56 383 LYS A CA 1
ATOM 3235 C C . LYS A 1 383 ? 20.969 34.008 -21.252 1.00 69.56 383 LYS A C 1
ATOM 3237 O O . LYS A 1 383 ? 21.936 33.277 -21.056 1.00 69.56 383 LYS A O 1
ATOM 3242 N N . TYR A 1 384 ? 21.044 35.132 -21.968 1.00 75.19 384 TYR A N 1
ATOM 3243 C CA . TYR A 1 384 ? 22.256 35.617 -22.636 1.00 75.19 384 TYR A CA 1
ATOM 3244 C C . TYR A 1 384 ? 23.104 36.556 -21.763 1.00 75.19 384 TYR A C 1
ATOM 3246 O O . TYR A 1 384 ? 24.090 37.103 -22.247 1.00 75.19 384 TYR A O 1
ATOM 3254 N N . VAL A 1 385 ? 22.722 36.775 -20.500 1.00 81.56 385 VAL A N 1
ATOM 3255 C CA . VAL A 1 385 ? 23.428 37.670 -19.574 1.00 81.56 385 VAL A CA 1
ATOM 3256 C C . VAL A 1 385 ? 24.232 36.840 -18.571 1.00 81.56 385 VAL A C 1
ATOM 3258 O O . VAL A 1 385 ? 23.762 36.526 -17.479 1.00 81.56 385 VAL A O 1
ATOM 3261 N N . ASP A 1 386 ? 25.462 36.493 -18.946 1.00 84.62 386 ASP A N 1
ATOM 3262 C CA . ASP A 1 386 ? 26.341 35.567 -18.215 1.00 84.62 386 ASP A CA 1
ATOM 3263 C C . ASP A 1 386 ? 27.511 36.248 -17.469 1.00 84.62 386 ASP A C 1
ATOM 3265 O O . ASP A 1 386 ? 28.275 35.587 -16.746 1.00 84.62 386 ASP A O 1
ATOM 3269 N N . ASN A 1 387 ? 27.628 37.574 -17.606 1.00 87.31 387 ASN A N 1
ATOM 3270 C CA . ASN A 1 387 ? 28.639 38.408 -16.963 1.00 87.31 387 ASN A CA 1
ATOM 3271 C C . ASN A 1 387 ? 28.018 39.299 -15.880 1.00 87.31 387 ASN A C 1
ATOM 3273 O O . ASN A 1 387 ? 27.258 40.216 -16.181 1.00 87.31 387 ASN A O 1
ATOM 3277 N N . ILE A 1 388 ? 28.408 39.071 -14.625 1.00 88.94 388 ILE A N 1
ATOM 3278 C CA . ILE A 1 388 ? 27.878 39.788 -13.459 1.00 88.94 388 ILE A CA 1
ATOM 3279 C C . ILE A 1 388 ? 28.233 41.284 -13.434 1.00 88.94 388 ILE A C 1
ATOM 3281 O O . ILE A 1 388 ? 27.507 42.079 -12.841 1.00 88.94 388 ILE A O 1
ATOM 3285 N N . ASN A 1 389 ? 29.299 41.707 -14.125 1.00 87.12 389 ASN A N 1
ATOM 3286 C CA . ASN A 1 389 ? 29.728 43.112 -14.145 1.00 87.12 389 ASN A CA 1
ATOM 3287 C C . ASN A 1 389 ? 28.681 44.060 -14.740 1.00 87.12 389 ASN A C 1
ATOM 3289 O O . ASN A 1 389 ? 28.697 45.252 -14.445 1.00 87.12 389 ASN A O 1
ATOM 3293 N N . ILE A 1 390 ? 27.738 43.537 -15.528 1.00 85.44 390 ILE A N 1
ATOM 3294 C CA . ILE A 1 390 ? 26.633 44.321 -16.084 1.00 85.44 390 ILE A CA 1
ATOM 3295 C C . ILE A 1 390 ? 25.715 44.917 -15.009 1.00 85.44 390 ILE A C 1
ATOM 3297 O O . ILE A 1 390 ? 25.051 45.918 -15.263 1.00 85.44 390 ILE A O 1
ATOM 3301 N N . LEU A 1 391 ? 25.714 44.364 -13.790 1.00 86.31 391 LEU A N 1
ATOM 3302 C CA . LEU A 1 391 ? 24.947 44.929 -12.681 1.00 86.31 391 LEU A CA 1
ATOM 3303 C C . LEU A 1 391 ? 25.334 46.387 -12.404 1.00 86.31 391 LEU A C 1
ATOM 3305 O O . LEU A 1 391 ? 24.493 47.162 -11.960 1.00 86.31 391 LEU A O 1
ATOM 3309 N N . GLN A 1 392 ? 26.572 46.786 -12.725 1.00 82.69 392 GLN A N 1
ATOM 3310 C CA . GLN A 1 392 ? 27.064 48.160 -12.573 1.00 82.69 392 GLN A CA 1
ATOM 3311 C C . GLN A 1 392 ? 26.234 49.178 -13.362 1.00 82.69 392 GLN A C 1
ATOM 3313 O O . GLN A 1 392 ? 26.017 50.292 -12.882 1.00 82.69 392 GLN A O 1
ATOM 3318 N N . SER A 1 393 ? 25.769 48.799 -14.553 1.00 82.88 393 SER A N 1
ATOM 3319 C CA . SER A 1 393 ? 24.960 49.653 -15.421 1.00 82.88 393 SER A CA 1
ATOM 3320 C C . SER A 1 393 ? 23.461 49.403 -15.270 1.00 82.88 393 SER A C 1
ATOM 3322 O O . SER A 1 393 ? 22.684 50.338 -15.456 1.00 82.88 393 SER A O 1
ATOM 3324 N N . ASP A 1 394 ? 23.049 48.187 -14.902 1.00 84.00 394 ASP A N 1
ATOM 3325 C CA . ASP A 1 394 ? 21.640 47.834 -14.734 1.00 84.00 394 ASP A CA 1
ATOM 3326 C C . ASP A 1 394 ? 21.415 46.853 -13.569 1.00 84.00 394 ASP A C 1
ATOM 3328 O O . ASP A 1 394 ? 21.609 45.641 -13.687 1.00 84.00 394 ASP A O 1
ATOM 3332 N N . ASN A 1 395 ? 20.940 47.381 -12.435 1.00 82.88 395 ASN A N 1
ATOM 3333 C CA . ASN A 1 395 ? 20.622 46.563 -11.262 1.00 82.88 395 ASN A CA 1
ATOM 3334 C C . ASN A 1 395 ? 19.376 45.689 -11.482 1.00 82.88 395 ASN A C 1
ATOM 3336 O O . ASN A 1 395 ? 19.215 44.702 -10.770 1.00 82.88 395 ASN A O 1
ATOM 3340 N N . ASP A 1 396 ? 18.506 45.991 -12.458 1.00 83.56 396 ASP A N 1
ATOM 3341 C CA . ASP A 1 396 ? 17.321 45.164 -12.730 1.00 83.56 396 ASP A CA 1
ATOM 3342 C C . ASP A 1 396 ? 17.685 43.763 -13.240 1.00 83.56 396 ASP A C 1
ATOM 3344 O O . ASP A 1 396 ? 16.846 42.860 -13.222 1.00 83.56 396 ASP A O 1
ATOM 3348 N N . LEU A 1 397 ? 18.929 43.542 -13.662 1.00 87.38 397 LEU A N 1
ATOM 3349 C CA . LEU A 1 397 ? 19.425 42.216 -14.025 1.00 87.38 397 LEU A CA 1
ATOM 3350 C C . LEU A 1 397 ? 19.657 41.314 -12.799 1.00 87.38 397 LEU A C 1
ATOM 3352 O O . LEU A 1 397 ? 19.899 40.121 -12.966 1.00 87.38 397 LEU A O 1
ATOM 3356 N N . ALA A 1 398 ? 19.513 41.846 -11.578 1.00 89.06 398 ALA A N 1
ATOM 3357 C CA . ALA A 1 398 ? 19.437 41.066 -10.343 1.00 89.06 398 ALA A CA 1
ATOM 3358 C C . ALA A 1 398 ? 18.020 40.533 -10.030 1.00 89.06 398 ALA A C 1
ATOM 3360 O O . ALA A 1 398 ? 17.834 39.855 -9.022 1.00 89.06 398 ALA A O 1
ATOM 3361 N N . ASN A 1 399 ? 17.012 40.853 -10.854 1.00 90.75 399 ASN A N 1
ATOM 3362 C CA . ASN A 1 399 ? 15.635 40.419 -10.618 1.00 90.75 399 ASN A CA 1
ATOM 3363 C C . ASN A 1 399 ? 15.447 38.910 -10.860 1.00 90.75 399 ASN A C 1
ATOM 3365 O O . ASN A 1 399 ? 15.935 38.355 -11.844 1.00 90.75 399 ASN A O 1
ATOM 3369 N N . PHE A 1 400 ? 14.634 38.289 -10.011 1.00 91.88 400 PHE A N 1
ATOM 3370 C CA . PHE A 1 400 ? 14.129 36.929 -10.145 1.00 91.88 400 PHE A CA 1
ATOM 3371 C C . PHE A 1 400 ? 12.642 36.963 -10.500 1.00 91.88 400 PHE A C 1
ATOM 3373 O O . PHE A 1 400 ? 11.860 37.684 -9.881 1.00 91.88 400 PHE A O 1
ATOM 3380 N N . PHE A 1 401 ? 12.242 36.170 -11.488 1.00 90.31 401 PHE A N 1
ATOM 3381 C CA . PHE A 1 401 ? 10.891 36.143 -12.037 1.00 90.31 401 PHE A CA 1
ATOM 3382 C C . PHE A 1 401 ? 10.256 34.778 -11.807 1.00 90.31 401 PHE A C 1
ATOM 3384 O O . PHE A 1 401 ? 10.716 33.787 -12.370 1.00 90.31 401 PHE A O 1
ATOM 3391 N N . PHE A 1 402 ? 9.199 34.722 -10.999 1.00 89.69 402 PHE A N 1
ATOM 3392 C CA . PHE A 1 402 ? 8.467 33.487 -10.733 1.00 89.69 402 PHE A CA 1
ATOM 3393 C C . PHE A 1 402 ? 7.226 33.372 -11.623 1.00 89.69 402 PHE A C 1
ATOM 3395 O O . PHE A 1 402 ? 6.360 34.255 -11.632 1.00 89.69 402 PHE A O 1
ATOM 3402 N N . ASP A 1 403 ? 7.134 32.268 -12.357 1.00 85.31 403 ASP A N 1
ATOM 3403 C CA . ASP A 1 403 ? 5.971 31.882 -13.141 1.00 85.31 403 ASP A CA 1
ATOM 3404 C C . ASP A 1 403 ? 5.149 30.834 -12.388 1.00 85.31 403 ASP A C 1
ATOM 3406 O O . ASP A 1 403 ? 5.524 29.667 -12.289 1.00 85.31 403 ASP A O 1
ATOM 3410 N N . LYS A 1 404 ? 3.994 31.264 -11.878 1.00 79.44 404 LYS A N 1
ATOM 3411 C CA . LYS A 1 404 ? 3.059 30.416 -11.130 1.00 79.44 404 LYS A CA 1
ATOM 3412 C C . LYS A 1 404 ? 2.388 29.322 -11.968 1.00 79.44 404 LYS A C 1
ATOM 3414 O O . LYS A 1 404 ? 1.802 28.414 -11.396 1.00 79.44 404 LYS A O 1
ATOM 3419 N N . ASN A 1 405 ? 2.374 29.445 -13.298 1.00 77.50 405 ASN A N 1
ATOM 3420 C CA . ASN A 1 405 ? 1.698 28.471 -14.160 1.00 77.50 405 ASN A CA 1
ATOM 3421 C C . ASN A 1 405 ? 2.619 27.296 -14.482 1.00 77.50 405 ASN A C 1
ATOM 3423 O O . ASN A 1 405 ? 2.154 26.169 -14.624 1.00 77.50 405 ASN A O 1
ATOM 3427 N N . THR A 1 406 ? 3.916 27.570 -14.611 1.00 77.25 406 THR A N 1
ATOM 3428 C CA . THR A 1 406 ? 4.931 26.557 -14.908 1.00 77.25 406 THR A CA 1
ATOM 3429 C C . THR A 1 406 ? 5.768 26.183 -13.687 1.00 77.25 406 THR A C 1
ATOM 3431 O O . THR A 1 406 ? 6.625 25.317 -13.806 1.00 77.25 406 THR A O 1
ATOM 3434 N N . ASN A 1 407 ? 5.543 26.809 -12.525 1.00 82.81 407 ASN A N 1
ATOM 3435 C CA . ASN A 1 407 ? 6.375 26.695 -11.319 1.00 82.81 407 ASN A CA 1
ATOM 3436 C C . ASN A 1 407 ? 7.869 26.935 -11.608 1.00 82.81 407 ASN A C 1
ATOM 3438 O O . ASN A 1 407 ? 8.751 26.274 -11.064 1.00 82.81 407 ASN A O 1
ATOM 3442 N N . THR A 1 408 ? 8.163 27.893 -12.488 1.00 86.94 408 THR A N 1
ATOM 3443 C CA . THR A 1 408 ? 9.530 28.172 -12.946 1.00 86.94 408 THR A CA 1
ATOM 3444 C C . THR A 1 408 ? 10.020 29.502 -12.391 1.00 86.94 408 THR A C 1
ATOM 3446 O O . THR A 1 408 ? 9.327 30.515 -12.478 1.00 86.94 408 THR A O 1
ATOM 3449 N N . LEU A 1 409 ? 11.244 29.525 -11.872 1.00 89.44 409 LEU A N 1
ATOM 3450 C CA . LEU A 1 409 ? 11.950 30.737 -11.476 1.00 89.44 409 LEU A CA 1
ATOM 3451 C C . LEU A 1 409 ? 13.032 31.064 -12.517 1.00 89.44 409 LEU A C 1
ATOM 3453 O O . LEU A 1 409 ? 13.918 30.251 -12.777 1.00 89.44 409 LEU A O 1
ATOM 3457 N N . CYS A 1 410 ? 12.961 32.252 -13.114 1.00 90.12 410 CYS A N 1
ATOM 3458 C CA . CYS A 1 410 ? 13.924 32.741 -14.102 1.00 90.12 410 CYS A CA 1
ATOM 3459 C C . CYS A 1 410 ? 14.757 33.901 -13.539 1.00 90.12 410 CYS A C 1
ATOM 3461 O O . CYS A 1 410 ? 14.221 34.783 -12.872 1.00 90.12 410 CYS A O 1
ATOM 3463 N N . THR A 1 411 ? 16.047 33.950 -13.853 1.00 91.44 411 THR A N 1
ATOM 3464 C CA . THR A 1 411 ? 16.958 35.057 -13.514 1.00 91.44 411 THR A CA 1
ATOM 3465 C C . THR A 1 411 ? 18.063 35.181 -14.572 1.00 91.44 411 THR A C 1
ATOM 3467 O O . THR A 1 411 ? 18.080 34.429 -15.549 1.00 91.44 411 THR A O 1
ATOM 3470 N N . SER A 1 412 ? 18.977 36.139 -14.419 1.00 91.81 412 SER A N 1
ATOM 3471 C CA . SER A 1 412 ? 20.160 36.262 -15.282 1.00 91.81 412 SER A CA 1
ATOM 3472 C C . SER A 1 412 ? 21.075 35.041 -15.154 1.00 91.81 412 SER A C 1
ATOM 3474 O O . SER A 1 412 ? 21.351 34.583 -14.045 1.00 91.81 412 SER A O 1
ATOM 3476 N N . SER A 1 413 ? 21.596 34.533 -16.273 1.00 90.81 413 SER A N 1
ATOM 3477 C CA . SER A 1 413 ? 22.366 33.279 -16.297 1.00 90.81 413 SER A CA 1
ATOM 3478 C C . SER A 1 413 ? 23.705 33.340 -15.557 1.00 90.81 413 SER A C 1
ATOM 3480 O O . SER A 1 413 ? 24.232 32.301 -15.163 1.00 90.81 413 SER A O 1
ATOM 3482 N N . PHE A 1 414 ? 24.244 34.530 -15.261 1.00 91.44 414 PHE A N 1
ATOM 3483 C CA . PHE A 1 414 ? 25.399 34.634 -14.364 1.00 91.44 414 PHE A CA 1
ATOM 3484 C C . PHE A 1 414 ? 25.116 34.090 -12.954 1.00 91.44 414 PHE A C 1
ATOM 3486 O O . PHE A 1 414 ? 26.057 33.633 -12.304 1.00 91.44 414 PHE A O 1
ATOM 3493 N N . PHE A 1 415 ? 23.857 34.079 -12.487 1.00 93.12 415 PHE A N 1
ATOM 3494 C CA . PHE A 1 415 ? 23.507 33.505 -11.183 1.00 93.12 415 PHE A CA 1
ATOM 3495 C C . PHE A 1 415 ? 23.735 31.997 -11.096 1.00 93.12 415 PHE A C 1
ATOM 3497 O O . PHE A 1 415 ? 23.956 31.489 -10.001 1.00 93.12 415 PHE A O 1
ATOM 3504 N N . ASP A 1 416 ? 23.833 31.301 -12.228 1.00 91.06 416 ASP A N 1
ATOM 3505 C CA . ASP A 1 416 ? 24.152 29.870 -12.26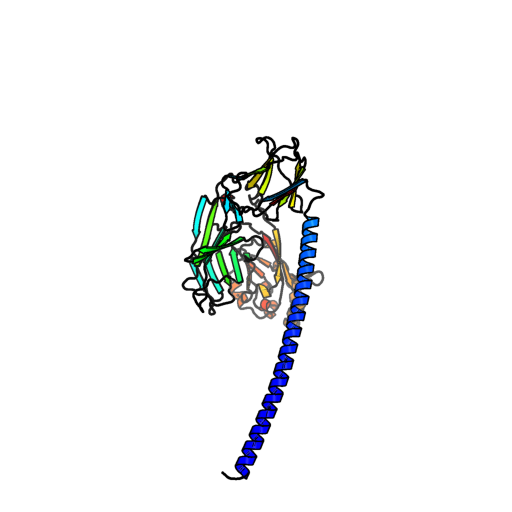8 1.00 91.06 416 ASP A CA 1
ATOM 3506 C C . ASP A 1 416 ? 25.529 29.561 -11.649 1.00 91.06 416 ASP A C 1
ATOM 3508 O O . ASP A 1 416 ? 25.791 28.451 -11.182 1.00 91.06 416 ASP A O 1
ATOM 3512 N N . LYS A 1 417 ? 26.423 30.558 -11.598 1.00 92.00 417 LYS A N 1
ATOM 3513 C CA . LYS A 1 417 ? 27.766 30.446 -11.006 1.00 92.00 417 LYS A CA 1
ATOM 3514 C C . LYS A 1 417 ? 27.768 30.597 -9.479 1.00 92.00 417 LYS A C 1
ATOM 3516 O O . LYS A 1 417 ? 28.813 30.333 -8.863 1.00 92.00 417 LYS A O 1
ATOM 3521 N N . TYR A 1 418 ? 26.648 31.011 -8.880 1.00 92.69 418 TYR A N 1
ATOM 3522 C CA . TYR A 1 418 ? 26.513 31.347 -7.461 1.00 92.69 418 TYR A CA 1
ATOM 3523 C C . TYR A 1 418 ? 25.354 30.548 -6.849 1.00 92.69 418 TYR A C 1
ATOM 3525 O O . TYR A 1 418 ? 24.195 30.892 -7.053 1.00 92.69 418 TYR A O 1
ATOM 3533 N N . PRO A 1 419 ? 25.636 29.471 -6.099 1.00 90.62 419 PRO A N 1
ATOM 3534 C CA . PRO A 1 419 ? 24.588 28.655 -5.492 1.00 90.62 419 PRO A CA 1
ATOM 3535 C C . PRO A 1 419 ? 23.671 29.457 -4.553 1.00 90.62 419 PRO A C 1
ATOM 3537 O O . PRO A 1 419 ? 24.144 30.340 -3.841 1.00 90.62 419 PRO A O 1
ATOM 3540 N N . PHE A 1 420 ? 22.385 29.129 -4.502 1.00 94.38 420 PHE A N 1
ATOM 3541 C CA . PHE A 1 420 ? 21.411 29.745 -3.593 1.00 94.38 420 PHE A CA 1
ATOM 3542 C C . PHE A 1 420 ? 20.342 28.724 -3.191 1.00 94.38 420 PHE A C 1
ATOM 3544 O O . PHE A 1 420 ? 20.266 27.642 -3.768 1.00 94.38 420 PHE A O 1
ATOM 3551 N N . PHE A 1 421 ? 19.523 29.058 -2.202 1.00 94.88 421 PHE A N 1
ATOM 3552 C CA . PHE A 1 421 ? 18.354 28.286 -1.797 1.00 94.88 421 PHE A CA 1
ATOM 3553 C C . PHE A 1 421 ? 17.083 29.056 -2.134 1.00 94.88 421 PHE A C 1
ATOM 3555 O O . PHE A 1 421 ? 17.066 30.287 -2.105 1.00 94.88 421 PHE A O 1
ATOM 3562 N N . ILE A 1 422 ? 16.022 28.324 -2.451 1.00 93.56 422 ILE A N 1
ATOM 3563 C CA . ILE A 1 422 ? 14.677 28.865 -2.614 1.00 93.56 422 ILE A CA 1
ATOM 3564 C C . ILE A 1 422 ? 13.810 28.213 -1.554 1.00 93.56 422 ILE A C 1
ATOM 3566 O O . ILE A 1 422 ? 13.628 26.997 -1.569 1.00 93.56 422 ILE A O 1
ATOM 3570 N N . LYS A 1 423 ? 13.264 29.024 -0.659 1.00 92.31 423 LYS A N 1
ATOM 3571 C CA . LYS A 1 423 ? 12.289 28.597 0.335 1.00 92.31 423 LYS A CA 1
ATOM 3572 C C . LYS A 1 423 ? 10.908 29.072 -0.086 1.00 92.31 423 LYS A C 1
ATOM 3574 O O . LYS A 1 423 ? 10.769 30.216 -0.508 1.00 92.31 423 LYS A O 1
ATOM 3579 N N . TYR A 1 424 ? 9.898 28.217 0.002 1.00 90.94 424 TYR A N 1
ATOM 3580 C CA . TYR A 1 424 ? 8.530 28.568 -0.378 1.00 90.94 424 TYR A CA 1
ATOM 3581 C C . TYR A 1 424 ? 7.495 27.753 0.394 1.00 90.94 424 TYR A C 1
ATOM 3583 O O . TYR A 1 424 ? 7.768 26.660 0.889 1.00 90.94 424 TYR A O 1
ATOM 3591 N N . GLN A 1 425 ? 6.288 28.304 0.487 1.00 87.62 425 GLN A N 1
ATOM 3592 C CA . GLN A 1 425 ? 5.111 27.608 0.980 1.00 87.62 425 GLN A CA 1
ATOM 3593 C C . GLN A 1 425 ? 4.309 27.071 -0.205 1.00 87.62 425 GLN A C 1
ATOM 3595 O O . GLN A 1 425 ? 3.991 27.820 -1.139 1.00 87.62 425 GLN A O 1
ATOM 3600 N N . HIS A 1 426 ? 3.922 25.802 -0.137 1.00 79.75 426 HIS A N 1
ATOM 3601 C CA . HIS A 1 426 ? 3.079 25.182 -1.147 1.00 79.75 426 HIS A CA 1
ATOM 3602 C C . HIS A 1 426 ? 1.852 24.498 -0.537 1.00 79.75 426 HIS A C 1
ATOM 3604 O O . HIS A 1 426 ? 1.803 24.173 0.651 1.00 79.75 426 HIS A O 1
ATOM 3610 N N . GLN A 1 427 ? 0.817 24.335 -1.362 1.00 71.31 427 GLN A N 1
ATOM 3611 C CA . GLN A 1 427 ? -0.407 23.632 -0.996 1.00 71.31 427 GLN A CA 1
ATOM 3612 C C . GLN A 1 427 ? -0.454 22.285 -1.719 1.00 71.31 427 GLN A C 1
ATOM 3614 O O . GLN A 1 427 ? -0.534 22.251 -2.951 1.00 71.31 427 GLN A O 1
ATOM 3619 N N . LYS A 1 428 ? -0.478 21.193 -0.952 1.00 62.03 428 LYS A N 1
ATOM 3620 C CA . LYS A 1 428 ? -0.648 19.840 -1.486 1.00 62.03 428 LYS A CA 1
ATOM 3621 C C . LYS A 1 428 ? -2.137 19.539 -1.676 1.00 62.03 428 LYS A C 1
ATOM 3623 O O . LYS A 1 428 ? -2.946 19.762 -0.773 1.00 62.03 428 LYS A O 1
ATOM 3628 N N . GLU A 1 429 ? -2.531 19.088 -2.866 1.00 58.88 429 GLU A N 1
ATOM 3629 C CA . GLU A 1 429 ? -3.899 18.624 -3.137 1.00 58.88 429 GLU A CA 1
ATOM 3630 C C . GLU A 1 429 ? -3.941 17.093 -3.127 1.00 58.88 429 GLU A C 1
ATOM 3632 O O . GLU A 1 429 ? -3.518 16.440 -4.088 1.00 58.88 429 GLU A O 1
ATOM 3637 N N . ASN A 1 430 ? -4.488 16.524 -2.049 1.00 55.94 430 ASN A N 1
ATOM 3638 C CA . ASN A 1 430 ? -4.781 15.094 -1.973 1.00 55.94 430 ASN A CA 1
ATOM 3639 C C . ASN A 1 430 ? -5.839 14.721 -3.023 1.00 55.94 430 ASN A C 1
ATOM 3641 O O . ASN A 1 430 ? -6.784 15.477 -3.267 1.00 55.94 430 ASN A O 1
ATOM 3645 N N . GLU A 1 431 ? -5.654 13.580 -3.690 1.00 56.97 431 GLU A N 1
ATOM 3646 C CA . GLU A 1 431 ? -6.659 13.052 -4.615 1.00 56.97 431 GLU A CA 1
ATOM 3647 C C . GLU A 1 431 ? -7.880 12.559 -3.836 1.00 56.97 431 GLU A C 1
ATOM 3649 O O . GLU A 1 431 ? -7.742 11.884 -2.820 1.00 56.97 431 GLU A O 1
ATOM 3654 N N . ASP A 1 432 ? -9.070 12.922 -4.317 1.00 61.56 432 ASP A N 1
ATOM 3655 C CA . ASP A 1 432 ? -10.335 12.436 -3.777 1.00 61.56 432 ASP A CA 1
ATOM 3656 C C . ASP A 1 432 ? -10.853 11.309 -4.673 1.00 61.56 432 ASP A C 1
ATOM 3658 O O . ASP A 1 432 ? -10.959 11.456 -5.898 1.00 61.56 432 ASP A O 1
ATOM 3662 N N . PHE A 1 433 ? -11.153 10.175 -4.052 1.00 65.62 433 PHE A N 1
ATOM 3663 C CA . PHE A 1 433 ? -11.635 8.978 -4.717 1.00 65.62 433 PHE A CA 1
ATOM 3664 C C . PHE A 1 433 ? -12.932 8.541 -4.068 1.00 65.62 433 PHE A C 1
ATOM 3666 O O . PHE A 1 433 ? -13.059 8.527 -2.846 1.00 65.62 433 PHE A O 1
ATOM 3673 N N . SER A 1 434 ? -13.888 8.103 -4.888 1.00 70.69 434 SER A N 1
ATOM 3674 C CA . SER A 1 434 ? -15.078 7.456 -4.346 1.00 70.69 434 SER A CA 1
ATOM 3675 C C . SER A 1 434 ? -14.669 6.261 -3.482 1.00 70.69 434 SER A C 1
ATOM 3677 O O . SER A 1 434 ? -13.843 5.437 -3.885 1.00 70.69 434 SER A O 1
ATOM 3679 N N . GLN A 1 435 ? -15.324 6.125 -2.331 1.00 71.31 435 GLN A N 1
ATOM 3680 C CA . GLN A 1 435 ? -15.197 4.978 -1.433 1.00 71.31 435 GLN A CA 1
ATOM 3681 C C . GLN A 1 435 ? -15.391 3.614 -2.118 1.00 71.31 435 GLN A C 1
ATOM 3683 O O . GLN A 1 435 ? -14.948 2.569 -1.628 1.00 71.31 435 GLN A O 1
ATOM 3688 N N . ASN A 1 436 ? -16.050 3.616 -3.277 1.00 78.31 436 ASN A N 1
ATOM 3689 C CA . ASN A 1 436 ? -16.313 2.423 -4.063 1.00 78.31 436 ASN A CA 1
ATOM 3690 C C . ASN A 1 436 ? -15.035 1.839 -4.665 1.00 78.31 436 ASN A C 1
ATOM 3692 O O . ASN A 1 436 ? -15.057 0.677 -5.041 1.00 78.31 436 ASN A O 1
ATOM 3696 N N . TYR A 1 437 ? -13.928 2.583 -4.718 1.00 78.69 437 TYR A N 1
ATOM 3697 C CA . TYR A 1 437 ? -12.647 2.082 -5.218 1.00 78.69 437 TYR A CA 1
ATOM 3698 C C . TYR A 1 437 ? -11.719 1.573 -4.102 1.00 78.69 437 TYR A C 1
ATOM 3700 O O . TYR A 1 437 ? -10.704 0.951 -4.396 1.00 78.69 437 TYR A O 1
ATOM 3708 N N . PHE A 1 438 ? -12.030 1.771 -2.819 1.00 76.69 438 PHE A N 1
ATOM 3709 C CA . PHE A 1 438 ? -11.148 1.302 -1.744 1.00 76.69 438 PHE A CA 1
ATOM 3710 C C . PHE A 1 438 ? -11.259 -0.212 -1.521 1.00 76.69 438 PHE A C 1
ATOM 3712 O O . PHE A 1 438 ? -12.333 -0.743 -1.212 1.00 76.69 438 PHE A O 1
ATOM 3719 N N . THR A 1 439 ? -10.120 -0.896 -1.667 1.00 70.69 439 THR A N 1
ATOM 3720 C CA . THR A 1 439 ? -9.982 -2.344 -1.487 1.00 70.69 439 THR A CA 1
ATOM 3721 C C . THR A 1 439 ? -9.643 -2.663 -0.034 1.00 70.69 439 THR A C 1
ATOM 3723 O O . THR A 1 439 ? -8.476 -2.658 0.347 1.00 70.69 439 THR A O 1
ATOM 3726 N N . ASN A 1 440 ? -10.649 -2.966 0.784 1.00 69.56 440 ASN A N 1
ATOM 3727 C CA . ASN A 1 440 ? -10.403 -3.362 2.169 1.00 69.56 440 ASN A CA 1
ATOM 3728 C C . ASN A 1 440 ? -10.018 -4.841 2.242 1.00 69.56 440 ASN A C 1
ATOM 3730 O O . ASN A 1 440 ? -10.705 -5.690 1.665 1.00 69.56 440 ASN A O 1
ATOM 3734 N N . ILE A 1 441 ? -8.922 -5.129 2.947 1.00 71.81 441 ILE A N 1
ATOM 3735 C CA . ILE A 1 441 ? -8.342 -6.465 3.081 1.00 71.81 441 ILE A CA 1
ATOM 3736 C C . ILE A 1 441 ? -8.193 -6.779 4.570 1.00 71.81 441 ILE A C 1
ATOM 3738 O O . ILE A 1 441 ? -7.724 -5.945 5.334 1.00 71.81 441 ILE A O 1
ATOM 3742 N N . LEU A 1 442 ? -8.595 -7.972 5.000 1.00 72.19 442 LEU A N 1
ATOM 3743 C CA . LEU A 1 442 ? -8.380 -8.448 6.366 1.00 72.19 442 LEU A CA 1
ATOM 3744 C C . LEU A 1 442 ? -7.700 -9.819 6.328 1.00 72.19 442 LEU A C 1
ATOM 3746 O O . LEU A 1 442 ? -8.244 -10.759 5.759 1.00 72.19 442 LEU A O 1
ATOM 3750 N N . PHE A 1 443 ? -6.515 -9.928 6.932 1.00 67.62 443 PHE A N 1
ATOM 3751 C CA . PHE A 1 443 ? -5.664 -11.119 6.816 1.00 67.62 443 PHE A CA 1
ATOM 3752 C C . PHE A 1 443 ? -5.784 -12.067 8.012 1.00 67.62 443 PHE A C 1
ATOM 3754 O O . PHE A 1 443 ? -6.067 -13.244 7.854 1.00 67.62 443 PHE A O 1
ATOM 3761 N N . GLU A 1 444 ? -5.598 -11.550 9.226 1.00 75.12 444 GLU A N 1
ATOM 3762 C CA . GLU A 1 444 ? -5.568 -12.368 10.437 1.00 75.12 444 GLU A CA 1
ATOM 3763 C C . GLU A 1 444 ? -5.983 -11.542 11.653 1.00 75.12 444 GLU A C 1
ATOM 3765 O O . GLU A 1 444 ? -5.560 -10.390 11.838 1.00 75.12 444 GLU A O 1
ATOM 3770 N N . PHE A 1 445 ? -6.740 -12.177 12.540 1.00 82.75 445 PHE A N 1
ATOM 3771 C CA . PHE A 1 445 ? -6.905 -11.696 13.903 1.00 82.75 445 PHE A CA 1
ATOM 3772 C C . PHE A 1 445 ? -6.983 -12.872 14.878 1.00 82.75 445 PHE A C 1
ATOM 3774 O O . PHE A 1 445 ? -7.243 -14.018 14.509 1.00 82.75 445 PHE A O 1
ATOM 3781 N N . SER A 1 446 ? -6.734 -12.592 16.152 1.00 85.69 446 SER A N 1
ATOM 3782 C CA . SER A 1 446 ? -6.870 -13.584 17.217 1.00 85.69 446 SER A CA 1
ATOM 3783 C C . SER A 1 446 ? -7.861 -13.113 18.257 1.00 85.69 446 SER A C 1
ATOM 3785 O O . SER A 1 446 ? -7.934 -11.919 18.548 1.00 85.69 446 SER A O 1
ATOM 3787 N N . LEU A 1 447 ? -8.598 -14.064 18.814 1.00 88.00 447 LEU A N 1
ATOM 3788 C CA . LEU A 1 447 ? -9.533 -13.849 19.898 1.00 88.00 447 LEU A CA 1
ATOM 3789 C C . LEU A 1 447 ? -9.092 -14.692 21.098 1.00 88.00 447 LEU A C 1
ATOM 3791 O O . LEU A 1 447 ? -8.851 -15.894 20.967 1.00 88.00 447 LEU A O 1
ATOM 3795 N N . LYS A 1 448 ? -8.959 -14.065 22.262 1.00 87.31 448 LYS A N 1
ATOM 3796 C CA . LYS A 1 448 ? -8.503 -14.691 23.513 1.00 87.31 448 LYS A CA 1
ATOM 3797 C C . LYS A 1 448 ? -9.481 -14.335 24.622 1.00 87.31 448 LYS A C 1
ATOM 3799 O O . LYS A 1 448 ? -9.994 -13.230 24.595 1.00 87.31 448 LYS A O 1
ATOM 3804 N N . GLY A 1 449 ? -9.763 -15.210 25.578 1.00 78.12 449 GLY A N 1
ATOM 3805 C CA . GLY A 1 449 ? -10.728 -14.937 26.653 1.00 78.12 449 GLY A CA 1
ATOM 3806 C C . GLY A 1 449 ? -10.542 -15.796 27.886 1.00 78.12 449 GLY A C 1
ATOM 3807 O O . GLY A 1 449 ? -9.867 -16.845 27.776 1.00 78.12 449 GLY A O 1
#

Secondary structure (DSSP, 8-state):
--HHHHHHHHHHHHHHHHHHHHHHHHHHHHHHHHHHHHHHHHHHHHHHHHHHHHHHHHHHHHHSSSS-S-EEEEETT-TT-TTEEEESEEEETTTTEEEEPEEEEEEE--SEEEE-TTS-EEEEE-SS---EEEEEEE-BBSSSSS-B---SEEEEEETTEEEETTSTT-EEEEEEETTEEEEEEEEEEE--SEEEEE-SS-B-TTS-EEEEEEEEE-SS-EEEEEE--TT--SEEEEEES---S--EEEEEESSSS--EE--B-TTSEEEEE-SS-S-EEEEEEE-GGGGS-----EEEEEEEETTTSEEETTEEEPPSS-EE-GGG-EEEE-HHHHHHHHHHHGGGGGGGGGTEEEETTEEEE-GGGEEE-SS-TTHHHHTT---GGGGGT-GGGG-EEEETTTTEEE--GGGGGS--EEEEEEEE-PPP--GGG---EE-EEEEE-